Protein AF-A0A2U3MXD8-F1 (afdb_monomer)

Organism: NCBI:txid2126983

Structure (mmCIF, N/CA/C/O backbone):
data_AF-A0A2U3MXD8-F1
#
_entry.id   AF-A0A2U3MXD8-F1
#
loop_
_atom_site.group_PDB
_atom_site.id
_atom_site.type_symbol
_atom_site.label_atom_id
_atom_site.label_alt_id
_atom_site.label_comp_id
_atom_site.label_asym_id
_atom_site.label_entity_id
_atom_site.label_seq_id
_atom_site.pdbx_PDB_ins_code
_atom_site.Cartn_x
_atom_site.Cartn_y
_atom_site.Cartn_z
_atom_site.occupancy
_atom_site.B_iso_or_equiv
_atom_site.auth_seq_id
_atom_site.auth_comp_id
_atom_site.auth_asym_id
_atom_site.auth_atom_id
_atom_site.pdbx_PDB_model_num
ATOM 1 N N . MET A 1 1 ? -45.571 48.218 -20.110 1.00 31.81 1 MET A N 1
ATOM 2 C CA . MET A 1 1 ? -45.650 49.180 -18.985 1.00 31.81 1 MET A CA 1
ATOM 3 C C . MET A 1 1 ? -45.574 48.402 -17.682 1.00 31.81 1 MET A C 1
ATOM 5 O O . MET A 1 1 ? -46.105 47.306 -17.621 1.00 31.81 1 MET A O 1
ATOM 9 N N . LYS A 1 2 ? -44.812 48.926 -16.718 1.00 36.75 2 LYS A N 1
ATOM 10 C CA . LYS A 1 2 ? -44.316 48.262 -15.502 1.00 36.75 2 LYS A CA 1
ATOM 11 C C . LYS A 1 2 ? -45.419 47.607 -14.656 1.00 36.75 2 LYS A C 1
ATOM 13 O O . LYS A 1 2 ? -46.272 48.317 -14.136 1.00 36.75 2 LYS A O 1
ATOM 18 N N . THR A 1 3 ? -45.286 46.314 -14.380 1.00 30.78 3 THR A N 1
ATOM 19 C CA . THR A 1 3 ? -45.964 45.651 -13.255 1.00 30.78 3 THR A CA 1
ATOM 20 C C . THR A 1 3 ? -44.904 44.946 -12.419 1.00 30.78 3 THR A C 1
ATOM 22 O O . THR A 1 3 ? -44.225 44.032 -12.876 1.00 30.78 3 THR A O 1
ATOM 25 N N . LYS A 1 4 ? -44.683 45.489 -11.218 1.00 30.66 4 LYS A N 1
ATOM 26 C CA . LYS A 1 4 ? -43.689 45.031 -10.248 1.00 30.66 4 LYS A CA 1
ATOM 27 C C . LYS A 1 4 ? -44.061 43.636 -9.744 1.00 30.66 4 LYS A C 1
ATOM 29 O O . LYS A 1 4 ? -45.193 43.409 -9.330 1.00 30.66 4 LYS A O 1
ATOM 34 N N . LEU A 1 5 ? -43.074 42.747 -9.767 1.00 32.84 5 LEU A N 1
ATOM 35 C CA . LEU A 1 5 ? -43.102 41.414 -9.180 1.00 32.84 5 LEU A CA 1
ATOM 36 C C . LEU A 1 5 ? -43.141 41.543 -7.645 1.00 32.84 5 LEU A C 1
ATOM 38 O O . LEU A 1 5 ? -42.250 42.155 -7.056 1.00 32.84 5 LEU A O 1
ATOM 42 N N . LEU A 1 6 ? -44.179 40.998 -7.011 1.00 31.17 6 LEU A N 1
ATOM 43 C CA . LEU A 1 6 ? -44.285 40.831 -5.560 1.00 31.17 6 LEU A CA 1
ATOM 44 C C . LEU A 1 6 ? -43.669 39.477 -5.179 1.00 31.17 6 LEU A C 1
ATOM 46 O O . LEU A 1 6 ? -44.210 38.431 -5.523 1.00 31.17 6 LEU A O 1
ATOM 50 N N . LEU A 1 7 ? -42.546 39.513 -4.464 1.00 30.80 7 LEU A N 1
ATOM 51 C CA . LEU A 1 7 ? -41.989 38.398 -3.695 1.00 30.80 7 LEU A CA 1
ATOM 52 C C . LEU A 1 7 ? -42.258 38.684 -2.211 1.00 30.80 7 LEU A C 1
ATOM 54 O O . LEU A 1 7 ? -41.834 39.742 -1.739 1.00 30.80 7 LEU A O 1
ATOM 58 N N . PRO A 1 8 ? -42.907 37.792 -1.446 1.00 33.34 8 PRO A N 1
ATOM 59 C CA . PRO A 1 8 ? -42.876 37.883 0.004 1.00 33.34 8 PRO A CA 1
ATOM 60 C C . PRO A 1 8 ? -41.555 37.293 0.517 1.00 33.34 8 PRO A C 1
ATOM 62 O O . PRO A 1 8 ? -41.387 36.081 0.618 1.00 33.34 8 PRO A O 1
ATOM 65 N N . PHE A 1 9 ? -40.612 38.179 0.841 1.00 29.47 9 PHE A N 1
ATOM 66 C CA . PHE A 1 9 ? -39.538 37.898 1.791 1.00 29.47 9 PHE A CA 1
ATOM 67 C C . PHE A 1 9 ? -40.157 37.773 3.189 1.00 29.47 9 PHE A C 1
ATOM 69 O O . PHE A 1 9 ? -40.730 38.735 3.698 1.00 29.47 9 PHE A O 1
ATOM 76 N N . ALA A 1 10 ? -40.020 36.610 3.818 1.00 32.78 10 ALA A N 1
ATOM 77 C CA . ALA A 1 10 ? -40.248 36.429 5.245 1.00 32.78 10 ALA A CA 1
ATOM 78 C C . ALA A 1 10 ? -39.060 35.664 5.847 1.00 32.78 10 ALA A C 1
ATOM 80 O O . ALA A 1 10 ? -38.612 34.675 5.274 1.00 32.78 10 ALA A O 1
ATOM 81 N N . LEU A 1 11 ? -38.608 36.145 7.011 1.00 29.30 11 LEU A N 1
ATOM 82 C CA . LEU A 1 11 ? -37.510 35.675 7.871 1.00 29.30 11 LEU A CA 1
ATOM 83 C C . LEU A 1 11 ? -36.074 36.134 7.544 1.00 29.30 11 LEU A C 1
ATOM 85 O O . LEU A 1 11 ? -35.151 35.341 7.403 1.00 29.30 11 LEU A O 1
ATOM 89 N N . THR A 1 12 ? -35.845 37.444 7.626 1.00 34.84 12 THR A N 1
ATOM 90 C CA . THR A 1 12 ? -34.633 37.996 8.261 1.00 34.84 12 THR A CA 1
ATOM 91 C C . THR A 1 12 ? -35.021 38.514 9.646 1.00 34.84 12 THR A C 1
ATOM 93 O O . THR A 1 12 ? -35.476 39.641 9.802 1.00 34.84 12 THR A O 1
ATOM 96 N N . GLY A 1 13 ? -34.914 37.656 10.659 1.00 34.25 13 GLY A N 1
ATOM 97 C CA . GLY A 1 13 ? -35.336 37.988 12.024 1.00 34.25 13 GLY A CA 1
ATOM 98 C C . GLY A 1 13 ? -34.849 37.004 13.081 1.00 34.25 13 GLY A C 1
ATOM 99 O O . GLY A 1 13 ? -35.579 36.730 14.026 1.00 34.25 13 GLY A O 1
ATOM 100 N N . LEU A 1 14 ? -33.656 36.422 12.905 1.00 29.38 14 LEU A N 1
ATOM 101 C CA . LEU A 1 14 ? -33.080 35.495 13.886 1.00 29.38 14 LEU A CA 1
ATOM 102 C C . LEU A 1 14 ? -31.538 35.484 13.854 1.00 29.38 14 LEU A C 1
ATOM 104 O O . LEU A 1 14 ? -30.927 34.430 13.784 1.00 29.38 14 LEU A O 1
ATOM 108 N N . VAL A 1 15 ? -30.892 36.662 13.866 1.00 40.84 15 VAL A N 1
ATOM 109 C CA . VAL A 1 15 ? -29.417 36.773 14.038 1.00 40.84 15 VAL A CA 1
ATOM 110 C C . VAL A 1 15 ? -29.014 37.928 14.977 1.00 40.84 15 VAL A C 1
ATOM 112 O O . VAL A 1 15 ? -27.892 38.408 14.955 1.00 40.84 15 VAL A O 1
ATOM 115 N N . SER A 1 16 ? -29.903 38.388 15.858 1.00 31.77 16 SER A N 1
ATOM 116 C CA . SER A 1 16 ? -29.574 39.455 16.827 1.00 31.77 16 SER A CA 1
ATOM 117 C C . SER A 1 16 ? -29.932 39.123 18.280 1.00 31.77 16 SER A C 1
ATOM 119 O O . SER A 1 16 ? -29.974 40.011 19.122 1.00 31.77 16 SER A O 1
ATOM 121 N N . ALA A 1 17 ? -30.109 37.835 18.602 1.00 30.16 17 ALA A N 1
ATOM 122 C CA . ALA A 1 17 ? -30.336 37.349 19.970 1.00 30.16 17 ALA A CA 1
ATOM 123 C C . ALA A 1 17 ? -29.238 36.394 20.497 1.00 30.16 17 ALA A C 1
ATOM 125 O O . ALA A 1 17 ? -29.481 35.659 21.445 1.00 30.16 17 ALA A O 1
ATOM 126 N N . LEU A 1 18 ? -28.031 36.399 19.910 1.00 34.72 18 LEU A N 1
ATOM 127 C CA . LEU A 1 18 ? -26.884 35.601 20.394 1.00 34.72 18 LEU A CA 1
ATOM 128 C C . LEU A 1 18 ? -25.617 36.426 20.680 1.00 34.72 18 LEU A C 1
ATOM 130 O O . LEU A 1 18 ? -24.538 35.876 20.868 1.00 34.72 18 LEU A O 1
ATOM 134 N N . THR A 1 19 ? -25.743 37.748 20.796 1.00 40.09 19 THR A N 1
ATOM 135 C CA . THR A 1 19 ? -24.673 38.623 21.304 1.00 40.09 19 THR A CA 1
ATOM 136 C C . THR A 1 19 ? -25.193 39.454 22.473 1.00 40.09 19 THR A C 1
ATOM 138 O O . THR A 1 19 ? -25.328 40.670 22.371 1.00 40.09 19 THR A O 1
ATOM 141 N N . ALA A 1 20 ? -25.539 38.786 23.572 1.00 27.09 20 ALA A N 1
ATOM 142 C CA . ALA A 1 20 ? -25.741 39.409 24.879 1.00 27.09 20 ALA A CA 1
ATOM 143 C C . ALA A 1 20 ? -25.624 38.347 25.983 1.00 27.09 20 ALA A C 1
ATOM 145 O O . ALA A 1 20 ? -26.617 37.748 26.373 1.00 27.09 20 ALA A O 1
ATOM 146 N N . CYS A 1 21 ? -24.391 38.081 26.419 1.00 33.09 21 CYS A N 1
ATOM 147 C CA . CYS A 1 21 ? -24.013 37.893 27.827 1.00 33.09 21 CYS A CA 1
ATOM 148 C C . CYS A 1 21 ? -22.502 37.633 27.888 1.00 33.09 21 CYS A C 1
ATOM 150 O O . CYS A 1 21 ? -22.035 36.520 28.103 1.00 33.09 21 CYS A O 1
ATOM 152 N N . GLY A 1 22 ? -21.731 38.691 27.638 1.00 32.09 22 GLY A N 1
ATOM 153 C CA . GLY A 1 22 ? -20.354 38.777 28.099 1.00 32.09 22 GLY A CA 1
ATOM 154 C C . GLY A 1 22 ? -20.335 39.531 29.424 1.00 32.09 22 GLY A C 1
ATOM 155 O O . GLY A 1 22 ? -20.898 40.621 29.503 1.00 32.09 22 GLY A O 1
ATOM 156 N N . GLY A 1 23 ? -19.655 38.961 30.418 1.00 36.03 23 GLY A N 1
ATOM 157 C CA . GLY A 1 23 ? -19.112 39.719 31.542 1.00 36.03 23 GLY A CA 1
ATOM 158 C C . GLY A 1 23 ? -19.835 39.566 32.873 1.00 36.03 23 GLY A C 1
ATOM 159 O O . GLY A 1 23 ? -20.341 40.550 33.383 1.00 36.03 23 GLY A O 1
ATOM 160 N N . GLU A 1 24 ? -19.788 38.378 33.473 1.00 27.47 24 GLU A N 1
ATOM 161 C CA . GLU A 1 24 ? -19.780 38.206 34.931 1.00 27.47 24 GLU A CA 1
ATOM 162 C C . GLU A 1 24 ? -19.017 36.912 35.244 1.00 27.47 24 GLU A C 1
ATOM 164 O O . GLU A 1 24 ? -19.260 35.875 34.621 1.00 27.47 24 GLU A O 1
ATOM 169 N N . SER A 1 25 ? -18.050 36.974 36.167 1.00 40.38 25 SER A N 1
ATOM 170 C CA . SER A 1 25 ? -17.322 35.805 36.663 1.00 40.38 25 SER A CA 1
ATOM 171 C C . SER A 1 25 ? -18.277 34.930 37.472 1.00 40.38 25 SER A C 1
ATOM 173 O O . SER A 1 25 ? -18.337 35.001 38.700 1.00 40.38 25 SER A O 1
ATOM 175 N N . SER A 1 26 ? -19.069 34.121 36.783 1.00 28.78 26 SER A N 1
ATOM 176 C CA . SER A 1 26 ? -19.774 33.029 37.424 1.00 28.78 26 SER A CA 1
ATOM 177 C C . SER A 1 26 ? -18.762 31.909 37.625 1.00 28.78 26 SER A C 1
ATOM 179 O O . SER A 1 26 ? -18.209 31.362 36.674 1.00 28.78 26 SER A O 1
ATOM 181 N N . HIS A 1 27 ? -18.505 31.563 38.885 1.00 34.09 27 HIS A N 1
ATOM 182 C CA . HIS A 1 27 ? -18.138 30.192 39.200 1.00 34.09 27 HIS A CA 1
ATOM 183 C C . HIS A 1 27 ? -19.311 29.328 38.733 1.00 34.09 27 HIS A C 1
ATOM 185 O O . HIS A 1 27 ? -20.285 29.136 39.462 1.00 34.09 27 HIS A O 1
ATOM 191 N N . ILE A 1 28 ? -19.258 28.878 37.478 1.00 37.19 28 ILE A N 1
ATOM 192 C CA . ILE A 1 28 ? -20.098 27.791 37.008 1.00 37.19 28 ILE A CA 1
ATOM 193 C C . ILE A 1 28 ? -19.667 26.613 37.872 1.00 37.19 28 ILE A C 1
ATOM 195 O O . ILE A 1 28 ? -18.564 26.089 37.726 1.00 37.19 28 ILE A O 1
ATOM 199 N N . ASN A 1 29 ? -20.509 26.250 38.839 1.00 35.56 29 ASN A N 1
ATOM 200 C CA . ASN A 1 29 ? -20.454 24.924 39.429 1.00 35.56 29 ASN A CA 1
ATOM 201 C C . ASN A 1 29 ? -20.845 23.974 38.302 1.00 35.56 29 ASN A C 1
ATOM 203 O O . ASN A 1 29 ? -22.019 23.627 38.159 1.00 35.56 29 ASN A O 1
ATOM 207 N N . GLU A 1 30 ? -19.877 23.644 37.447 1.00 45.59 30 GLU A N 1
ATOM 208 C CA . GLU A 1 30 ? -20.022 22.559 36.497 1.00 45.59 30 GLU A CA 1
ATOM 209 C C . GLU A 1 30 ? -20.459 21.363 37.323 1.00 45.59 30 GLU A C 1
ATOM 211 O O . GLU A 1 30 ? -19.824 21.003 38.319 1.00 45.59 30 GLU A O 1
ATOM 216 N N . ASN A 1 31 ? -21.627 20.825 36.989 1.00 47.41 31 ASN A N 1
ATOM 217 C CA . ASN A 1 31 ? -22.095 19.627 37.644 1.00 47.41 31 ASN A CA 1
ATOM 218 C C . ASN A 1 31 ? -20.999 18.570 37.419 1.00 47.41 31 ASN A C 1
ATOM 220 O O . ASN A 1 31 ? -20.768 18.215 36.266 1.00 47.41 31 ASN A O 1
ATOM 224 N N . PRO A 1 32 ? -20.331 18.042 38.461 1.00 50.09 32 PRO A N 1
ATOM 225 C CA . PRO A 1 32 ? -19.221 17.102 38.283 1.00 50.09 32 PRO A CA 1
ATOM 226 C C . PRO A 1 32 ? -19.677 15.766 37.667 1.00 50.09 32 PRO A C 1
ATOM 228 O O . PRO A 1 32 ? -18.860 14.899 37.365 1.00 50.09 32 PRO A O 1
ATOM 231 N N . TYR A 1 33 ? -20.993 15.589 37.495 1.00 54.56 33 TYR A N 1
ATOM 232 C CA . TYR A 1 33 ? -21.629 14.469 36.812 1.00 54.56 33 TYR A CA 1
ATOM 233 C C . TYR A 1 33 ? -22.091 14.798 35.377 1.00 54.56 33 TYR A C 1
ATOM 235 O O . TYR A 1 33 ? -22.613 13.910 34.703 1.00 54.56 33 TYR A O 1
ATOM 243 N N . GLN A 1 34 ? -21.934 16.039 34.896 1.00 68.25 34 GLN A N 1
ATOM 244 C CA . GLN A 1 34 ? -22.173 16.388 33.492 1.00 68.25 34 GLN A CA 1
ATOM 245 C C . GLN A 1 34 ? -21.019 15.892 32.620 1.00 68.25 34 GLN A C 1
ATOM 247 O O . GLN A 1 34 ? -19.852 15.966 32.996 1.00 68.25 34 GLN A O 1
ATOM 252 N N . GLY A 1 35 ? -21.371 15.345 31.460 1.00 75.50 35 GLY A N 1
ATOM 253 C CA . GLY A 1 35 ? -20.405 14.954 30.446 1.00 75.50 35 GLY A CA 1
ATOM 254 C C . GLY A 1 35 ? -20.130 16.073 29.445 1.00 75.50 35 GLY A C 1
ATOM 255 O O . GLY A 1 35 ? -20.471 17.231 29.676 1.00 75.50 35 GLY A O 1
ATOM 256 N N . VAL A 1 36 ? -19.550 15.724 28.296 1.00 79.19 36 VAL A N 1
ATOM 257 C CA . VAL A 1 36 ? -19.161 16.700 27.264 1.00 79.19 36 VAL A CA 1
ATOM 258 C C . VAL A 1 36 ? -20.194 16.804 26.143 1.00 79.19 36 VAL A C 1
ATOM 260 O O . VAL A 1 36 ? -20.649 15.805 25.579 1.00 79.19 36 VAL A O 1
ATOM 263 N N . VAL A 1 37 ? -20.545 18.034 25.768 1.00 75.94 37 VAL A N 1
ATOM 264 C CA . VAL A 1 37 ? -21.288 18.313 24.532 1.00 75.94 37 VAL A CA 1
ATOM 265 C C . VAL A 1 37 ? -20.274 18.557 23.422 1.00 75.94 37 VAL A C 1
ATOM 267 O O . VAL A 1 37 ? -19.362 19.360 23.585 1.00 75.94 37 VAL A O 1
ATOM 270 N N . THR A 1 38 ? -20.426 17.860 22.295 1.00 76.56 38 THR A N 1
ATOM 271 C CA . THR A 1 38 ? -19.478 17.951 21.175 1.00 76.56 38 THR A CA 1
ATOM 272 C C . THR A 1 38 ? -20.102 18.592 19.950 1.00 76.56 38 THR A C 1
ATOM 274 O O . THR A 1 38 ? -21.266 18.343 19.634 1.00 76.56 38 THR A O 1
ATOM 277 N N . SER A 1 39 ? -19.305 19.386 19.240 1.00 78.25 39 SER A N 1
ATOM 278 C CA . SER A 1 39 ? -19.610 19.828 17.879 1.00 78.25 39 SER A CA 1
ATOM 279 C C . SER A 1 39 ? -18.914 18.924 16.853 1.00 78.25 39 SER A C 1
ATOM 281 O O . SER A 1 39 ? -18.004 18.160 17.177 1.00 78.25 39 SER A O 1
ATOM 283 N N . THR A 1 40 ? -19.390 18.921 15.610 1.00 76.81 40 THR A N 1
ATOM 284 C CA . THR A 1 40 ? -18.907 17.975 14.591 1.00 76.81 40 THR A CA 1
ATOM 285 C C . THR A 1 40 ? -17.639 18.487 13.902 1.00 76.81 40 THR A C 1
ATOM 287 O O . THR A 1 40 ? -17.597 19.636 13.481 1.00 76.81 40 THR A O 1
ATOM 290 N N . ASN A 1 41 ? -16.646 17.609 13.725 1.00 73.75 41 ASN A N 1
ATOM 291 C CA . ASN A 1 41 ? -15.462 17.758 12.863 1.00 73.75 41 ASN A CA 1
ATOM 292 C C . ASN A 1 41 ? -14.417 18.831 13.205 1.00 73.75 41 ASN A C 1
ATOM 294 O O . ASN A 1 41 ? -13.366 18.828 12.569 1.00 73.75 41 ASN A O 1
ATOM 298 N N . GLY A 1 42 ? -14.615 19.677 14.216 1.00 77.62 42 GLY A N 1
ATOM 299 C CA . GLY A 1 42 ? -13.623 20.707 14.550 1.00 77.62 42 GLY A CA 1
ATOM 300 C C . GLY A 1 42 ? -13.496 21.770 13.459 1.00 77.62 42 GLY A C 1
ATOM 301 O O . GLY A 1 42 ? -14.493 22.136 12.836 1.00 77.62 42 GLY A O 1
ATOM 302 N N . CYS A 1 43 ? -12.281 22.279 13.232 1.00 75.81 43 CYS A N 1
ATOM 303 C CA . CYS A 1 43 ? -12.046 23.263 12.169 1.00 75.81 43 CYS A CA 1
ATOM 304 C C . CYS A 1 43 ? -12.126 22.624 10.774 1.00 75.81 43 CYS A C 1
ATOM 306 O O . CYS A 1 43 ? -11.850 21.434 10.600 1.00 75.81 43 CYS A O 1
ATOM 308 N N . GLN A 1 44 ? -12.430 23.427 9.750 1.00 67.56 44 GLN A N 1
ATOM 309 C CA . GLN A 1 44 ? -12.394 22.975 8.354 1.00 67.56 44 GLN A CA 1
ATOM 310 C C . GLN A 1 44 ? -11.295 23.672 7.548 1.00 67.56 44 GLN A C 1
ATOM 312 O O . GLN A 1 44 ? -11.003 24.849 7.730 1.00 67.56 44 GLN A O 1
ATOM 317 N N . ALA A 1 45 ? -10.692 22.960 6.590 1.00 58.72 45 ALA A N 1
ATOM 318 C CA . ALA A 1 45 ? -9.613 23.495 5.749 1.00 58.72 45 ALA A CA 1
ATOM 319 C C . ALA A 1 45 ? -10.025 24.717 4.895 1.00 58.72 45 ALA A C 1
ATOM 321 O O . ALA A 1 45 ? -9.163 25.470 4.443 1.00 58.72 45 ALA A O 1
ATOM 322 N N . SER A 1 46 ? -11.329 24.940 4.693 1.00 54.12 46 SER A N 1
ATOM 323 C CA . SER A 1 46 ? -11.885 26.144 4.062 1.00 54.12 46 SER A CA 1
ATOM 324 C C . SER A 1 46 ? -11.781 27.408 4.930 1.00 54.12 46 SER A C 1
ATOM 326 O O . SER A 1 46 ? -11.955 28.510 4.416 1.00 54.12 46 SER A O 1
ATOM 328 N N . GLU A 1 47 ? -11.469 27.279 6.222 1.00 50.84 47 GLU A N 1
ATOM 329 C CA . GLU A 1 47 ? -11.423 28.365 7.208 1.00 50.84 47 GLU A CA 1
ATOM 330 C C . GLU A 1 47 ? -9.998 28.931 7.378 1.00 50.84 47 GLU A C 1
ATOM 332 O O . GLU A 1 47 ? -9.396 28.884 8.449 1.00 50.84 47 GLU A O 1
ATOM 337 N N . GLY A 1 48 ? -9.425 29.483 6.303 1.00 51.78 48 GLY A N 1
ATOM 338 C CA . GLY A 1 48 ? -8.273 30.392 6.417 1.00 51.78 48 GLY A CA 1
ATOM 339 C C . GLY A 1 48 ? -6.902 29.759 6.705 1.00 51.78 48 GLY A C 1
ATOM 340 O O . GLY A 1 48 ? -6.117 30.328 7.458 1.00 51.78 48 GLY A O 1
ATOM 341 N N . GLY A 1 49 ? -6.574 28.617 6.090 1.00 58.75 49 GLY A N 1
ATOM 342 C CA . GLY A 1 49 ? -5.187 28.127 5.946 1.00 58.75 49 GLY A CA 1
ATOM 343 C C . GLY A 1 49 ? -4.504 27.554 7.198 1.00 58.75 49 GLY A C 1
ATOM 344 O O . GLY A 1 49 ? -3.449 26.941 7.068 1.00 58.75 49 GLY A O 1
ATOM 345 N N . ASN A 1 50 ? -5.112 27.681 8.381 1.00 71.44 50 ASN A N 1
ATOM 346 C CA . ASN A 1 50 ? -4.525 27.251 9.659 1.00 71.44 50 ASN A CA 1
ATOM 347 C C . ASN A 1 50 ? -5.128 25.956 10.225 1.00 71.44 50 ASN A C 1
ATOM 349 O O . ASN A 1 50 ? -4.790 25.573 11.344 1.00 71.44 50 ASN A O 1
ATOM 353 N N . CYS A 1 51 ? -6.017 25.286 9.488 1.00 79.19 51 CYS A N 1
ATOM 354 C CA . CYS A 1 51 ? -6.630 24.030 9.912 1.00 79.19 51 CYS A CA 1
ATOM 355 C C . CYS A 1 51 ? -5.921 22.819 9.293 1.00 79.19 51 CYS A C 1
ATOM 357 O O . CYS A 1 51 ? -5.713 22.755 8.079 1.00 79.19 51 CYS A O 1
ATOM 359 N N . GLN A 1 52 ? -5.600 21.837 10.130 1.00 80.31 52 GLN A N 1
ATOM 360 C CA . GLN A 1 52 ? -5.053 20.546 9.747 1.00 80.31 52 GLN A CA 1
ATOM 361 C C . GLN A 1 52 ? -6.112 19.457 9.942 1.00 80.31 52 GLN A C 1
ATOM 363 O O . GLN A 1 52 ? -6.420 19.049 11.062 1.00 80.31 52 GLN A O 1
ATOM 368 N N . THR A 1 53 ? -6.663 18.975 8.830 1.00 83.56 53 THR A N 1
ATOM 369 C CA . THR A 1 53 ? -7.625 17.866 8.820 1.00 83.56 53 THR A CA 1
ATOM 370 C C . THR A 1 53 ? -6.918 16.528 8.994 1.00 83.56 53 THR A C 1
ATOM 372 O O . THR A 1 53 ? -5.890 16.285 8.351 1.00 83.56 53 THR A O 1
ATOM 375 N N . PHE A 1 54 ? -7.510 15.631 9.773 1.00 87.00 54 PHE A N 1
ATOM 376 C CA . PHE A 1 54 ? -7.062 14.255 9.933 1.00 87.00 54 PHE A CA 1
ATOM 377 C C . PHE A 1 54 ? -8.172 13.255 9.600 1.00 87.00 54 PHE A C 1
ATOM 379 O O . PHE A 1 54 ? -9.355 13.582 9.658 1.00 87.00 54 PHE A O 1
ATOM 386 N N . ALA A 1 55 ? -7.783 12.029 9.268 1.00 87.81 55 ALA A N 1
ATOM 387 C CA . ALA A 1 55 ? -8.662 10.885 9.074 1.00 87.81 55 ALA A CA 1
ATOM 388 C C . ALA A 1 55 ? -8.140 9.688 9.867 1.00 87.81 55 ALA A C 1
ATOM 390 O O . ALA A 1 55 ? -6.932 9.482 9.929 1.00 87.81 55 ALA A O 1
ATOM 391 N N . LEU A 1 56 ? -9.038 8.891 10.439 1.00 89.19 56 LEU A N 1
ATOM 392 C CA . LEU A 1 56 ? -8.677 7.655 11.132 1.00 89.19 56 LEU A CA 1
ATOM 393 C C . LEU A 1 56 ? -8.603 6.488 10.137 1.00 89.19 56 LEU A C 1
ATOM 395 O O . LEU A 1 56 ? -9.511 6.306 9.321 1.00 89.19 56 LEU A O 1
ATOM 399 N N . ASP A 1 57 ? -7.548 5.677 10.215 1.00 85.94 57 ASP A N 1
ATOM 400 C CA . ASP A 1 57 ? -7.411 4.450 9.417 1.00 85.94 57 ASP A CA 1
ATOM 401 C C . ASP A 1 57 ? -8.448 3.376 9.798 1.00 85.94 57 ASP A C 1
ATOM 403 O O . ASP A 1 57 ? -8.921 2.620 8.941 1.00 85.94 57 ASP A O 1
ATOM 407 N N . TYR A 1 58 ? -8.850 3.370 11.071 1.00 90.19 58 TYR A N 1
ATOM 408 C CA . TYR A 1 58 ? -10.014 2.680 11.590 1.00 90.19 58 TYR A CA 1
ATOM 409 C C . TYR A 1 58 ? -11.215 3.644 11.570 1.00 90.19 58 TYR A C 1
ATOM 411 O O . TYR A 1 58 ? -11.240 4.627 12.314 1.00 90.19 58 TYR A O 1
ATOM 419 N N . PRO A 1 59 ? -12.249 3.378 10.756 1.00 89.69 59 PRO A N 1
ATOM 420 C CA . PRO A 1 59 ? -13.351 4.312 10.508 1.00 89.69 59 PRO A CA 1
ATOM 421 C C . PRO A 1 59 ? -14.317 4.449 11.705 1.00 89.69 59 PRO A C 1
ATOM 423 O O . PRO A 1 59 ? -15.380 3.828 11.728 1.00 89.69 59 PRO A O 1
ATOM 426 N N . VAL A 1 60 ? -13.981 5.283 12.695 1.00 91.75 60 VAL A N 1
ATOM 427 C CA . VAL A 1 60 ? -14.820 5.546 13.882 1.00 91.75 60 VAL A CA 1
ATOM 428 C C . VAL A 1 60 ? -15.416 6.952 13.838 1.00 91.75 60 VAL A C 1
ATOM 430 O O . VAL A 1 60 ? -14.710 7.935 14.056 1.00 91.75 60 VAL A O 1
ATOM 433 N N . ALA A 1 61 ? -16.725 7.055 13.611 1.00 91.50 61 ALA A N 1
ATOM 434 C CA . ALA A 1 61 ? -17.481 8.296 13.777 1.00 91.50 61 ALA A CA 1
ATOM 435 C C . ALA A 1 61 ? -17.984 8.450 15.220 1.00 91.50 61 ALA A C 1
ATOM 437 O O . ALA A 1 61 ? -18.329 7.467 15.879 1.00 91.50 61 ALA A O 1
ATOM 438 N N . GLY A 1 62 ? -18.079 9.687 15.700 1.00 91.94 62 GLY A N 1
ATOM 439 C CA . GLY A 1 62 ? -18.519 10.020 17.054 1.00 91.94 62 GLY A CA 1
ATOM 440 C C . GLY A 1 62 ? -17.419 9.931 18.115 1.00 91.94 62 GLY A C 1
ATOM 441 O O . GLY A 1 62 ? -17.728 10.089 19.301 1.00 91.94 62 GLY A O 1
ATOM 442 N N . LEU A 1 63 ? -16.166 9.684 17.712 1.00 94.94 63 LEU A N 1
ATOM 443 C CA . LEU A 1 63 ? -15.022 9.643 18.618 1.00 94.94 63 LEU A CA 1
ATOM 444 C C . LEU A 1 63 ? -14.709 11.055 19.110 1.00 94.94 63 LEU A C 1
ATOM 446 O O . LEU A 1 63 ? -14.526 11.947 18.282 1.00 94.94 63 LEU A O 1
ATOM 450 N N . ASN A 1 64 ? -14.675 11.261 20.429 1.00 95.94 64 ASN A N 1
ATOM 451 C CA . ASN A 1 64 ? -14.443 12.584 20.995 1.00 95.94 64 ASN A CA 1
ATOM 452 C C . ASN A 1 64 ? -12.973 12.987 20.825 1.00 95.94 64 ASN A C 1
ATOM 454 O O . ASN A 1 64 ? -12.071 12.155 20.982 1.00 95.94 64 ASN A O 1
ATOM 458 N N . PHE A 1 65 ? -12.740 14.264 20.534 1.00 95.50 65 PHE A N 1
ATOM 459 C CA . PHE A 1 65 ? -11.403 14.829 20.516 1.00 95.50 65 PHE A CA 1
ATOM 460 C C . PHE A 1 65 ? -11.363 16.296 20.947 1.00 95.50 65 PHE A C 1
ATOM 462 O O . PHE A 1 65 ? -12.277 17.061 20.640 1.00 95.50 65 PHE A O 1
ATOM 469 N N . ASP A 1 66 ? -10.259 16.673 21.593 1.00 93.94 66 ASP A N 1
ATOM 470 C CA . ASP A 1 66 ? -9.959 18.052 21.989 1.00 93.94 66 ASP A CA 1
ATOM 471 C C . ASP A 1 66 ? -8.664 18.516 21.322 1.00 93.94 66 ASP A C 1
ATOM 473 O O . ASP A 1 66 ? -7.678 17.772 21.272 1.00 93.94 66 ASP A O 1
ATOM 477 N N . CYS A 1 67 ? -8.655 19.754 20.835 1.00 92.25 67 CYS A N 1
ATOM 478 C CA . CYS A 1 67 ? -7.479 20.387 20.247 1.00 92.25 67 CYS A CA 1
ATOM 479 C C . CYS A 1 67 ? -6.759 21.220 21.315 1.00 92.25 67 CYS A C 1
ATOM 481 O O . CYS A 1 67 ? -7.391 22.029 21.983 1.00 92.25 67 CYS A O 1
ATOM 483 N N . SER A 1 68 ? -5.437 21.091 21.465 1.00 91.62 68 SER A N 1
ATOM 484 C CA . SER A 1 68 ? -4.696 21.792 22.530 1.00 91.62 68 SER A CA 1
ATOM 485 C C . SER A 1 68 ? -4.850 23.318 22.551 1.00 91.62 68 SER A C 1
ATOM 487 O O . SER A 1 68 ? -4.723 23.922 23.614 1.00 91.62 68 SER A O 1
ATOM 489 N N . SER A 1 69 ? -5.092 23.947 21.399 1.00 88.44 69 SER A N 1
ATOM 490 C CA . SER A 1 69 ? -5.316 25.390 21.283 1.00 88.44 69 SER A CA 1
ATOM 491 C C . SER A 1 69 ? -6.773 25.823 21.481 1.00 88.44 69 SER A C 1
ATOM 493 O O . SER A 1 69 ? -7.033 27.026 21.536 1.00 88.44 69 SER A O 1
ATOM 495 N N . ASP A 1 70 ? -7.715 24.880 21.578 1.00 86.00 70 ASP A N 1
ATOM 496 C CA . ASP A 1 70 ? -9.127 25.135 21.861 1.00 86.00 70 ASP A CA 1
ATOM 497 C C . ASP A 1 70 ? -9.489 24.552 23.228 1.00 86.00 70 ASP A C 1
ATOM 499 O O . ASP A 1 70 ? -9.775 23.369 23.381 1.00 86.00 70 ASP A O 1
ATOM 503 N N . THR A 1 71 ? -9.447 25.406 24.247 1.00 83.62 71 THR A N 1
ATOM 504 C CA . THR A 1 71 ? -9.725 25.017 25.634 1.00 83.62 71 THR A CA 1
ATOM 505 C C . THR A 1 71 ? -11.209 25.089 25.989 1.00 83.62 71 THR A C 1
ATOM 507 O O . THR A 1 71 ? -11.545 24.949 27.160 1.00 83.62 71 THR A O 1
ATOM 510 N N . THR A 1 72 ? -12.083 25.403 25.026 1.00 82.38 72 THR A N 1
ATOM 511 C CA . THR A 1 72 ? -13.512 25.657 25.280 1.00 82.38 72 THR A CA 1
ATOM 512 C C . THR A 1 72 ? -14.404 24.632 24.596 1.00 82.38 72 THR A C 1
ATOM 514 O O . THR A 1 72 ? -15.426 24.241 25.153 1.00 82.38 72 THR A O 1
ATOM 517 N N . ASN A 1 73 ? -14.046 24.209 23.385 1.00 86.00 73 ASN A N 1
ATOM 518 C CA . ASN A 1 73 ? -14.882 23.329 22.585 1.00 86.00 73 ASN A CA 1
ATOM 519 C C . ASN A 1 73 ? -14.373 21.888 22.609 1.00 86.00 73 ASN A C 1
ATOM 521 O O . ASN A 1 73 ? -13.177 21.625 22.517 1.00 86.00 73 ASN A O 1
ATOM 525 N N . HIS A 1 74 ? -15.326 20.960 22.626 1.00 91.50 74 HIS A N 1
ATOM 526 C CA . HIS A 1 74 ? -15.087 19.540 22.413 1.00 91.50 74 HIS A CA 1
ATOM 527 C C . HIS A 1 74 ? -15.649 19.133 21.056 1.00 91.50 74 HIS A C 1
ATOM 529 O O . HIS A 1 74 ? -16.714 19.604 20.631 1.00 91.50 74 HIS A O 1
ATOM 535 N N . PHE A 1 75 ? -14.969 18.214 20.385 1.00 93.88 75 PHE A N 1
ATOM 536 C CA . PHE A 1 75 ? -15.341 17.798 19.042 1.00 93.88 75 PHE A CA 1
ATOM 537 C C . PHE A 1 75 ? -15.591 16.301 18.964 1.00 93.88 75 PHE A C 1
ATOM 539 O O . PHE A 1 75 ? -15.199 15.531 19.840 1.00 93.88 75 PHE A O 1
ATOM 546 N N . ALA A 1 76 ? -16.276 15.885 17.906 1.00 93.38 76 ALA A N 1
ATOM 547 C CA . ALA A 1 76 ? -16.427 14.485 17.560 1.00 93.38 76 ALA A CA 1
ATOM 548 C C . ALA A 1 76 ? -16.162 14.266 16.073 1.00 93.38 76 ALA A C 1
ATOM 550 O O . ALA A 1 76 ? -16.551 15.089 15.237 1.00 93.38 76 ALA A O 1
ATOM 551 N N . THR A 1 77 ? -15.508 13.152 15.749 1.00 93.44 77 THR A N 1
ATOM 552 C CA . THR A 1 77 ? -15.283 12.747 14.358 1.00 93.44 77 THR A CA 1
ATOM 553 C C . THR A 1 77 ? -16.602 12.464 13.641 1.00 93.44 77 THR A C 1
ATOM 555 O O . THR A 1 77 ? -17.573 12.012 14.257 1.00 93.44 77 THR A O 1
ATOM 558 N N . ALA A 1 78 ? -16.646 12.644 12.324 1.00 89.06 78 ALA A N 1
ATOM 559 C CA . ALA A 1 78 ? -17.774 12.210 11.503 1.00 89.06 78 ALA A CA 1
ATOM 560 C C . ALA A 1 78 ? -17.327 11.614 10.172 1.00 89.06 78 ALA A C 1
ATOM 562 O O . ALA A 1 78 ? -16.207 11.829 9.712 1.00 89.06 78 ALA A O 1
ATOM 563 N N . PHE A 1 79 ? -18.227 10.844 9.561 1.00 85.38 79 PHE A N 1
ATOM 564 C CA . PHE A 1 79 ? -18.024 10.345 8.209 1.00 85.38 79 PHE A CA 1
ATOM 565 C C . PHE A 1 79 ? -18.201 11.469 7.192 1.00 85.38 79 PHE A C 1
ATOM 567 O O . PHE A 1 79 ? -19.203 12.186 7.219 1.00 85.38 79 PHE A O 1
ATOM 574 N N . ASP A 1 80 ? -17.257 11.585 6.264 1.00 74.12 80 ASP A N 1
ATOM 575 C CA . ASP A 1 80 ? -17.480 12.319 5.023 1.00 74.12 80 ASP A CA 1
ATOM 576 C C . ASP A 1 80 ? -18.248 11.485 3.983 1.00 74.12 80 ASP A C 1
ATOM 578 O O . ASP A 1 80 ? -18.628 10.333 4.205 1.00 74.12 80 ASP A O 1
ATOM 582 N N . ALA A 1 81 ? -18.458 12.073 2.802 1.00 60.53 81 ALA A N 1
ATOM 583 C CA . ALA A 1 81 ? -19.088 11.407 1.665 1.00 60.53 81 ALA A CA 1
ATOM 584 C C . ALA A 1 81 ? -18.309 10.175 1.152 1.00 60.53 81 ALA A C 1
ATOM 586 O O . ALA A 1 81 ? -18.873 9.370 0.414 1.00 60.53 81 ALA A O 1
ATOM 587 N N . GLY A 1 82 ? -17.035 10.016 1.530 1.00 61.16 82 GLY A N 1
ATOM 588 C CA . GLY A 1 82 ? -16.204 8.848 1.237 1.00 61.16 82 GLY A CA 1
ATOM 589 C C . GLY A 1 82 ? -16.256 7.767 2.320 1.00 61.16 82 GLY A C 1
ATOM 590 O O . GLY A 1 82 ? -15.519 6.788 2.221 1.00 61.16 82 GLY A O 1
ATOM 591 N N . ASN A 1 83 ? -17.109 7.922 3.342 1.00 68.56 83 ASN A N 1
ATOM 592 C CA . ASN A 1 83 ? -17.150 7.090 4.547 1.00 68.56 83 ASN A CA 1
ATOM 593 C C . ASN A 1 83 ? -15.802 7.033 5.291 1.00 68.56 83 ASN A C 1
ATOM 595 O O . ASN A 1 83 ? -15.469 6.018 5.913 1.00 68.56 83 ASN A O 1
ATOM 599 N N . ILE A 1 84 ? -15.025 8.113 5.230 1.00 77.44 84 ILE A N 1
ATOM 600 C CA . ILE A 1 84 ? -13.804 8.290 6.011 1.00 77.44 84 ILE A CA 1
ATOM 601 C C . ILE A 1 84 ? -14.178 9.056 7.277 1.00 77.44 84 ILE A C 1
ATOM 603 O O . ILE A 1 84 ? -14.809 10.110 7.205 1.00 77.44 84 ILE A O 1
ATOM 607 N N . ALA A 1 85 ? -13.814 8.520 8.443 1.00 87.19 85 ALA A N 1
ATOM 608 C CA . ALA A 1 85 ? -14.009 9.216 9.709 1.00 87.19 85 ALA A CA 1
ATOM 609 C C . ALA A 1 85 ? -12.926 10.286 9.876 1.00 87.19 85 ALA A C 1
ATOM 611 O O . ALA A 1 85 ? -11.742 9.950 9.941 1.00 87.19 85 ALA A O 1
ATOM 612 N N . ASN A 1 86 ? -13.324 11.555 9.935 1.00 88.69 86 ASN A N 1
ATOM 613 C CA . ASN A 1 86 ? -12.401 12.684 9.958 1.00 88.69 86 ASN A CA 1
ATOM 614 C C . ASN A 1 86 ? -12.703 13.698 11.069 1.00 88.69 86 ASN A C 1
ATOM 616 O O . ASN A 1 86 ? -13.740 13.643 11.729 1.00 88.69 86 ASN A O 1
ATOM 620 N N . GLY A 1 87 ? -11.745 14.597 11.276 1.00 90.12 87 GLY A N 1
ATOM 621 C CA . GLY A 1 87 ? -11.828 15.768 12.144 1.00 90.12 87 GLY A CA 1
ATOM 622 C C . GLY A 1 87 ? -10.725 16.769 11.790 1.00 90.12 87 GLY A C 1
ATOM 623 O O . GLY A 1 87 ? -9.952 16.547 10.853 1.00 90.12 87 GLY A O 1
ATOM 624 N N . GLY A 1 88 ? -10.632 17.875 12.523 1.00 88.56 88 GLY A N 1
ATOM 625 C CA . GLY A 1 88 ? -9.624 18.902 12.278 1.00 88.56 88 GLY A CA 1
ATOM 626 C C . GLY A 1 88 ? -9.287 19.724 13.516 1.00 88.56 88 GLY A C 1
ATOM 627 O O . GLY A 1 88 ? -10.171 20.100 14.282 1.00 88.56 88 GLY A O 1
ATOM 628 N N . CYS A 1 89 ? -7.998 20.025 13.673 1.00 87.44 89 CYS A N 1
ATOM 629 C CA . CYS A 1 89 ? -7.461 20.943 14.683 1.00 87.44 89 CYS A CA 1
ATOM 630 C C . CYS A 1 89 ? -6.552 21.984 14.021 1.00 87.44 89 CYS A C 1
ATOM 632 O O . CYS A 1 89 ? -6.215 21.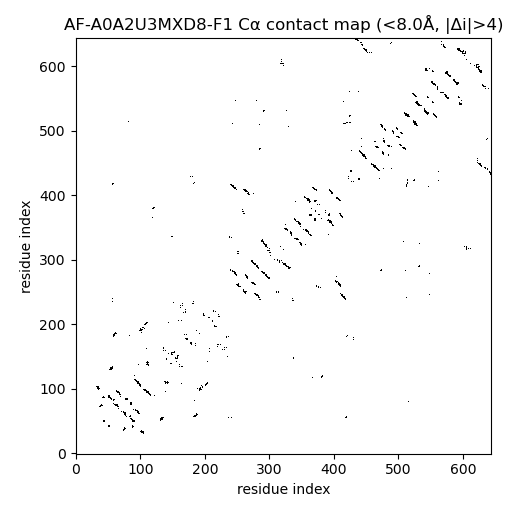856 12.840 1.00 87.44 89 CYS A O 1
ATOM 634 N N . LYS A 1 90 ? -6.134 23.025 14.751 1.00 83.25 90 LYS A N 1
ATOM 635 C CA . LYS A 1 90 ? -5.193 23.994 14.181 1.00 83.25 90 LYS A CA 1
ATOM 636 C C . LYS A 1 90 ? -3.832 23.339 13.956 1.00 83.25 90 LYS A C 1
ATOM 638 O O . LYS A 1 90 ? -3.432 22.419 14.668 1.00 83.25 90 LYS A O 1
ATOM 643 N N . VAL A 1 91 ? -3.102 23.823 12.957 1.00 79.06 91 VAL A N 1
ATOM 644 C CA . VAL A 1 91 ? -1.731 23.371 12.689 1.00 79.06 91 VAL A CA 1
ATOM 645 C C . VAL A 1 91 ? -0.879 23.522 13.955 1.00 79.06 91 VAL A C 1
ATOM 647 O O . VAL A 1 91 ? -0.837 24.594 14.555 1.00 79.06 91 VAL A O 1
ATOM 650 N N . GLY A 1 92 ? -0.181 22.448 14.336 1.00 78.50 92 GLY A N 1
ATOM 651 C CA . GLY A 1 92 ? 0.657 22.403 15.539 1.00 78.50 92 GLY A CA 1
ATOM 652 C C . GLY A 1 92 ? -0.056 21.912 16.802 1.00 78.50 92 GLY A C 1
ATOM 653 O O . GLY A 1 92 ? 0.616 21.692 17.809 1.00 78.50 92 GLY A O 1
ATOM 654 N N . ASP A 1 93 ? -1.373 21.690 16.757 1.00 86.38 93 ASP A N 1
ATOM 655 C CA . ASP A 1 93 ? -2.104 21.159 17.904 1.00 86.38 93 ASP A CA 1
ATOM 656 C C . ASP A 1 93 ? -1.723 19.714 18.249 1.00 86.38 93 ASP A C 1
ATOM 658 O O . ASP A 1 93 ? -1.460 18.860 17.392 1.00 86.38 93 ASP A O 1
ATOM 662 N N . ARG A 1 94 ? -1.775 19.433 19.553 1.00 90.69 94 ARG A N 1
ATOM 663 C CA . ARG A 1 94 ? -1.904 18.082 20.094 1.00 90.69 94 ARG A CA 1
ATOM 664 C C . ARG A 1 94 ? -3.388 17.766 20.231 1.00 90.69 94 ARG A C 1
ATOM 666 O O . ARG A 1 94 ? -4.133 18.559 20.802 1.00 90.69 94 ARG A O 1
ATOM 673 N N . ILE A 1 95 ? -3.791 16.603 19.741 1.00 93.38 95 ILE A N 1
ATOM 674 C CA . ILE A 1 95 ? -5.157 16.103 19.853 1.00 93.38 95 ILE A CA 1
ATOM 675 C C . ILE A 1 95 ? -5.229 15.141 21.029 1.00 93.38 95 ILE A C 1
ATOM 677 O O . ILE A 1 95 ? -4.440 14.201 21.081 1.00 93.38 95 ILE A O 1
ATOM 681 N N . LYS A 1 96 ? -6.181 15.337 21.938 1.00 95.00 96 LYS A N 1
ATOM 682 C CA . LYS A 1 96 ? -6.567 14.328 22.932 1.00 95.00 96 LYS A CA 1
ATOM 683 C C . LYS A 1 96 ? -7.746 13.531 22.389 1.00 95.00 96 LYS A C 1
ATOM 685 O O . LYS A 1 96 ? -8.768 14.142 22.104 1.00 95.00 96 LYS A O 1
ATOM 690 N N . PHE A 1 97 ? -7.641 12.209 22.283 1.00 96.19 97 PHE A N 1
ATOM 691 C CA . PHE A 1 97 ? -8.759 11.343 21.887 1.00 96.19 97 PHE A CA 1
ATOM 692 C C . PHE A 1 97 ? -9.370 10.635 23.093 1.00 96.19 97 PHE A C 1
ATOM 694 O O . PHE A 1 97 ? -8.657 10.178 23.987 1.00 96.19 97 PHE A O 1
ATOM 701 N N . PHE A 1 98 ? -10.698 10.525 23.115 1.00 96.62 98 PHE A N 1
ATOM 702 C CA . PHE A 1 98 ? -11.424 9.865 24.198 1.00 96.62 98 PHE A CA 1
ATOM 703 C C . PHE A 1 98 ? -12.845 9.451 23.784 1.00 96.62 98 PHE A C 1
ATOM 705 O O . PHE A 1 98 ? -13.334 9.800 22.709 1.00 96.62 98 PHE A O 1
ATOM 712 N N . ILE A 1 99 ? -13.523 8.690 24.645 1.00 96.50 99 ILE A N 1
ATOM 713 C CA . ILE A 1 99 ? -14.954 8.383 24.525 1.00 96.50 99 ILE A CA 1
ATOM 714 C C . ILE A 1 99 ? -15.656 8.891 25.780 1.00 96.50 99 ILE A C 1
ATOM 716 O O . ILE A 1 99 ? -15.340 8.447 26.883 1.00 96.50 99 ILE A O 1
ATOM 720 N N . GLN A 1 100 ? -16.613 9.802 25.600 1.00 94.81 100 GLN A N 1
ATOM 721 C CA . GLN A 1 100 ? -17.447 10.333 26.678 1.00 94.81 100 GLN A CA 1
ATOM 722 C C . GLN A 1 100 ? -18.803 10.816 26.134 1.00 94.81 100 GLN A C 1
ATOM 724 O O . GLN A 1 100 ? -18.895 11.380 25.035 1.00 94.81 100 GLN A O 1
ATOM 729 N N . GLY A 1 101 ? -19.870 10.542 26.890 1.00 93.12 101 GLY A N 1
ATOM 730 C CA . GLY A 1 101 ? -21.230 11.023 26.614 1.00 93.12 101 GLY A CA 1
ATOM 731 C C . GLY A 1 101 ? -21.474 12.422 27.179 1.00 93.12 101 GLY A C 1
ATOM 732 O O . GLY A 1 101 ? -20.679 12.901 27.978 1.00 93.12 101 GLY A O 1
ATOM 733 N N . SER A 1 102 ? -22.578 13.071 26.815 1.00 90.62 102 SER A N 1
ATOM 734 C CA . SER A 1 102 ? -22.969 14.355 27.424 1.00 90.62 102 SER A CA 1
ATOM 735 C C . SER A 1 102 ? -23.621 14.171 28.798 1.00 90.62 102 SER A C 1
ATOM 737 O O . SER A 1 102 ? -23.661 15.102 29.600 1.00 90.62 102 SER A O 1
ATOM 739 N N . GLN A 1 103 ? -24.089 12.955 29.095 1.00 88.19 103 GLN A N 1
ATOM 740 C CA . GLN A 1 103 ? -24.711 12.574 30.368 1.00 88.19 103 GLN A CA 1
ATOM 741 C C . GLN A 1 103 ? -23.822 11.647 31.213 1.00 88.19 103 GLN A C 1
ATOM 743 O O . GLN A 1 103 ? -24.306 10.972 32.118 1.00 88.19 103 GLN A O 1
ATOM 748 N N . SER A 1 104 ? -22.525 11.577 30.906 1.00 87.50 104 SER A N 1
ATOM 749 C CA . SER A 1 104 ? -21.566 10.735 31.618 1.00 87.50 104 SER A CA 1
ATOM 750 C C . SER A 1 104 ? -20.322 11.530 31.988 1.00 87.50 104 SER A C 1
ATOM 752 O O . SER A 1 104 ? -19.612 12.015 31.109 1.00 87.50 104 SER A O 1
ATOM 754 N N . SER A 1 105 ? -19.989 11.577 33.278 1.00 88.44 105 SER A N 1
ATOM 755 C CA . SER A 1 105 ? -18.670 12.034 33.732 1.00 88.44 105 SER A CA 1
ATOM 756 C C . SER A 1 105 ? -17.567 10.992 33.515 1.00 88.44 105 SER A C 1
ATOM 758 O O . SER A 1 105 ? -16.393 11.307 33.674 1.00 88.44 105 SER A O 1
ATOM 760 N N . ARG A 1 106 ? -17.929 9.756 33.138 1.00 94.50 106 ARG A N 1
ATOM 761 C CA . ARG A 1 106 ? -16.983 8.666 32.878 1.00 94.50 106 ARG A CA 1
ATOM 762 C C . ARG A 1 106 ? -16.392 8.731 31.485 1.00 94.50 106 ARG A C 1
ATOM 764 O O . ARG A 1 106 ? -17.137 8.890 30.514 1.00 94.50 106 ARG A O 1
ATOM 771 N N . THR A 1 107 ? -15.082 8.520 31.417 1.00 94.62 107 THR A N 1
ATOM 772 C CA . THR A 1 107 ? -14.284 8.657 30.198 1.00 94.62 107 THR A CA 1
ATOM 773 C C . THR A 1 107 ? -13.458 7.405 29.912 1.00 94.62 107 THR A C 1
ATOM 775 O O . THR A 1 107 ? -12.894 6.788 30.814 1.00 94.62 107 THR A O 1
ATOM 778 N N . VAL A 1 108 ? -13.346 7.052 28.629 1.00 97.12 108 VAL A N 1
ATOM 779 C CA . VAL A 1 108 ? -12.308 6.138 28.131 1.00 97.12 108 VAL A CA 1
ATOM 780 C C . VAL A 1 108 ? -11.234 6.969 27.447 1.00 97.12 108 VAL A C 1
ATOM 782 O O . VAL A 1 108 ? -11.487 7.543 26.387 1.00 97.12 108 VAL A O 1
ATOM 785 N N . ASN A 1 109 ? -10.054 7.061 28.055 1.00 96.00 109 ASN A N 1
ATOM 786 C CA . ASN A 1 109 ? -8.931 7.810 27.506 1.00 96.00 109 ASN A CA 1
ATOM 787 C C . ASN A 1 109 ? -8.220 6.994 26.414 1.00 96.00 109 ASN A C 1
ATOM 789 O O . ASN A 1 109 ? -7.914 5.820 26.616 1.00 96.00 109 ASN A O 1
ATOM 793 N N . LEU A 1 110 ? -7.950 7.616 25.263 1.00 94.38 110 LEU A N 1
ATOM 794 C CA . LEU A 1 110 ? -7.256 6.995 24.128 1.00 94.38 110 LEU A CA 1
ATOM 795 C C . LEU A 1 110 ? -5.951 7.714 23.755 1.00 94.38 110 LEU A C 1
ATOM 797 O O . LEU A 1 110 ? -5.350 7.404 22.730 1.00 94.38 110 LEU A O 1
ATOM 801 N N . GLY A 1 111 ? -5.498 8.647 24.595 1.00 89.50 111 GLY A N 1
ATOM 802 C CA . GLY A 1 111 ? -4.169 9.237 24.507 1.00 89.50 111 GLY A CA 1
ATOM 803 C C . GLY A 1 111 ? -4.098 10.507 23.667 1.00 89.50 111 GLY A C 1
ATOM 804 O O . GLY A 1 111 ? -5.105 11.076 23.234 1.00 89.50 111 GLY A O 1
ATOM 805 N N . PHE A 1 112 ? -2.863 10.977 23.479 1.00 92.06 112 PHE A N 1
ATOM 806 C CA . PHE A 1 112 ? -2.565 12.218 22.772 1.00 92.06 112 PHE A CA 1
ATOM 807 C C . PHE A 1 112 ? -1.788 11.965 21.486 1.00 92.06 112 PHE A C 1
ATOM 809 O O . PHE A 1 112 ? -0.742 11.324 21.507 1.00 92.06 112 PHE A O 1
ATOM 816 N N . VAL A 1 113 ? -2.218 12.584 20.392 1.00 91.69 113 VAL A N 1
ATOM 817 C CA . VAL A 1 113 ? -1.508 12.554 19.111 1.00 91.69 113 VAL A CA 1
ATOM 818 C C . VAL A 1 113 ? -0.994 13.947 18.784 1.00 91.69 113 VAL A C 1
ATOM 820 O O . VAL A 1 113 ? -1.735 14.925 18.832 1.00 91.69 113 VAL A O 1
ATOM 823 N N . ASN A 1 114 ? 0.285 14.055 18.430 1.00 86.75 114 ASN A N 1
ATOM 824 C CA . ASN A 1 114 ? 0.847 15.307 17.939 1.00 86.75 114 ASN A CA 1
ATOM 825 C C . ASN A 1 114 ? 0.791 15.335 16.407 1.00 86.75 114 ASN A C 1
ATOM 827 O O . ASN A 1 114 ? 1.624 14.705 15.752 1.00 86.75 114 ASN A O 1
ATOM 831 N N . LEU A 1 115 ? -0.145 16.102 15.839 1.00 79.50 115 LEU A N 1
ATOM 832 C CA . LEU A 1 115 ? -0.310 16.199 14.386 1.00 79.50 115 LEU A CA 1
ATOM 833 C C . LEU A 1 115 ? 0.959 16.679 13.673 1.00 79.50 115 LEU A C 1
ATOM 835 O O . LEU A 1 115 ? 1.260 16.204 12.580 1.00 79.50 115 LEU A O 1
ATOM 839 N N . SER A 1 116 ? 1.7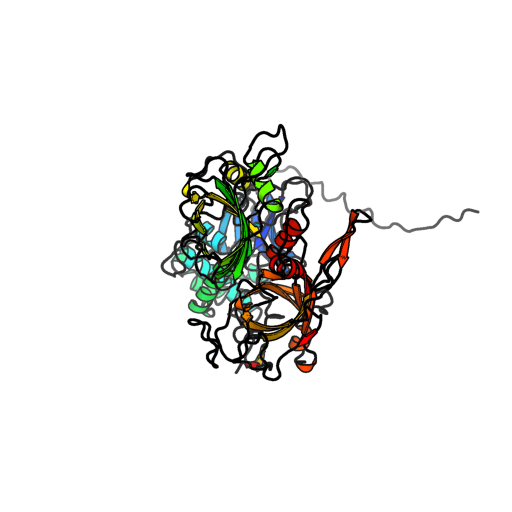43 17.555 14.312 1.00 75.25 116 SER A N 1
ATOM 840 C CA . SER A 1 116 ? 3.002 18.052 13.742 1.00 75.25 116 SER A CA 1
ATOM 841 C C . SER A 1 116 ? 4.078 16.974 13.601 1.00 75.25 116 SER A C 1
ATOM 843 O O . SER A 1 116 ? 4.998 17.164 12.817 1.00 75.25 116 SER A O 1
ATOM 845 N N . LYS A 1 117 ? 3.971 15.841 14.313 1.00 78.31 117 LYS A N 1
ATOM 846 C CA . LYS A 1 117 ? 4.858 14.681 14.117 1.00 78.31 117 LYS A CA 1
ATOM 847 C C . LYS A 1 117 ? 4.374 13.764 12.995 1.00 78.31 117 LYS A C 1
ATOM 849 O O . LYS A 1 117 ? 5.198 13.181 12.299 1.00 78.31 117 LYS A O 1
ATOM 854 N N . ILE A 1 118 ? 3.057 13.644 12.822 1.00 74.75 118 ILE A N 1
ATOM 855 C CA . ILE A 1 118 ? 2.460 12.750 11.823 1.00 74.75 118 ILE A CA 1
ATOM 856 C C . ILE A 1 118 ? 2.484 13.380 10.431 1.00 74.75 118 ILE A C 1
ATOM 858 O O . ILE A 1 118 ? 2.777 12.700 9.454 1.00 74.75 118 ILE A O 1
ATOM 862 N N . ARG A 1 119 ? 2.197 14.683 10.325 1.00 74.00 119 ARG A N 1
ATOM 863 C CA . ARG A 1 119 ? 2.237 15.413 9.054 1.00 74.00 119 ARG A CA 1
ATOM 864 C C . ARG A 1 119 ? 2.670 16.875 9.268 1.00 74.00 119 ARG A C 1
ATOM 866 O O . ARG A 1 119 ? 1.819 17.729 9.497 1.00 74.00 119 ARG A O 1
ATOM 873 N N . PRO A 1 120 ? 3.978 17.173 9.197 1.00 65.06 120 PRO A N 1
ATOM 874 C CA . PRO A 1 120 ? 4.520 18.511 9.458 1.00 65.06 120 PRO A CA 1
ATOM 875 C C . PRO A 1 120 ? 4.281 19.538 8.331 1.00 65.06 120 PRO A C 1
ATOM 877 O O . PRO A 1 120 ? 4.274 20.743 8.590 1.00 65.06 120 PRO A O 1
ATOM 880 N N . GLU A 1 121 ? 4.117 19.089 7.076 1.00 61.91 121 GLU A N 1
ATOM 881 C CA . GLU A 1 121 ? 3.992 19.978 5.907 1.00 61.91 121 GLU A CA 1
ATOM 882 C C . GLU A 1 121 ? 2.689 20.800 5.971 1.00 61.91 121 GLU A C 1
ATOM 884 O O . GLU A 1 121 ? 1.584 20.250 5.992 1.00 61.91 121 GLU A O 1
ATOM 889 N N . GLN A 1 122 ? 2.821 22.132 5.982 1.00 52.00 122 GLN A N 1
ATOM 890 C CA . GLN A 1 122 ? 1.688 23.051 5.890 1.00 52.00 122 GLN A CA 1
ATOM 891 C C . GLN A 1 122 ? 1.094 23.058 4.479 1.00 52.00 122 GLN A C 1
ATOM 893 O O . GLN A 1 122 ? 1.774 22.785 3.490 1.00 52.00 122 GLN A O 1
ATOM 898 N N . VAL A 1 123 ? -0.187 23.419 4.386 1.00 47.84 123 VAL A N 1
ATOM 899 C CA . VAL A 1 123 ? -0.877 23.694 3.123 1.00 47.84 123 VAL A CA 1
ATOM 900 C C . VAL A 1 123 ? -0.063 24.716 2.321 1.00 47.84 123 VAL A C 1
ATOM 902 O O . VAL A 1 123 ? -0.094 25.910 2.607 1.00 47.84 123 VAL A O 1
ATOM 905 N N . ILE A 1 124 ? 0.669 24.265 1.299 1.00 40.53 124 ILE A N 1
ATOM 906 C CA . ILE A 1 124 ? 1.274 25.182 0.333 1.00 40.53 124 ILE A CA 1
ATOM 907 C C . ILE A 1 124 ? 0.122 25.755 -0.496 1.00 40.53 124 ILE A C 1
ATOM 909 O O . ILE A 1 124 ? -0.640 25.017 -1.125 1.00 40.53 124 ILE A O 1
ATOM 913 N N . SER A 1 125 ? -0.015 27.078 -0.410 1.00 34.81 125 SER A N 1
ATOM 914 C CA . SER A 1 125 ? -1.050 27.919 -1.008 1.00 34.81 125 SER A CA 1
ATOM 915 C C . SER A 1 125 ? -1.664 27.353 -2.300 1.00 34.81 125 SER A C 1
ATOM 917 O O . SER A 1 125 ? -0.996 27.194 -3.321 1.00 34.81 125 SER A O 1
ATOM 919 N N . GLY A 1 126 ? -2.971 27.082 -2.252 1.00 41.59 126 GLY A N 1
ATOM 920 C CA . GLY A 1 126 ? -3.834 27.087 -3.432 1.00 41.59 126 GLY A CA 1
ATOM 921 C C . GLY A 1 126 ? -4.111 25.775 -4.167 1.00 41.59 126 GLY A C 1
ATOM 922 O O . GLY A 1 126 ? -4.929 25.834 -5.079 1.00 41.59 126 GLY A O 1
ATOM 923 N N . THR A 1 127 ? -3.524 24.609 -3.839 1.00 40.66 127 THR A N 1
ATOM 924 C CA . THR A 1 127 ? -3.809 23.414 -4.682 1.00 40.66 127 THR A CA 1
ATOM 925 C C . THR A 1 127 ? -4.048 22.037 -4.066 1.00 40.66 127 THR A C 1
ATOM 927 O O . THR A 1 127 ? -4.657 21.247 -4.782 1.00 40.66 127 THR A O 1
ATOM 930 N N . LYS A 1 128 ? -3.715 21.685 -2.812 1.00 45.88 128 LYS A N 1
ATOM 931 C CA . LYS A 1 128 ? -4.185 20.401 -2.218 1.00 45.88 128 LYS A CA 1
ATOM 932 C C . LYS A 1 128 ? -4.312 20.473 -0.691 1.00 45.88 128 LYS A C 1
ATOM 934 O O . LYS A 1 128 ? -3.306 20.585 0.000 1.00 45.88 128 LYS A O 1
ATOM 939 N N . ILE A 1 129 ? -5.535 20.330 -0.170 1.00 49.94 129 ILE A N 1
ATOM 940 C CA . ILE A 1 129 ? -5.778 19.967 1.237 1.00 49.94 129 ILE A CA 1
ATOM 941 C C . ILE A 1 129 ? -5.175 18.573 1.435 1.00 49.94 129 ILE A C 1
ATOM 943 O O . ILE A 1 129 ? -5.522 17.647 0.698 1.00 49.94 129 ILE A O 1
ATOM 947 N N . ARG A 1 130 ? -4.237 18.412 2.372 1.00 60.19 130 ARG A N 1
ATOM 948 C CA . ARG A 1 130 ? -3.623 17.110 2.653 1.00 60.19 130 ARG A CA 1
ATOM 949 C C . ARG A 1 130 ? -4.044 16.618 4.032 1.00 60.19 130 ARG A C 1
ATOM 951 O O . ARG A 1 130 ? -3.676 17.200 5.043 1.00 60.19 130 ARG A O 1
ATOM 958 N N . ILE A 1 131 ? -4.824 15.542 4.037 1.00 73.81 131 ILE A N 1
ATOM 959 C CA . ILE A 1 131 ? -5.346 14.879 5.235 1.00 73.81 131 ILE A CA 1
ATOM 960 C C . ILE A 1 131 ? -4.203 14.134 5.940 1.00 73.81 131 ILE A C 1
ATOM 962 O O . ILE A 1 131 ? -3.444 13.417 5.285 1.00 73.81 131 ILE A O 1
ATOM 966 N N . ALA A 1 132 ? -4.054 14.297 7.254 1.00 80.81 132 ALA A N 1
ATOM 967 C CA . ALA A 1 132 ? -3.191 13.438 8.066 1.00 80.81 132 ALA A CA 1
ATOM 968 C C . ALA A 1 132 ? -3.919 12.118 8.360 1.00 80.81 132 ALA A C 1
ATOM 970 O O . ALA A 1 132 ? -4.991 12.139 8.956 1.00 80.81 132 ALA A O 1
ATOM 971 N N . TYR A 1 133 ? -3.371 10.980 7.937 1.00 82.38 133 TYR A N 1
ATOM 972 C CA . TYR A 1 133 ? -3.931 9.682 8.312 1.00 82.38 133 TYR A CA 1
ATOM 973 C C . TYR A 1 133 ? -3.375 9.293 9.679 1.00 82.38 133 TYR A C 1
ATOM 975 O O . TYR A 1 133 ? -2.164 9.184 9.836 1.00 82.38 133 TYR A O 1
ATOM 983 N N . LEU A 1 134 ? -4.259 9.150 10.661 1.00 89.00 134 LEU A N 1
ATOM 984 C CA . LEU A 1 134 ? -3.934 8.720 12.012 1.00 89.00 134 LEU A CA 1
ATOM 985 C C . LEU A 1 134 ? -4.301 7.255 12.164 1.00 89.00 134 LEU A C 1
ATOM 987 O O . LEU A 1 134 ? -5.418 6.848 11.833 1.00 89.00 134 LEU A O 1
ATOM 991 N N . SER A 1 135 ? -3.366 6.490 12.702 1.00 89.38 135 SER A N 1
ATOM 992 C CA . SER A 1 135 ? -3.578 5.100 13.047 1.00 89.38 135 SER A CA 1
ATOM 993 C C . SER A 1 135 ? -4.038 4.927 14.486 1.00 89.38 135 SER A C 1
ATOM 995 O O . SER A 1 135 ? -3.704 5.720 15.369 1.00 89.38 135 SER A O 1
ATOM 997 N N . LEU A 1 136 ? -4.750 3.837 14.775 1.00 93.38 136 LEU A N 1
ATOM 998 C CA . LEU A 1 136 ? -4.962 3.445 16.176 1.00 93.38 136 LEU A CA 1
ATOM 999 C C . LEU A 1 136 ? -3.637 3.140 16.900 1.00 93.38 136 LEU A C 1
ATOM 1001 O O . LEU A 1 136 ? -3.583 3.208 18.128 1.00 93.38 136 LEU A O 1
ATOM 1005 N N . LEU A 1 137 ? -2.564 2.827 16.160 1.00 94.38 137 LEU A N 1
ATOM 1006 C CA . LEU A 1 137 ? -1.222 2.681 16.722 1.00 94.38 137 LEU A CA 1
ATOM 1007 C C . LEU A 1 137 ? -0.665 4.031 17.208 1.00 94.38 137 LEU A C 1
ATOM 1009 O O . LEU A 1 137 ? 0.013 4.058 18.234 1.00 94.38 137 LEU A O 1
ATOM 1013 N N . ASP A 1 138 ? -0.993 5.145 16.547 1.00 93.12 138 ASP A N 1
ATOM 1014 C CA . ASP A 1 138 ? -0.622 6.492 17.008 1.00 93.12 138 ASP A CA 1
ATOM 1015 C C . ASP A 1 138 ? -1.321 6.838 18.329 1.00 93.12 138 ASP A C 1
ATOM 1017 O O . ASP A 1 138 ? -0.699 7.403 19.229 1.00 93.12 138 ASP A O 1
ATOM 1021 N N . LEU A 1 139 ? -2.593 6.443 18.482 1.00 94.62 139 LEU A N 1
ATOM 1022 C CA . LEU A 1 139 ? -3.340 6.587 19.740 1.00 94.62 139 LEU A CA 1
ATOM 1023 C C . LEU A 1 139 ? -2.706 5.737 20.847 1.00 94.62 139 LEU A C 1
ATOM 1025 O O . LEU A 1 139 ? -2.423 6.245 21.930 1.00 94.62 139 LEU A O 1
ATOM 1029 N N . ALA A 1 140 ? -2.413 4.464 20.562 1.00 96.00 140 ALA A N 1
ATOM 1030 C CA . ALA A 1 140 ? -1.750 3.576 21.513 1.00 96.00 140 ALA A CA 1
ATOM 1031 C C . ALA A 1 140 ? -0.375 4.117 21.941 1.00 96.00 140 ALA A C 1
ATOM 1033 O O . ALA A 1 140 ? -0.079 4.145 23.132 1.00 96.00 140 ALA A O 1
ATOM 1034 N N . THR A 1 141 ? 0.422 4.616 20.991 1.00 94.69 141 THR A N 1
ATOM 1035 C CA . THR A 1 141 ? 1.720 5.267 21.248 1.00 94.69 141 THR A CA 1
ATOM 1036 C C . THR A 1 141 ? 1.550 6.502 22.129 1.00 94.69 141 THR A C 1
ATOM 1038 O O . THR A 1 141 ? 2.312 6.708 23.068 1.00 94.69 141 THR A O 1
ATOM 1041 N N . GLY A 1 142 ? 0.519 7.310 21.870 1.00 92.69 142 GLY A N 1
ATOM 1042 C CA . GLY A 1 142 ? 0.170 8.474 22.680 1.00 92.69 142 GLY A CA 1
ATOM 1043 C C . GLY A 1 142 ? -0.326 8.145 24.090 1.00 92.69 142 GLY A C 1
ATOM 1044 O O . GLY A 1 142 ? -0.279 9.010 24.964 1.00 92.69 142 GLY A O 1
ATOM 1045 N N . LEU A 1 143 ? -0.816 6.924 24.310 1.00 93.44 143 LEU A N 1
ATOM 1046 C CA . LEU A 1 143 ? -1.305 6.444 25.600 1.00 93.44 143 LEU A CA 1
ATOM 1047 C C . LEU A 1 143 ? -0.182 5.811 26.438 1.00 93.44 143 LEU A C 1
ATOM 1049 O O . LEU A 1 143 ? -0.175 5.960 27.658 1.00 93.44 143 LEU A O 1
ATOM 1053 N N . THR A 1 144 ? 0.771 5.127 25.799 1.00 94.88 144 THR A N 1
ATOM 1054 C CA . THR A 1 144 ? 1.916 4.485 26.469 1.00 94.88 144 THR A CA 1
ATOM 1055 C C . THR A 1 144 ? 3.168 5.354 26.542 1.00 94.88 144 THR A C 1
ATOM 1057 O O . THR A 1 144 ? 4.089 5.008 27.280 1.00 94.88 144 THR A O 1
ATOM 1060 N N . ASP A 1 145 ? 3.213 6.446 25.775 1.00 92.62 145 ASP A N 1
ATOM 1061 C CA . ASP A 1 145 ? 4.401 7.281 25.549 1.00 92.62 145 ASP A CA 1
ATOM 1062 C C . ASP A 1 145 ? 5.610 6.480 25.018 1.00 92.62 145 ASP A C 1
ATOM 1064 O O . ASP A 1 145 ? 6.769 6.770 25.318 1.00 92.62 145 ASP A O 1
ATOM 1068 N N . ALA A 1 146 ? 5.344 5.430 24.230 1.00 93.88 146 ALA A N 1
ATOM 1069 C CA . ALA A 1 146 ? 6.370 4.559 23.662 1.00 93.88 146 ALA A CA 1
ATOM 1070 C C . ALA A 1 146 ? 5.979 4.029 22.275 1.00 93.88 146 ALA A C 1
ATOM 1072 O O . ALA A 1 146 ? 4.859 3.566 22.070 1.00 93.88 146 ALA A O 1
ATOM 1073 N N . GLU A 1 147 ? 6.919 4.028 21.329 1.00 92.88 147 GLU A N 1
ATOM 1074 C CA . GLU A 1 147 ? 6.732 3.377 20.026 1.00 92.88 147 GLU A CA 1
ATOM 1075 C C . GLU A 1 147 ? 6.656 1.851 20.183 1.00 92.88 147 GLU A C 1
ATOM 1077 O O . GLU A 1 147 ? 7.402 1.260 20.973 1.00 92.88 147 GLU A O 1
ATOM 1082 N N . ALA A 1 148 ? 5.787 1.204 19.403 1.00 95.50 148 ALA A N 1
ATOM 1083 C CA . ALA A 1 148 ? 5.747 -0.252 19.336 1.00 95.50 148 ALA A CA 1
ATOM 1084 C C . ALA A 1 148 ? 7.005 -0.794 18.642 1.00 95.50 148 ALA A C 1
ATOM 1086 O O . ALA A 1 148 ? 7.360 -0.377 17.541 1.00 95.50 148 ALA A O 1
ATOM 1087 N N . LYS A 1 149 ? 7.655 -1.773 19.268 1.00 95.50 149 LYS A N 1
ATOM 1088 C CA . LYS A 1 149 ? 8.866 -2.439 18.762 1.00 95.50 149 LYS A CA 1
ATOM 1089 C C . LYS A 1 149 ? 8.569 -3.798 18.142 1.00 95.50 149 LYS A C 1
ATOM 1091 O O . LYS A 1 149 ? 9.403 -4.345 17.426 1.00 95.50 149 LYS A O 1
ATOM 1096 N N . SER A 1 150 ? 7.405 -4.376 18.435 1.00 95.88 150 SER A N 1
ATOM 1097 C CA . SER A 1 150 ? 6.973 -5.648 17.855 1.00 95.88 150 SER A CA 1
ATOM 1098 C C . SER A 1 150 ? 5.451 -5.763 17.787 1.00 95.88 150 SER A C 1
ATOM 1100 O O . SER A 1 150 ? 4.737 -5.139 18.564 1.00 95.88 150 SER A O 1
ATOM 1102 N N . MET A 1 151 ? 4.944 -6.612 16.887 1.00 95.75 151 MET A N 1
ATOM 1103 C CA . MET A 1 151 ? 3.513 -6.943 16.794 1.00 95.75 151 MET A CA 1
ATOM 1104 C C . MET A 1 151 ? 3.125 -8.116 17.714 1.00 95.75 151 MET A C 1
ATOM 1106 O O . MET A 1 151 ? 2.499 -9.095 17.280 1.00 95.75 151 MET A O 1
ATOM 1110 N N . SER A 1 152 ? 3.571 -8.051 18.970 1.00 96.56 152 SER A N 1
ATOM 1111 C CA . SER A 1 152 ? 3.416 -9.094 19.989 1.00 96.56 152 SER A CA 1
ATOM 1112 C C . SER A 1 152 ? 2.764 -8.541 21.252 1.00 96.56 152 SER A C 1
ATOM 1114 O O . SER A 1 152 ? 2.986 -7.388 21.603 1.00 96.56 152 SER A O 1
ATOM 1116 N N . MET A 1 153 ? 2.020 -9.381 21.976 1.00 96.06 153 MET A N 1
ATOM 1117 C CA . MET A 1 153 ? 1.409 -9.022 23.265 1.00 96.06 153 MET A CA 1
ATOM 1118 C C . MET A 1 153 ? 2.439 -8.766 24.382 1.00 96.06 153 MET A C 1
ATOM 1120 O O . MET A 1 153 ? 2.069 -8.289 25.449 1.00 96.06 153 MET A O 1
ATOM 1124 N N . GLU A 1 154 ? 3.724 -9.040 24.144 1.00 96.38 154 GLU A N 1
ATOM 1125 C CA . GLU A 1 154 ? 4.825 -8.645 25.038 1.00 96.38 154 GLU A CA 1
ATOM 1126 C C . GLU A 1 154 ? 5.188 -7.155 24.919 1.00 96.38 154 GLU A C 1
ATOM 1128 O O . GLU A 1 154 ? 5.822 -6.589 25.806 1.00 96.38 154 GLU A O 1
ATOM 1133 N N . ASP A 1 155 ? 4.794 -6.500 23.823 1.00 97.94 155 ASP A N 1
ATOM 1134 C CA . ASP A 1 155 ? 4.996 -5.070 23.621 1.00 97.94 155 ASP A CA 1
ATOM 1135 C C . ASP A 1 155 ? 3.805 -4.284 24.186 1.00 97.94 155 ASP A C 1
ATOM 1137 O O . ASP A 1 155 ? 2.656 -4.495 23.796 1.00 97.94 155 ASP A O 1
ATOM 1141 N N . ASN A 1 156 ? 4.077 -3.368 25.115 1.00 97.31 156 ASN A N 1
ATOM 1142 C CA . ASN A 1 156 ? 3.047 -2.598 25.817 1.00 97.31 156 ASN A CA 1
ATOM 1143 C C . ASN A 1 156 ? 2.204 -1.716 24.885 1.00 97.31 156 ASN A C 1
ATOM 1145 O O . ASN A 1 156 ? 0.993 -1.586 25.087 1.00 97.31 156 ASN A O 1
ATOM 1149 N N . THR A 1 157 ? 2.813 -1.128 23.857 1.00 97.50 157 THR A N 1
ATOM 1150 C CA . THR A 1 157 ? 2.107 -0.277 22.893 1.00 97.50 157 THR A CA 1
ATOM 1151 C C . THR A 1 157 ? 1.242 -1.129 21.975 1.00 97.50 157 THR A C 1
ATOM 1153 O O . THR A 1 157 ? 0.072 -0.810 21.760 1.00 97.50 157 THR A O 1
ATOM 1156 N N . PHE A 1 158 ? 1.754 -2.269 21.507 1.00 97.94 158 PHE A N 1
ATOM 1157 C CA . PHE A 1 158 ? 0.953 -3.204 20.716 1.00 97.94 158 PHE A CA 1
ATOM 1158 C C . PHE A 1 158 ? -0.195 -3.827 21.528 1.00 97.94 158 PHE A C 1
ATOM 1160 O O . PHE A 1 158 ? -1.322 -3.896 21.041 1.00 97.94 158 PHE A O 1
ATOM 1167 N N . LYS A 1 159 ? 0.043 -4.217 22.786 1.00 97.62 159 LYS A N 1
ATOM 1168 C CA . LYS A 1 159 ? -1.006 -4.680 23.712 1.00 97.62 159 LYS A CA 1
ATOM 1169 C C . LYS A 1 159 ? -2.100 -3.626 23.892 1.00 97.62 159 LYS A C 1
ATOM 1171 O O . LYS A 1 159 ? -3.285 -3.948 23.827 1.00 97.62 159 LYS A O 1
ATOM 1176 N N . THR A 1 160 ? -1.709 -2.364 24.053 1.00 97.81 160 THR A N 1
ATOM 1177 C CA . THR A 1 160 ? -2.646 -1.238 24.169 1.00 97.81 160 THR A CA 1
ATOM 1178 C C . THR A 1 160 ? -3.478 -1.062 22.897 1.00 97.81 160 THR A C 1
ATOM 1180 O O . THR A 1 160 ? -4.700 -0.948 22.981 1.00 97.81 160 THR A O 1
ATOM 1183 N N . LEU A 1 161 ? -2.855 -1.130 21.714 1.00 97.44 161 LEU A N 1
ATOM 1184 C CA . LEU A 1 161 ? -3.556 -1.128 20.424 1.00 97.44 161 LEU A CA 1
ATOM 1185 C C . LEU A 1 161 ? -4.607 -2.248 20.345 1.00 97.44 161 LEU A C 1
ATOM 1187 O O . LEU A 1 161 ? -5.747 -1.994 19.952 1.00 97.44 161 LEU A O 1
ATOM 1191 N N . VAL A 1 162 ? -4.250 -3.472 20.748 1.00 97.38 162 VAL A N 1
ATOM 1192 C CA . VAL A 1 162 ? -5.190 -4.605 20.790 1.00 97.38 162 VAL A CA 1
ATOM 1193 C C . VAL A 1 162 ? -6.363 -4.304 21.725 1.00 97.38 162 VAL A C 1
ATOM 1195 O O . VAL A 1 162 ? -7.511 -4.536 21.348 1.00 97.38 162 VAL A O 1
ATOM 1198 N N . GLY A 1 163 ? -6.110 -3.724 22.900 1.00 97.00 163 GLY A N 1
ATOM 1199 C CA . GLY A 1 163 ? -7.165 -3.321 23.831 1.00 97.00 163 GLY A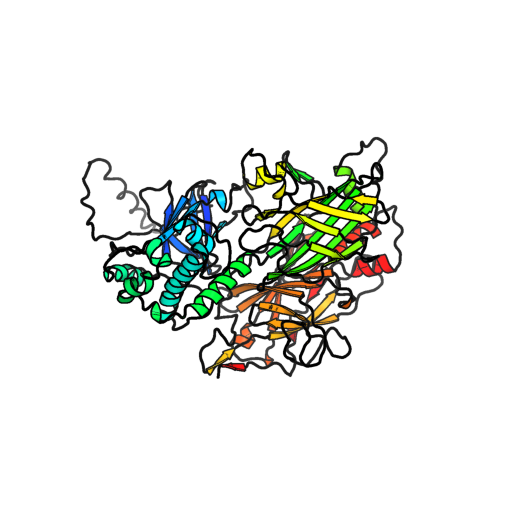 CA 1
ATOM 1200 C C . GLY A 1 163 ? -8.123 -2.271 23.258 1.00 97.00 163 GLY A C 1
ATOM 1201 O O . GLY A 1 163 ? -9.340 -2.442 23.343 1.00 97.00 163 GLY A O 1
ATOM 1202 N N . ILE A 1 164 ? -7.598 -1.235 22.595 1.00 96.50 164 ILE A N 1
ATOM 1203 C CA . ILE A 1 164 ? -8.411 -0.219 21.903 1.00 96.50 164 ILE A CA 1
ATOM 1204 C C . ILE A 1 164 ? -9.284 -0.876 20.824 1.00 96.50 164 ILE A C 1
ATOM 1206 O O . ILE A 1 164 ? -10.489 -0.622 20.756 1.00 96.50 164 ILE A O 1
ATOM 1210 N N . ILE A 1 165 ? -8.710 -1.770 20.012 1.00 95.44 165 ILE A N 1
ATOM 1211 C CA . ILE A 1 165 ? -9.448 -2.506 18.976 1.00 95.44 165 ILE A CA 1
ATOM 1212 C C . ILE A 1 165 ? -10.561 -3.358 19.590 1.00 95.44 165 ILE A C 1
ATOM 1214 O O . ILE A 1 165 ? -11.669 -3.356 19.058 1.00 95.44 165 ILE A O 1
ATOM 1218 N N . ARG A 1 166 ? -10.322 -4.030 20.724 1.00 95.00 166 ARG A N 1
ATOM 1219 C CA . ARG A 1 166 ? -11.355 -4.822 21.414 1.00 95.00 166 ARG A CA 1
ATOM 1220 C C . ARG A 1 166 ? -12.523 -3.959 21.883 1.00 95.00 166 ARG A C 1
ATOM 1222 O O . ARG A 1 166 ? -13.672 -4.362 21.707 1.00 95.00 166 ARG A O 1
ATOM 1229 N N . VAL A 1 167 ? -12.257 -2.762 22.410 1.00 94.94 167 VAL A N 1
ATOM 1230 C CA . VAL A 1 167 ? -13.315 -1.805 22.784 1.00 94.94 167 VAL A CA 1
ATOM 1231 C C . VAL A 1 167 ? -14.153 -1.419 21.565 1.00 94.94 167 VAL A C 1
ATOM 1233 O O . VAL A 1 167 ? -15.381 -1.500 21.605 1.00 94.94 167 VAL A O 1
ATOM 1236 N N . LEU A 1 168 ? -13.507 -1.064 20.453 1.00 93.06 168 LEU A N 1
ATOM 1237 C CA . LEU A 1 168 ? -14.201 -0.697 19.219 1.00 93.06 168 LEU A CA 1
ATOM 1238 C C . LEU A 1 168 ? -14.992 -1.879 18.628 1.00 93.06 168 LEU A C 1
ATOM 1240 O O . LEU A 1 168 ? -16.162 -1.737 18.276 1.00 93.06 168 LEU A O 1
ATOM 1244 N N . GLN A 1 169 ? -14.421 -3.080 18.593 1.00 91.19 169 GLN A N 1
ATOM 1245 C CA . GLN A 1 169 ? -15.126 -4.277 18.127 1.00 91.19 169 GLN A CA 1
ATOM 1246 C C . GLN A 1 169 ? -16.321 -4.639 19.021 1.00 91.19 169 GLN A C 1
ATOM 1248 O O . GLN A 1 169 ? -17.355 -5.056 18.504 1.00 91.19 169 GLN A O 1
ATOM 1253 N N . ALA A 1 170 ? -16.251 -4.416 20.336 1.00 91.62 170 ALA A N 1
ATOM 1254 C CA . ALA A 1 170 ? -17.395 -4.608 21.229 1.00 91.62 170 ALA A CA 1
ATOM 1255 C C . ALA A 1 170 ? -18.544 -3.631 20.918 1.00 91.62 170 ALA A C 1
ATOM 1257 O O . ALA A 1 170 ? -19.719 -4.017 20.918 1.00 91.62 170 ALA A O 1
ATOM 1258 N N . VAL A 1 171 ? -18.220 -2.383 20.555 1.00 89.75 171 VAL A N 1
ATOM 1259 C CA . VAL A 1 171 ? -19.211 -1.437 20.012 1.00 89.75 171 VAL A CA 1
ATOM 1260 C C . VAL A 1 171 ? -19.818 -1.986 18.721 1.00 89.75 171 VAL A C 1
ATOM 1262 O O . VAL A 1 171 ? -21.034 -1.950 18.532 1.00 89.75 171 VAL A O 1
ATOM 1265 N N . GLN A 1 172 ? -18.997 -2.530 17.828 1.00 84.56 172 GLN A N 1
ATOM 1266 C CA . GLN A 1 172 ? -19.481 -3.078 16.567 1.00 84.56 172 GLN A CA 1
ATOM 1267 C C . GLN A 1 172 ? -20.420 -4.277 16.762 1.00 84.56 172 GLN A C 1
ATOM 1269 O O . GLN A 1 172 ? -21.474 -4.338 16.118 1.00 84.56 172 GLN A O 1
ATOM 1274 N N . VAL A 1 173 ? -20.068 -5.209 17.651 1.00 83.56 173 VAL A N 1
ATOM 1275 C CA . VAL A 1 173 ? -20.888 -6.380 17.982 1.00 83.56 173 VAL A CA 1
ATOM 1276 C C . VAL A 1 173 ? -22.217 -5.947 18.589 1.00 83.56 173 VAL A C 1
ATOM 1278 O O . VAL A 1 173 ? -23.252 -6.424 18.134 1.00 83.56 173 VAL A O 1
ATOM 1281 N N . SER A 1 174 ? -22.218 -4.991 19.524 1.00 77.50 174 SER A N 1
ATOM 1282 C CA . SER A 1 174 ? -23.468 -4.511 20.137 1.00 77.50 174 SER A CA 1
ATOM 1283 C C . SER A 1 174 ? -24.421 -3.837 19.138 1.00 77.50 174 SER A C 1
ATOM 1285 O O . SER A 1 174 ? -25.635 -3.900 19.320 1.00 77.50 174 SER A O 1
ATOM 1287 N N . ASN A 1 175 ? -23.894 -3.259 18.052 1.00 69.12 175 ASN A N 1
ATOM 1288 C CA . ASN A 1 175 ? -24.690 -2.629 16.996 1.00 69.12 175 ASN A CA 1
ATOM 1289 C C . ASN A 1 175 ? -25.065 -3.569 15.833 1.00 69.12 175 ASN A C 1
ATOM 1291 O O . ASN A 1 175 ? -26.045 -3.310 15.136 1.00 69.12 175 ASN A O 1
ATOM 1295 N N . SER A 1 176 ? -24.261 -4.600 15.540 1.00 61.97 176 SER A N 1
ATOM 1296 C CA . SER A 1 176 ? -24.352 -5.330 14.261 1.00 61.97 176 SER A CA 1
ATOM 1297 C C . SER A 1 176 ? -23.890 -6.799 14.277 1.00 61.97 176 SER A C 1
ATOM 1299 O O . SER A 1 176 ? -23.759 -7.392 13.205 1.00 61.97 176 SER A O 1
ATOM 1301 N N . ASN A 1 177 ? -23.661 -7.396 15.457 1.00 58.75 177 ASN A N 1
ATOM 1302 C CA . ASN A 1 177 ? -23.290 -8.809 15.666 1.00 58.75 177 ASN A CA 1
ATOM 1303 C C . ASN A 1 177 ? -22.065 -9.298 14.865 1.00 58.75 177 ASN A C 1
ATOM 1305 O O . ASN A 1 177 ? -22.003 -10.460 14.464 1.00 58.75 177 ASN A O 1
ATOM 1309 N N . PHE A 1 178 ? -21.087 -8.426 14.606 1.00 65.12 178 PHE A N 1
ATOM 1310 C CA . PHE A 1 178 ? -19.910 -8.763 13.808 1.00 65.12 178 PHE A CA 1
ATOM 1311 C C . PHE A 1 178 ? -18.605 -8.429 14.533 1.00 65.12 178 PHE A C 1
ATOM 1313 O O . PHE A 1 178 ? -18.466 -7.324 15.048 1.00 65.12 178 PHE A O 1
ATOM 1320 N N . GLN A 1 179 ? -17.663 -9.377 14.540 1.00 64.25 179 GLN A N 1
ATOM 1321 C CA . GLN A 1 179 ? -16.470 -9.345 15.393 1.00 64.25 179 GLN A CA 1
ATOM 1322 C C . GLN A 1 179 ? -15.144 -9.196 14.620 1.00 64.25 179 GLN A C 1
ATOM 1324 O O . GLN A 1 179 ? -14.141 -8.827 15.219 1.00 64.25 179 GLN A O 1
ATOM 1329 N N . SER A 1 180 ? -15.095 -9.482 13.313 1.00 65.38 180 SER A N 1
ATOM 1330 C CA . SER A 1 180 ? -13.843 -9.897 12.654 1.00 65.38 180 SER A CA 1
ATOM 1331 C C . SER A 1 180 ? -13.508 -9.160 11.352 1.00 65.38 180 SER A C 1
ATOM 1333 O O . SER A 1 180 ? -13.364 -9.796 10.315 1.00 65.38 180 SER A O 1
ATOM 1335 N N . ASP A 1 181 ? -13.387 -7.829 11.371 1.00 79.00 181 ASP A N 1
ATOM 1336 C CA . ASP A 1 181 ? -12.728 -7.042 10.309 1.00 79.00 181 ASP A CA 1
ATOM 1337 C C . ASP A 1 181 ? -12.584 -5.565 10.736 1.00 79.00 181 ASP A C 1
ATOM 1339 O O . ASP A 1 181 ? -13.159 -5.147 11.741 1.00 79.00 181 ASP A O 1
ATOM 1343 N N . ILE A 1 182 ? -11.864 -4.757 9.956 1.00 87.50 182 ILE A N 1
ATOM 1344 C CA . ILE A 1 182 ? -11.860 -3.291 10.079 1.00 87.50 182 ILE A CA 1
ATOM 1345 C C . ILE A 1 182 ? -13.105 -2.763 9.363 1.00 87.50 182 ILE A C 1
ATOM 1347 O O . ILE A 1 182 ? -13.201 -2.866 8.141 1.00 87.50 182 ILE A O 1
ATOM 1351 N N . GLN A 1 183 ? -14.072 -2.218 10.101 1.00 87.69 183 GLN A N 1
ATOM 1352 C CA . GLN A 1 183 ? -15.348 -1.761 9.541 1.00 87.69 183 GLN A CA 1
ATOM 1353 C C . GLN A 1 183 ? -15.805 -0.445 10.178 1.00 87.69 183 GLN A C 1
ATOM 1355 O O . GLN A 1 183 ? -15.422 -0.164 11.313 1.00 87.69 183 GLN A O 1
ATOM 1360 N N . PRO A 1 184 ? -16.655 0.341 9.490 1.00 87.56 184 PRO A N 1
ATOM 1361 C CA . PRO A 1 184 ? -17.226 1.573 10.027 1.00 87.56 184 PRO A CA 1
ATOM 1362 C C . PRO A 1 184 ? -17.970 1.365 11.342 1.00 87.56 184 PRO A C 1
ATOM 1364 O O . PRO A 1 184 ? -18.858 0.514 11.437 1.00 87.56 184 PRO A O 1
ATOM 1367 N N . ILE A 1 185 ? -17.646 2.193 12.333 1.00 88.88 185 ILE A N 1
ATOM 1368 C CA . ILE A 1 185 ? -18.297 2.231 13.642 1.00 88.88 185 ILE A CA 1
ATOM 1369 C C . ILE A 1 185 ? -18.861 3.628 13.885 1.00 88.88 185 ILE A C 1
ATOM 1371 O O . ILE A 1 185 ? -18.267 4.637 13.510 1.00 88.88 185 ILE A O 1
ATOM 1375 N N . THR A 1 186 ? -20.017 3.695 14.543 1.00 89.62 186 THR A N 1
ATOM 1376 C CA . THR A 1 186 ? -20.593 4.947 15.038 1.00 89.62 186 THR A CA 1
ATOM 1377 C C . THR A 1 186 ? -20.785 4.876 16.548 1.00 89.62 186 THR A C 1
ATOM 1379 O O . THR A 1 186 ? -21.545 4.049 17.051 1.00 89.62 186 THR A O 1
ATOM 1382 N N . LEU A 1 187 ? -20.115 5.775 17.264 1.00 92.06 187 LEU A N 1
ATOM 1383 C CA . LEU A 1 187 ? -20.294 6.020 18.691 1.00 92.06 187 LEU A CA 1
ATOM 1384 C C . LEU A 1 187 ? -21.433 7.029 18.886 1.00 92.06 187 LEU A C 1
ATOM 1386 O O . LEU A 1 187 ? -21.226 8.243 18.878 1.00 92.06 187 LEU A O 1
ATOM 1390 N N . THR A 1 188 ? -22.661 6.529 19.024 1.00 91.25 188 THR A N 1
ATOM 1391 C CA . THR A 1 188 ? -23.842 7.385 19.225 1.00 91.25 188 THR A CA 1
ATOM 1392 C C . THR A 1 188 ? -23.829 8.041 20.607 1.00 91.25 188 THR A C 1
ATOM 1394 O O . THR A 1 188 ? -23.274 7.486 21.554 1.00 91.25 188 THR A O 1
ATOM 1397 N N . GLY A 1 189 ? -24.488 9.198 20.754 1.00 90.31 189 GLY A N 1
ATOM 1398 C CA . GLY A 1 189 ? -24.640 9.859 22.060 1.00 90.31 189 GLY A CA 1
ATOM 1399 C C . GLY A 1 189 ? -25.212 8.913 23.121 1.00 90.31 189 GLY A C 1
ATOM 1400 O O . GLY A 1 189 ? -24.585 8.708 24.150 1.00 90.31 189 GLY A O 1
ATOM 1401 N N . ALA A 1 190 ? -26.301 8.207 22.795 1.00 91.12 190 ALA A N 1
ATOM 1402 C CA . ALA A 1 190 ? -26.929 7.234 23.692 1.00 91.12 190 ALA A CA 1
ATOM 1403 C C . ALA A 1 190 ? -25.999 6.080 24.109 1.00 91.12 190 ALA A C 1
ATOM 1405 O O . ALA A 1 190 ? -26.093 5.587 25.231 1.00 91.12 190 ALA A O 1
ATOM 1406 N N . LEU A 1 191 ? -25.108 5.624 23.221 1.00 92.38 191 LEU A N 1
ATOM 1407 C CA . LEU A 1 191 ? -24.111 4.617 23.576 1.00 92.38 191 LEU A CA 1
ATOM 1408 C C . LEU A 1 191 ? -23.058 5.199 24.523 1.00 92.38 191 LEU A C 1
ATOM 1410 O O . LEU A 1 191 ? -22.704 4.551 25.504 1.00 92.38 191 LEU A O 1
ATOM 1414 N N . LYS A 1 192 ? -22.569 6.410 24.246 1.00 94.19 192 LYS A N 1
ATOM 1415 C CA . LYS A 1 192 ? -21.566 7.077 25.083 1.00 94.19 192 LYS A CA 1
ATOM 1416 C C . LYS A 1 192 ? -22.124 7.472 26.454 1.00 94.19 192 LYS A C 1
ATOM 1418 O O . LYS A 1 192 ? -21.419 7.343 27.444 1.00 94.19 192 LYS A O 1
ATOM 1423 N N . ASP A 1 193 ? -23.390 7.869 26.548 1.00 93.75 193 ASP A N 1
ATOM 1424 C CA . ASP A 1 193 ? -24.050 8.224 27.815 1.00 93.75 193 ASP A CA 1
ATOM 1425 C C . ASP A 1 193 ? -24.159 7.028 28.775 1.00 93.75 193 ASP A C 1
ATOM 1427 O O . ASP A 1 193 ? -24.110 7.195 29.996 1.00 93.75 193 ASP A O 1
ATOM 1431 N N . LYS A 1 194 ? -24.208 5.798 28.244 1.00 93.81 194 LYS A N 1
ATOM 1432 C CA . LYS A 1 194 ? -24.153 4.570 29.055 1.00 93.81 194 LYS A CA 1
ATOM 1433 C C . LYS A 1 194 ? -22.802 4.335 29.729 1.00 93.81 194 LYS A C 1
ATOM 1435 O O . LYS A 1 194 ? -22.730 3.469 30.598 1.00 93.81 194 LYS A O 1
ATOM 1440 N N . LEU A 1 195 ? -21.755 5.099 29.405 1.00 94.31 195 LEU A N 1
ATOM 1441 C CA . LEU A 1 195 ? -20.514 5.078 30.186 1.00 94.31 195 LEU A CA 1
ATOM 1442 C C . LEU A 1 195 ? -20.756 5.463 31.649 1.00 94.31 195 LEU A C 1
ATOM 1444 O O . LEU A 1 195 ? -20.016 5.012 32.509 1.00 94.31 195 LEU A O 1
ATOM 1448 N N . SER A 1 196 ? -21.835 6.181 31.972 1.00 93.62 196 SER A N 1
ATOM 1449 C CA . SER A 1 196 ? -22.233 6.473 33.360 1.00 93.62 196 SER A CA 1
ATOM 1450 C C . SER A 1 196 ? -22.413 5.223 34.242 1.00 93.62 196 SER A C 1
ATOM 1452 O O . SER A 1 196 ? -22.396 5.330 35.466 1.00 93.62 196 SER A O 1
ATOM 1454 N N . THR A 1 197 ? -22.554 4.037 33.639 1.00 94.44 197 THR A N 1
ATOM 1455 C CA . THR A 1 197 ? -22.689 2.748 34.336 1.00 94.44 197 THR A CA 1
ATOM 1456 C C . THR A 1 197 ? -21.374 2.179 34.877 1.00 94.44 197 THR A C 1
ATOM 1458 O O . THR A 1 197 ? -21.416 1.281 35.720 1.00 94.44 197 THR A O 1
ATOM 1461 N N . ILE A 1 198 ? -20.214 2.673 34.427 1.00 94.75 198 ILE A N 1
ATOM 1462 C CA . ILE A 1 198 ? -18.911 2.205 34.921 1.00 94.75 198 ILE A CA 1
ATOM 1463 C C . ILE A 1 198 ? -18.490 2.974 36.180 1.00 94.75 198 ILE A C 1
ATOM 1465 O O . ILE A 1 198 ? -18.865 4.128 36.412 1.00 94.75 198 ILE A O 1
ATOM 1469 N N . THR A 1 199 ? -17.688 2.330 37.024 1.00 91.75 199 THR A N 1
ATOM 1470 C CA . THR A 1 199 ? -17.344 2.848 38.358 1.00 91.75 199 THR A CA 1
ATOM 1471 C C . THR A 1 199 ? -16.137 3.785 38.365 1.00 91.75 199 THR A C 1
ATOM 1473 O O . THR A 1 199 ? -16.000 4.585 39.290 1.00 91.75 199 THR A O 1
ATOM 1476 N N . SER A 1 200 ? -15.287 3.730 37.339 1.00 94.75 200 SER A N 1
ATOM 1477 C CA . SER A 1 200 ? -14.097 4.571 37.190 1.00 94.75 200 SER A CA 1
ATOM 1478 C C . SER A 1 200 ? -13.791 4.829 35.720 1.00 94.75 200 SER A C 1
ATOM 1480 O O . SER A 1 200 ? -14.183 4.037 34.866 1.00 94.75 200 SER A O 1
ATOM 1482 N N . ASP A 1 201 ? -13.021 5.876 35.446 1.00 96.00 201 ASP A N 1
ATOM 1483 C CA . ASP A 1 201 ? -12.459 6.106 34.115 1.00 96.00 201 ASP A CA 1
ATOM 1484 C C . ASP A 1 201 ? -11.513 4.970 33.704 1.00 96.00 201 ASP A C 1
ATOM 1486 O O . ASP A 1 201 ? -11.026 4.200 34.549 1.00 96.00 201 ASP A O 1
ATOM 1490 N N . ILE A 1 202 ? -11.291 4.862 32.395 1.00 97.62 202 ILE A N 1
ATOM 1491 C CA . ILE A 1 202 ? -10.324 3.939 31.803 1.00 97.62 202 ILE A CA 1
ATOM 1492 C C . ILE A 1 202 ? -9.105 4.729 31.354 1.00 97.62 202 ILE A C 1
ATOM 1494 O O . ILE A 1 202 ? -9.211 5.626 30.516 1.00 97.62 202 ILE A O 1
ATOM 1498 N N . GLU A 1 203 ? -7.951 4.346 31.888 1.00 95.31 203 GLU A N 1
ATOM 1499 C CA . GLU A 1 203 ? -6.664 4.986 31.628 1.00 95.31 203 GLU A CA 1
ATOM 1500 C C . GLU A 1 203 ? -5.656 4.001 31.023 1.00 95.31 203 GLU A C 1
ATOM 1502 O O . GLU A 1 203 ? -5.883 2.791 30.983 1.00 95.31 203 GLU A O 1
ATOM 1507 N N . ALA A 1 204 ? -4.491 4.511 30.608 1.00 92.69 204 ALA A N 1
ATOM 1508 C CA . ALA A 1 204 ? -3.403 3.729 30.009 1.00 92.69 204 ALA A CA 1
ATOM 1509 C C . ALA A 1 204 ? -3.088 2.423 30.760 1.00 92.69 204 ALA A C 1
ATOM 1511 O O . ALA A 1 204 ? -2.989 1.354 30.160 1.00 92.69 204 ALA A O 1
ATOM 1512 N N . LYS A 1 205 ? -2.982 2.501 32.093 1.00 95.62 205 LYS A N 1
ATOM 1513 C CA . LYS A 1 205 ? -2.651 1.354 32.951 1.00 95.62 205 LYS A CA 1
ATOM 1514 C C . LYS A 1 205 ? -3.652 0.204 32.822 1.00 95.62 205 LYS A C 1
ATOM 1516 O O . LYS A 1 205 ? -3.248 -0.948 32.900 1.00 95.62 205 LYS A O 1
ATOM 1521 N N . ASP A 1 206 ? -4.924 0.524 32.583 1.00 97.44 206 ASP A N 1
ATOM 1522 C CA . ASP A 1 206 ? -5.994 -0.465 32.543 1.00 97.44 206 ASP A CA 1
ATOM 1523 C C . ASP A 1 206 ? -5.935 -1.285 31.250 1.00 97.44 206 ASP A C 1
ATOM 1525 O O . ASP A 1 206 ? -6.262 -2.468 31.256 1.00 97.44 206 ASP A O 1
ATOM 1529 N N . PHE A 1 207 ? -5.476 -0.684 30.145 1.00 96.62 207 PHE A N 1
ATOM 1530 C CA . PHE A 1 207 ? -5.171 -1.409 28.908 1.00 96.62 207 PHE A CA 1
ATOM 1531 C C . PHE A 1 207 ? -3.928 -2.295 29.052 1.00 96.62 207 PHE A C 1
ATOM 1533 O O . PHE A 1 207 ? -3.888 -3.391 28.496 1.00 96.62 207 PHE A O 1
ATOM 1540 N N . LEU A 1 208 ? -2.925 -1.837 29.808 1.00 94.50 208 LEU A N 1
ATOM 1541 C CA . LEU A 1 208 ? -1.669 -2.562 30.013 1.00 94.50 208 LEU A CA 1
ATOM 1542 C C . LEU A 1 208 ? -1.834 -3.800 30.902 1.00 94.50 208 LEU A C 1
ATOM 1544 O O . LEU A 1 208 ? -1.260 -4.848 30.598 1.00 94.50 208 LEU A O 1
ATOM 1548 N N . ASP A 1 209 ? -2.603 -3.679 31.987 1.00 95.44 209 ASP A N 1
ATOM 1549 C CA . ASP A 1 209 ? -2.864 -4.774 32.929 1.00 95.44 209 ASP A CA 1
ATOM 1550 C C . ASP A 1 209 ? -4.083 -5.637 32.551 1.00 95.44 209 ASP A C 1
ATOM 1552 O O . ASP A 1 209 ? -4.270 -6.714 33.114 1.00 95.44 209 ASP A O 1
ATOM 1556 N N . GLY A 1 210 ? -4.882 -5.202 31.570 1.00 95.31 210 GLY A N 1
ATOM 1557 C CA . GLY A 1 210 ? -6.061 -5.917 31.080 1.00 95.31 210 GLY A CA 1
ATOM 1558 C C . GLY A 1 210 ? -7.347 -5.655 31.872 1.00 95.31 210 GLY A C 1
ATOM 1559 O O . GLY A 1 210 ? -8.414 -6.124 31.468 1.00 95.31 210 GLY A O 1
ATOM 1560 N N . SER A 1 211 ? -7.296 -4.872 32.955 1.00 97.12 211 SER A N 1
ATOM 1561 C CA . SER A 1 211 ? -8.455 -4.581 33.813 1.00 97.12 211 SER A CA 1
ATOM 1562 C C . SER A 1 211 ? -9.560 -3.786 33.109 1.00 97.12 211 SER A C 1
ATOM 1564 O O . SER A 1 211 ? -10.708 -3.799 33.565 1.00 97.12 211 SER A O 1
ATOM 1566 N N . TYR A 1 212 ? -9.265 -3.148 31.967 1.00 97.25 212 TYR A N 1
ATOM 1567 C CA . TYR A 1 212 ? -10.273 -2.484 31.131 1.00 97.25 212 TYR A CA 1
ATOM 1568 C C . TYR A 1 212 ? -11.434 -3.416 30.744 1.00 97.25 212 TYR A C 1
ATOM 1570 O O . TYR A 1 212 ? -12.563 -2.947 30.624 1.00 97.25 212 TYR A O 1
ATOM 1578 N N . VAL A 1 213 ? -11.188 -4.725 30.590 1.00 96.81 213 VAL A N 1
ATOM 1579 C CA . VAL A 1 213 ? -12.217 -5.715 30.226 1.00 96.81 213 VAL A CA 1
ATOM 1580 C C . VAL A 1 213 ? -13.316 -5.782 31.287 1.00 96.81 213 VAL A C 1
ATOM 1582 O O . VAL A 1 213 ? -14.498 -5.675 30.963 1.00 96.81 213 VAL A O 1
ATOM 1585 N N . GLU A 1 214 ? -12.938 -5.919 32.558 1.00 96.12 214 GLU A N 1
ATOM 1586 C CA . GLU A 1 214 ? -13.890 -6.005 33.669 1.00 96.12 214 GLU A CA 1
ATOM 1587 C C . GLU A 1 214 ? -14.536 -4.649 33.960 1.00 96.12 214 GLU A C 1
ATOM 1589 O O . GLU A 1 214 ? -15.752 -4.564 34.140 1.00 96.12 214 GLU A O 1
ATOM 1594 N N . LYS A 1 215 ? -13.737 -3.574 33.947 1.00 97.12 215 LYS A N 1
ATOM 1595 C CA . LYS A 1 215 ? -14.217 -2.212 34.215 1.00 97.12 215 LYS A CA 1
ATOM 1596 C C . LYS A 1 215 ? -15.253 -1.736 33.202 1.00 97.12 215 LYS A C 1
ATOM 1598 O O . LYS A 1 215 ? -16.195 -1.044 33.583 1.00 97.12 215 LYS A O 1
ATOM 1603 N N . LEU A 1 216 ? -15.085 -2.093 31.928 1.00 97.00 216 LEU A N 1
ATOM 1604 C CA . LEU A 1 216 ? -16.010 -1.710 30.863 1.00 97.00 216 LEU A CA 1
ATOM 1605 C C . LEU A 1 216 ? -17.220 -2.637 30.742 1.00 97.00 216 LEU A C 1
ATOM 1607 O O . LEU A 1 216 ? -18.175 -2.256 30.073 1.00 97.00 216 LEU A O 1
ATOM 1611 N N . ASN A 1 217 ? -17.234 -3.798 31.404 1.00 94.56 217 ASN A N 1
ATOM 1612 C CA . ASN A 1 217 ? -18.312 -4.782 31.282 1.00 94.56 217 ASN A CA 1
ATOM 1613 C C . ASN A 1 217 ? -19.735 -4.232 31.554 1.00 94.56 217 ASN A C 1
ATOM 1615 O O . ASN A 1 217 ? -20.653 -4.626 30.832 1.00 94.56 217 ASN A O 1
ATOM 1619 N N . PRO A 1 218 ? -19.962 -3.304 32.515 1.00 95.00 218 PRO A N 1
ATOM 1620 C CA . PRO A 1 218 ? -21.274 -2.669 32.694 1.00 95.00 218 PRO A CA 1
ATOM 1621 C C . PRO A 1 218 ? -21.750 -1.863 31.474 1.00 95.00 218 PRO A C 1
ATOM 1623 O O . PRO A 1 218 ? -22.954 -1.741 31.248 1.00 95.00 218 PRO A O 1
ATOM 1626 N N . TRP A 1 219 ? -20.814 -1.336 30.680 1.00 94.75 219 TRP A N 1
ATOM 1627 C CA . TRP A 1 219 ? -21.086 -0.561 29.471 1.00 94.75 219 TRP A CA 1
ATOM 1628 C C . TRP A 1 219 ? -21.143 -1.440 28.214 1.00 94.75 219 TRP A C 1
ATOM 1630 O O . TRP A 1 219 ? -22.096 -1.347 27.436 1.00 94.75 219 TRP A O 1
ATOM 1640 N N . LEU A 1 220 ? -20.135 -2.294 28.017 1.00 92.44 220 LEU A N 1
ATOM 1641 C CA . LEU A 1 220 ? -19.960 -3.173 26.861 1.00 92.44 220 LEU A CA 1
ATOM 1642 C C . LEU A 1 220 ? -19.311 -4.495 27.278 1.00 92.44 220 LEU A C 1
ATOM 1644 O O . LEU A 1 220 ? -18.298 -4.506 27.971 1.00 92.44 220 LEU A O 1
ATOM 1648 N N . ASN A 1 221 ? -19.825 -5.614 26.765 1.00 92.12 221 ASN A N 1
ATOM 1649 C CA . ASN A 1 221 ? -19.223 -6.929 26.986 1.00 92.12 221 ASN A CA 1
ATOM 1650 C C . ASN A 1 221 ? -17.948 -7.105 26.136 1.00 92.12 221 ASN A C 1
ATOM 1652 O O . ASN A 1 221 ? -17.988 -7.666 25.040 1.00 92.12 221 ASN A O 1
ATOM 1656 N N . ILE A 1 222 ? -16.813 -6.627 26.650 1.00 93.06 222 ILE A N 1
ATOM 1657 C CA . ILE A 1 222 ? -15.501 -6.744 25.993 1.00 93.06 222 ILE A CA 1
ATOM 1658 C C . ILE A 1 222 ? -15.028 -8.205 25.929 1.00 93.06 222 ILE A C 1
ATOM 1660 O O . ILE A 1 222 ? -14.342 -8.600 24.985 1.00 93.06 222 ILE A O 1
ATOM 1664 N N . SER A 1 223 ? -15.431 -9.033 26.897 1.00 91.25 223 SER A N 1
ATOM 1665 C CA . SER A 1 223 ? -15.093 -10.462 26.953 1.00 91.25 223 SER A CA 1
ATOM 1666 C C . SER A 1 223 ? -15.692 -11.273 25.801 1.00 91.25 223 SER A C 1
ATOM 1668 O O . SER A 1 223 ? -15.205 -12.361 25.512 1.00 91.25 223 SER A O 1
ATOM 1670 N N . ALA A 1 224 ? -16.713 -10.749 25.112 1.00 88.44 224 ALA A N 1
ATOM 1671 C CA . ALA A 1 224 ? -17.234 -11.349 23.884 1.00 88.44 224 ALA A CA 1
ATOM 1672 C C . ALA A 1 224 ? -16.267 -11.218 22.694 1.00 88.44 224 ALA A C 1
ATOM 1674 O O . ALA A 1 224 ? -16.423 -11.926 21.700 1.00 88.44 224 ALA A O 1
ATOM 1675 N N . ILE A 1 225 ? -15.283 -10.317 22.778 1.00 91.31 225 ILE A N 1
ATOM 1676 C CA . ILE A 1 225 ? -14.278 -10.115 21.739 1.00 91.31 225 ILE A CA 1
ATOM 1677 C C . ILE A 1 225 ? -13.026 -10.914 22.084 1.00 91.31 225 ILE A C 1
ATOM 1679 O O . ILE A 1 225 ? -12.277 -10.564 23.000 1.00 91.31 225 ILE A O 1
ATOM 1683 N N . ASP A 1 226 ? -12.811 -11.967 21.303 1.00 90.75 226 ASP A N 1
ATOM 1684 C CA . ASP A 1 226 ? -11.608 -12.791 21.313 1.00 90.75 226 ASP A CA 1
ATOM 1685 C C . ASP A 1 226 ? -10.335 -11.955 21.089 1.00 90.75 226 ASP A C 1
ATOM 1687 O O . ASP A 1 226 ? -10.246 -11.146 20.159 1.00 90.75 226 ASP A O 1
ATOM 1691 N N . GLU A 1 227 ? -9.341 -12.150 21.955 1.00 92.81 227 GLU A N 1
ATOM 1692 C CA . GLU A 1 227 ? -8.105 -11.369 21.931 1.00 92.81 227 GLU A CA 1
ATOM 1693 C C . GLU A 1 227 ? -7.224 -11.711 20.728 1.00 92.81 227 GLU A C 1
ATOM 1695 O O . GLU A 1 227 ? -6.614 -10.814 20.142 1.00 92.81 227 GLU A O 1
ATOM 1700 N N . GLN A 1 228 ? -7.194 -12.979 20.303 1.00 93.00 228 GLN A N 1
ATOM 1701 C CA . GLN A 1 228 ? -6.407 -13.382 19.139 1.00 93.00 228 GLN A CA 1
ATOM 1702 C C . GLN A 1 228 ? -6.998 -12.811 17.843 1.00 93.00 228 GLN A C 1
ATOM 1704 O O . GLN A 1 228 ? -6.256 -12.354 16.970 1.00 93.00 228 GLN A O 1
ATOM 1709 N N . ALA A 1 229 ? -8.326 -12.748 17.733 1.00 90.25 229 ALA A N 1
ATOM 1710 C CA . ALA A 1 229 ? -9.015 -12.083 16.633 1.00 90.25 229 ALA A CA 1
ATOM 1711 C C . ALA A 1 229 ? -8.701 -10.577 16.593 1.00 90.25 229 ALA A C 1
ATOM 1713 O O . ALA A 1 229 ? -8.388 -10.038 15.528 1.00 90.25 229 ALA A O 1
ATOM 1714 N N . ALA A 1 230 ? -8.713 -9.897 17.743 1.00 93.56 230 ALA A N 1
ATOM 1715 C CA . ALA A 1 230 ? -8.332 -8.487 17.825 1.00 93.56 230 ALA A CA 1
ATOM 1716 C C . ALA A 1 230 ? -6.847 -8.264 17.486 1.00 93.56 230 ALA A C 1
ATOM 1718 O O . ALA A 1 230 ? -6.511 -7.313 16.778 1.00 93.56 230 ALA A O 1
ATOM 1719 N N . GLN A 1 231 ? -5.959 -9.174 17.901 1.00 95.38 231 GLN A N 1
ATOM 1720 C CA . GLN A 1 231 ? -4.548 -9.159 17.511 1.00 95.38 231 GLN A CA 1
ATOM 1721 C C . GLN A 1 231 ? -4.371 -9.290 15.992 1.00 95.38 231 GLN A C 1
ATOM 1723 O O . GLN A 1 231 ? -3.524 -8.609 15.404 1.00 95.38 231 GLN A O 1
ATOM 1728 N N . ALA A 1 232 ? -5.158 -10.145 15.335 1.00 92.56 232 ALA A N 1
ATOM 1729 C CA . ALA A 1 232 ? -5.132 -10.274 13.880 1.00 92.56 232 ALA A CA 1
ATOM 1730 C C . ALA A 1 232 ? -5.572 -8.971 13.189 1.00 92.56 232 ALA A C 1
ATOM 1732 O O . ALA A 1 232 ? -4.931 -8.538 12.229 1.00 92.56 232 ALA A O 1
ATOM 1733 N N . VAL A 1 233 ? -6.601 -8.298 13.716 1.00 92.56 233 VAL A N 1
ATOM 1734 C CA . VAL A 1 233 ? -7.044 -6.987 13.215 1.00 92.56 233 VAL A CA 1
ATOM 1735 C C . VAL A 1 233 ? -5.989 -5.903 13.446 1.00 92.56 233 VAL A C 1
ATOM 1737 O O . VAL A 1 233 ? -5.745 -5.112 12.538 1.00 92.56 233 VAL A O 1
ATOM 1740 N N . ALA A 1 234 ? -5.296 -5.907 14.588 1.00 95.38 234 ALA A N 1
ATOM 1741 C CA . ALA A 1 234 ? -4.189 -4.986 14.858 1.00 95.38 234 ALA A CA 1
ATOM 1742 C C . ALA A 1 234 ? -3.071 -5.120 13.813 1.00 95.38 234 ALA A C 1
ATOM 1744 O O . ALA A 1 234 ? -2.641 -4.128 13.226 1.00 95.38 234 ALA A O 1
ATOM 1745 N N . LYS A 1 235 ? -2.652 -6.356 13.511 1.00 94.50 235 LYS A N 1
ATOM 1746 C CA . LYS A 1 235 ? -1.659 -6.630 12.458 1.00 94.50 235 LYS A CA 1
ATOM 1747 C C . LYS A 1 235 ? -2.155 -6.175 11.086 1.00 94.50 235 LYS A C 1
ATOM 1749 O O . LYS A 1 235 ? -1.410 -5.529 10.355 1.00 94.50 235 LYS A O 1
ATOM 1754 N N . LYS A 1 236 ? -3.417 -6.465 10.748 1.00 92.31 236 LYS A N 1
ATOM 1755 C CA . LYS A 1 236 ? -4.034 -6.036 9.483 1.00 92.31 236 LYS A CA 1
ATOM 1756 C C . LYS A 1 236 ? -4.029 -4.514 9.337 1.00 92.31 236 LYS A C 1
ATOM 1758 O O . LYS A 1 236 ? -3.727 -4.026 8.254 1.00 92.31 236 LYS A O 1
ATOM 1763 N N . LEU A 1 237 ? -4.319 -3.775 10.408 1.00 92.31 237 LEU A N 1
ATOM 1764 C CA . LEU A 1 237 ? -4.311 -2.311 10.411 1.00 92.31 237 LEU A CA 1
ATOM 1765 C C . LEU A 1 237 ? -2.903 -1.755 10.147 1.00 92.31 237 LEU A C 1
ATOM 1767 O O . LEU A 1 237 ? -2.728 -0.915 9.268 1.00 92.31 237 LEU A O 1
ATOM 1771 N N . ILE A 1 238 ? -1.891 -2.304 10.828 1.00 93.81 238 ILE A N 1
ATOM 1772 C CA . ILE A 1 238 ? -0.482 -1.914 10.656 1.00 93.81 238 ILE A CA 1
ATOM 1773 C C . ILE A 1 238 ? 0.004 -2.172 9.219 1.00 93.81 238 ILE A C 1
ATOM 1775 O O . ILE A 1 238 ? 0.650 -1.319 8.606 1.00 93.81 238 ILE A O 1
ATOM 1779 N N . TYR A 1 239 ? -0.333 -3.327 8.636 1.00 92.94 239 TYR A N 1
ATOM 1780 C CA . TYR A 1 239 ? -0.006 -3.592 7.233 1.00 92.94 239 TYR A CA 1
ATOM 1781 C C . TYR A 1 239 ? -0.798 -2.700 6.273 1.00 92.94 239 TYR A C 1
ATOM 1783 O O . TYR A 1 239 ? -0.217 -2.192 5.316 1.00 92.94 239 TYR A O 1
ATOM 1791 N N . GLN A 1 240 ? -2.086 -2.448 6.538 1.00 91.00 240 GLN A N 1
ATOM 1792 C CA . GLN A 1 240 ? -2.927 -1.575 5.714 1.00 91.00 240 GLN A CA 1
ATOM 1793 C C . GLN A 1 240 ? -2.350 -0.161 5.609 1.00 91.00 240 GLN A C 1
ATOM 1795 O O . GLN A 1 240 ? -2.362 0.407 4.518 1.00 91.00 240 GLN A O 1
ATOM 1800 N N . ALA A 1 241 ? -1.808 0.384 6.703 1.00 88.56 241 ALA A N 1
ATOM 1801 C CA . ALA A 1 241 ? -1.166 1.694 6.694 1.00 88.56 241 ALA A CA 1
ATOM 1802 C C . ALA A 1 241 ? -0.023 1.769 5.667 1.00 88.56 241 ALA A C 1
ATOM 1804 O O . ALA A 1 241 ? 0.175 2.810 5.053 1.00 88.56 241 ALA A O 1
ATOM 1805 N N . ASN A 1 242 ? 0.679 0.663 5.402 1.00 89.94 242 ASN A N 1
ATOM 1806 C CA . ASN A 1 242 ? 1.796 0.589 4.454 1.00 89.94 242 ASN A CA 1
ATOM 1807 C C . ASN A 1 242 ? 1.377 0.287 3.003 1.00 89.94 242 ASN A C 1
ATOM 1809 O O . ASN A 1 242 ? 2.217 0.289 2.102 1.00 89.94 242 ASN A O 1
ATOM 1813 N N . VAL A 1 243 ? 0.089 0.052 2.742 1.00 91.81 243 VAL A N 1
ATOM 1814 C CA . VAL A 1 243 ? -0.419 -0.188 1.386 1.00 91.81 243 VAL A CA 1
ATOM 1815 C C . VAL A 1 243 ? -0.424 1.115 0.606 1.00 91.81 243 VAL A C 1
ATOM 1817 O O . VAL A 1 243 ? -1.217 2.023 0.870 1.00 91.81 243 VAL A O 1
ATOM 1820 N N . ALA A 1 244 ? 0.457 1.191 -0.381 1.00 90.38 244 ALA A N 1
ATOM 1821 C CA . ALA A 1 244 ? 0.667 2.388 -1.170 1.00 90.38 244 ALA A CA 1
ATOM 1822 C C . ALA A 1 244 ? 1.450 2.086 -2.446 1.00 90.38 244 ALA A C 1
ATOM 1824 O O . ALA A 1 244 ? 2.083 1.032 -2.591 1.00 90.38 244 ALA A O 1
ATOM 1825 N N . THR A 1 245 ? 1.429 3.063 -3.343 1.00 90.75 245 THR A N 1
ATOM 1826 C CA . THR A 1 245 ? 2.411 3.181 -4.415 1.00 90.75 245 THR A CA 1
ATOM 1827 C C . THR A 1 245 ? 3.631 3.914 -3.856 1.00 90.75 245 THR A C 1
ATOM 1829 O O . THR A 1 245 ? 3.489 4.965 -3.230 1.00 90.75 245 THR A O 1
ATOM 1832 N N . TYR A 1 246 ? 4.829 3.384 -4.088 1.00 92.44 246 TYR A N 1
ATOM 1833 C CA . TYR A 1 246 ? 6.089 4.057 -3.774 1.00 92.44 246 TYR A CA 1
ATOM 1834 C C . TYR A 1 246 ? 6.802 4.369 -5.081 1.00 92.44 246 TYR A C 1
ATOM 1836 O O . TYR A 1 246 ? 7.024 3.474 -5.895 1.00 92.44 246 TYR A O 1
ATOM 1844 N N . SER A 1 247 ? 7.135 5.636 -5.304 1.00 90.62 247 SER A N 1
ATOM 1845 C CA . SER A 1 247 ? 7.715 6.080 -6.571 1.00 90.62 247 SER A CA 1
ATOM 1846 C C . SER A 1 247 ? 8.924 6.975 -6.369 1.00 90.62 247 SER A C 1
ATOM 1848 O O . SER A 1 247 ? 8.978 7.737 -5.407 1.00 90.62 247 SER A O 1
ATOM 1850 N N . ALA A 1 248 ? 9.885 6.881 -7.281 1.00 90.75 248 ALA A N 1
ATOM 1851 C CA . ALA A 1 248 ? 11.050 7.755 -7.327 1.00 90.75 248 ALA A CA 1
ATOM 1852 C C . ALA A 1 248 ? 11.256 8.243 -8.761 1.00 90.75 248 ALA A C 1
ATOM 1854 O O . ALA A 1 248 ? 11.172 7.448 -9.695 1.00 90.75 248 ALA A O 1
ATOM 1855 N N . GLY A 1 249 ? 11.495 9.543 -8.929 1.00 85.75 249 GLY A N 1
ATOM 1856 C CA . GLY A 1 249 ? 11.686 10.172 -10.236 1.00 85.75 249 GLY A CA 1
ATOM 1857 C C . GLY A 1 249 ? 13.145 10.163 -10.692 1.00 85.75 249 GLY A C 1
ATOM 1858 O O . GLY A 1 249 ? 14.049 10.293 -9.870 1.00 85.75 249 GLY A O 1
ATOM 1859 N N . ALA A 1 250 ? 13.360 10.094 -12.008 1.00 75.44 250 ALA A N 1
ATOM 1860 C CA . ALA A 1 250 ? 14.694 10.186 -12.615 1.00 75.44 250 ALA A CA 1
ATOM 1861 C C . ALA A 1 250 ? 15.257 11.609 -12.667 1.00 75.44 250 ALA A C 1
ATOM 1863 O O . ALA A 1 250 ? 16.462 11.786 -12.822 1.00 75.44 250 ALA A O 1
ATOM 1864 N N . ALA A 1 251 ? 14.388 12.619 -12.570 1.00 62.69 251 ALA A N 1
ATOM 1865 C CA . ALA A 1 251 ? 14.782 14.006 -12.732 1.00 62.69 251 ALA A CA 1
ATOM 1866 C C . ALA A 1 251 ? 15.276 14.610 -11.415 1.00 62.69 251 ALA A C 1
ATOM 1868 O O . ALA A 1 251 ? 14.529 14.660 -10.435 1.00 62.69 251 ALA A O 1
ATOM 1869 N N . ASN A 1 252 ? 16.488 15.164 -11.435 1.00 62.25 252 ASN A N 1
ATOM 1870 C CA . ASN A 1 252 ? 16.868 16.181 -10.464 1.00 62.25 252 ASN A CA 1
ATOM 1871 C C . ASN A 1 252 ? 16.068 17.454 -10.786 1.00 62.25 252 ASN A C 1
ATOM 1873 O O . ASN A 1 252 ? 16.076 17.926 -11.930 1.00 62.25 252 ASN A O 1
ATOM 1877 N N . THR A 1 253 ? 15.342 17.980 -9.799 1.00 59.47 253 THR A N 1
ATOM 1878 C CA . THR A 1 253 ? 14.570 19.216 -9.938 1.00 59.47 253 THR A CA 1
ATOM 1879 C C . THR A 1 253 ? 14.901 20.172 -8.805 1.00 59.47 253 THR A C 1
ATOM 1881 O O . THR A 1 253 ? 14.755 19.830 -7.632 1.00 59.47 253 THR A O 1
ATOM 1884 N N . SER A 1 254 ? 15.243 21.410 -9.156 1.00 51.31 254 SER A N 1
ATOM 1885 C CA . SER A 1 254 ? 15.320 22.513 -8.202 1.00 51.31 254 SER A CA 1
ATOM 1886 C C . SER A 1 254 ? 14.031 23.332 -8.291 1.00 51.31 254 SER A C 1
ATOM 1888 O O . SER A 1 254 ? 13.870 24.156 -9.188 1.00 51.31 254 SER A O 1
ATOM 1890 N N . PHE A 1 255 ? 13.083 23.099 -7.382 1.00 41.66 255 PHE A N 1
ATOM 1891 C CA . PHE A 1 255 ? 11.872 23.922 -7.267 1.00 41.66 255 PHE A CA 1
ATOM 1892 C C . PHE A 1 255 ? 11.917 24.704 -5.953 1.00 41.66 255 PHE A C 1
ATOM 1894 O O . PHE A 1 255 ? 12.180 24.122 -4.903 1.00 41.66 255 PHE A O 1
ATOM 1901 N N . LEU A 1 256 ? 11.681 26.022 -6.004 1.00 36.53 256 LEU A N 1
ATOM 1902 C CA . LEU A 1 256 ? 11.637 26.902 -4.822 1.00 36.53 256 LEU A CA 1
ATOM 1903 C C . LEU A 1 256 ? 12.855 26.751 -3.878 1.00 36.53 256 LEU A C 1
ATOM 1905 O O . LEU A 1 256 ? 12.691 26.693 -2.662 1.00 36.53 256 LEU A O 1
ATOM 1909 N N . ASN A 1 257 ? 14.076 26.676 -4.426 1.00 45.22 257 ASN A N 1
ATOM 1910 C CA . ASN A 1 257 ? 15.330 26.486 -3.673 1.00 45.22 257 ASN A CA 1
ATOM 1911 C C . ASN A 1 257 ? 15.421 25.172 -2.864 1.00 45.22 257 ASN A C 1
ATOM 1913 O O . ASN A 1 257 ? 16.149 25.120 -1.878 1.00 45.22 257 ASN A O 1
ATOM 1917 N N . THR A 1 258 ? 14.695 24.119 -3.255 1.00 50.66 258 THR A N 1
ATOM 1918 C CA . THR A 1 258 ? 14.847 22.764 -2.690 1.00 50.66 258 THR A CA 1
ATOM 1919 C C . THR A 1 258 ? 15.537 21.858 -3.710 1.00 50.66 258 THR A C 1
ATOM 1921 O O . THR A 1 258 ? 15.036 21.738 -4.829 1.00 50.66 258 THR A O 1
ATOM 1924 N N . ASP A 1 259 ? 16.654 21.222 -3.340 1.00 61.25 259 ASP A N 1
ATOM 1925 C CA . ASP A 1 259 ? 17.349 20.234 -4.180 1.00 61.25 259 ASP A CA 1
ATOM 1926 C C . ASP A 1 259 ? 16.735 18.836 -3.973 1.00 61.25 259 ASP A C 1
ATOM 1928 O O . ASP A 1 259 ? 17.070 18.112 -3.026 1.00 61.25 259 ASP A O 1
ATOM 1932 N N . ILE A 1 260 ? 15.774 18.484 -4.835 1.00 70.38 260 ILE A N 1
ATOM 1933 C CA . ILE A 1 260 ? 15.247 17.118 -4.959 1.00 70.38 260 ILE A CA 1
ATOM 1934 C C . ILE A 1 260 ? 16.095 16.432 -6.026 1.00 70.38 260 ILE A C 1
ATOM 1936 O O . ILE A 1 260 ? 15.992 16.756 -7.212 1.00 70.38 260 ILE A O 1
ATOM 1940 N N . LYS A 1 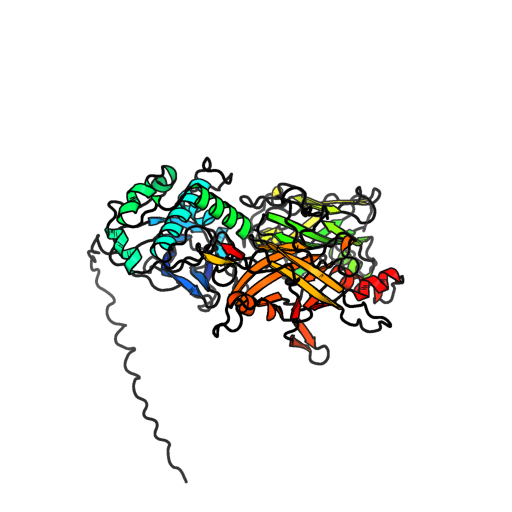261 ? 16.940 15.491 -5.602 1.00 74.75 261 LYS A N 1
ATOM 1941 C CA . LYS A 1 261 ? 17.889 14.808 -6.491 1.00 74.75 261 LYS A CA 1
ATOM 1942 C C . LYS A 1 261 ? 17.259 13.651 -7.258 1.00 74.75 261 LYS A C 1
ATOM 1944 O O . LYS A 1 261 ? 17.856 13.183 -8.225 1.00 74.75 261 LYS A O 1
ATOM 1949 N N . GLY A 1 262 ? 16.070 13.208 -6.851 1.00 84.62 262 GLY A N 1
ATOM 1950 C CA . GLY A 1 262 ? 15.404 12.055 -7.438 1.00 84.62 262 GLY A CA 1
ATOM 1951 C C . GLY A 1 262 ? 16.184 10.781 -7.129 1.00 84.62 262 GLY A C 1
ATOM 1952 O O . GLY A 1 262 ? 16.712 10.623 -6.031 1.00 84.62 262 GLY A O 1
ATOM 1953 N N . PHE A 1 263 ? 16.261 9.870 -8.093 1.00 93.00 263 PHE A N 1
ATOM 1954 C CA . PHE A 1 263 ? 17.017 8.622 -8.012 1.00 93.00 263 PHE A CA 1
ATOM 1955 C C . PHE A 1 263 ? 18.271 8.740 -8.890 1.00 93.00 263 PHE A C 1
ATOM 1957 O O . PHE A 1 263 ? 18.220 8.566 -10.107 1.00 93.00 263 PHE A O 1
ATOM 1964 N N . MET A 1 264 ? 19.402 9.061 -8.259 1.00 92.75 264 MET A N 1
ATOM 1965 C CA . MET A 1 264 ? 20.617 9.529 -8.933 1.00 92.75 264 MET A CA 1
ATOM 1966 C C . MET A 1 264 ? 21.888 9.034 -8.234 1.00 92.75 264 MET A C 1
ATOM 1968 O O . MET A 1 264 ? 21.950 8.983 -7.007 1.00 92.75 264 MET A O 1
ATOM 1972 N N . ALA A 1 265 ? 22.934 8.762 -9.014 1.00 93.44 265 ALA A N 1
ATOM 1973 C CA . ALA A 1 265 ? 24.304 8.594 -8.544 1.00 93.44 265 ALA A CA 1
ATOM 1974 C C . ALA A 1 265 ? 25.310 9.149 -9.561 1.00 93.44 265 ALA A C 1
ATOM 1976 O O . ALA A 1 265 ? 25.093 9.104 -10.774 1.00 93.44 265 ALA A O 1
ATOM 1977 N N . LYS A 1 266 ? 26.451 9.622 -9.054 1.00 92.88 266 LYS A N 1
ATOM 1978 C CA . LYS A 1 266 ? 27.651 9.893 -9.852 1.00 92.88 266 LYS A CA 1
ATOM 1979 C C . LYS A 1 266 ? 28.600 8.711 -9.762 1.00 92.88 266 LYS A C 1
ATOM 1981 O O . LYS A 1 266 ? 28.740 8.107 -8.699 1.00 92.88 266 LYS A O 1
ATOM 1986 N N . SER A 1 267 ? 29.281 8.425 -10.861 1.00 94.25 267 SER A N 1
ATOM 1987 C CA . SER A 1 267 ? 30.339 7.425 -10.877 1.00 94.25 267 SER A CA 1
ATOM 1988 C C . SER A 1 267 ? 31.512 7.873 -10.013 1.00 94.25 267 SER A C 1
ATOM 1990 O O . SER A 1 267 ? 32.001 8.997 -10.130 1.00 94.25 267 SER A O 1
ATOM 1992 N N . GLN A 1 268 ? 31.988 6.973 -9.159 1.00 94.19 268 GLN A N 1
ATOM 1993 C CA . GLN A 1 268 ? 33.193 7.177 -8.349 1.00 94.19 268 GLN A CA 1
ATOM 1994 C C . GLN A 1 268 ? 34.474 6.883 -9.142 1.00 94.19 268 GLN A C 1
ATOM 1996 O O . GLN A 1 268 ? 35.565 7.275 -8.740 1.00 94.19 268 GLN A O 1
ATOM 2001 N N . SER A 1 269 ? 34.337 6.185 -10.271 1.00 91.31 269 SER A N 1
ATOM 2002 C CA . SER A 1 269 ? 35.454 5.652 -11.059 1.00 91.31 269 SER A CA 1
ATOM 2003 C C . SER A 1 269 ? 35.611 6.305 -12.433 1.00 91.31 269 SER A C 1
ATOM 2005 O O . SER A 1 269 ? 36.682 6.220 -13.030 1.00 91.31 269 SER A O 1
ATOM 2007 N N . GLN A 1 270 ? 34.576 6.983 -12.941 1.00 90.31 270 GLN A N 1
ATOM 2008 C CA . GLN A 1 270 ? 34.613 7.655 -14.236 1.00 90.31 270 GLN A CA 1
ATOM 2009 C C . GLN A 1 270 ? 34.110 9.095 -14.146 1.00 90.31 270 GLN A C 1
ATOM 2011 O O . GLN A 1 270 ? 32.984 9.363 -13.735 1.00 90.31 270 GLN A O 1
ATOM 2016 N N . ALA A 1 271 ? 34.923 10.037 -14.624 1.00 88.56 271 ALA A N 1
ATOM 2017 C CA . ALA A 1 271 ? 34.527 11.437 -14.685 1.00 88.56 271 ALA A CA 1
ATOM 2018 C C . ALA A 1 271 ? 33.285 11.640 -15.574 1.00 88.56 271 ALA A C 1
ATOM 2020 O O . ALA A 1 271 ? 33.194 11.088 -16.678 1.00 88.56 271 ALA A O 1
ATOM 2021 N N . ASN A 1 272 ? 32.369 12.487 -15.093 1.00 87.75 272 ASN A N 1
ATOM 2022 C CA . ASN A 1 272 ? 31.154 12.938 -15.782 1.00 87.75 272 ASN A CA 1
ATOM 2023 C C . ASN A 1 272 ? 30.165 11.819 -16.152 1.00 87.75 272 ASN A C 1
ATOM 2025 O O . ASN A 1 272 ? 29.326 12.020 -17.028 1.00 87.75 272 ASN A O 1
ATOM 2029 N N . SER A 1 273 ? 30.272 10.654 -15.513 1.00 93.12 273 SER A N 1
ATOM 2030 C CA . SER A 1 273 ? 29.342 9.538 -15.684 1.00 93.12 273 SER A CA 1
ATOM 2031 C C . SER A 1 273 ? 28.299 9.533 -14.570 1.00 93.12 273 SER A C 1
ATOM 2033 O O . SER A 1 273 ? 28.627 9.722 -13.393 1.00 93.12 273 SER A O 1
ATOM 2035 N N . TYR A 1 274 ? 27.042 9.351 -14.959 1.00 93.19 274 TYR A N 1
ATOM 2036 C CA . TYR A 1 274 ? 25.876 9.413 -14.092 1.00 93.19 274 TYR A CA 1
ATOM 2037 C C . TYR A 1 274 ? 24.988 8.200 -14.327 1.00 93.19 274 TYR A C 1
ATOM 2039 O O . TYR A 1 274 ? 24.862 7.711 -15.450 1.00 93.19 274 TYR A O 1
ATOM 2047 N N . SER A 1 275 ? 24.312 7.792 -13.263 1.00 94.31 275 SER A N 1
ATOM 2048 C CA . SER A 1 275 ? 23.222 6.836 -13.319 1.00 94.31 275 SER A CA 1
ATOM 2049 C C . SER A 1 275 ? 21.986 7.480 -12.707 1.00 94.31 275 SER A C 1
ATOM 2051 O O . SER A 1 275 ? 22.023 7.934 -11.561 1.00 94.31 275 SER A O 1
ATOM 2053 N N . ILE A 1 276 ? 20.915 7.564 -13.492 1.00 94.88 276 ILE A N 1
ATOM 2054 C CA . ILE A 1 276 ? 19.600 8.028 -13.044 1.00 94.88 276 ILE A CA 1
ATOM 2055 C C . ILE A 1 276 ? 18.569 6.931 -13.277 1.00 94.88 276 ILE A C 1
ATOM 2057 O O . ILE A 1 276 ? 18.705 6.133 -14.209 1.00 94.88 276 ILE A O 1
ATOM 2061 N N . ALA A 1 277 ? 17.534 6.883 -12.447 1.00 95.19 277 ALA A N 1
ATOM 2062 C CA . ALA A 1 277 ? 16.477 5.893 -12.588 1.00 95.19 277 ALA A CA 1
ATOM 2063 C C . ALA A 1 277 ? 15.094 6.448 -12.242 1.00 95.19 277 ALA A C 1
ATOM 2065 O O . ALA A 1 277 ? 14.950 7.411 -11.511 1.00 95.19 277 ALA A O 1
ATOM 2066 N N . GLU A 1 278 ? 14.044 5.828 -12.751 1.00 93.00 278 GLU A N 1
ATOM 2067 C CA . GLU A 1 278 ? 12.682 6.028 -12.270 1.00 93.00 278 GLU A CA 1
ATOM 2068 C C . GLU A 1 278 ? 12.169 4.703 -11.720 1.00 93.00 278 GLU A C 1
ATOM 2070 O O . GLU A 1 278 ? 12.437 3.655 -12.301 1.00 93.00 278 GLU A O 1
ATOM 2075 N N . MET A 1 279 ? 11.441 4.723 -10.610 1.00 94.12 279 MET A N 1
ATOM 2076 C CA . MET A 1 279 ? 10.969 3.515 -9.943 1.00 94.12 279 MET A CA 1
ATOM 2077 C C . MET A 1 279 ? 9.488 3.614 -9.607 1.00 94.12 279 MET A C 1
ATOM 2079 O O . MET A 1 279 ? 9.034 4.642 -9.107 1.00 94.12 279 MET A O 1
ATOM 2083 N N . PHE A 1 280 ? 8.770 2.506 -9.800 1.00 92.62 280 PHE A N 1
ATOM 2084 C CA . PHE A 1 280 ? 7.411 2.308 -9.306 1.00 92.62 280 PHE A CA 1
ATOM 2085 C C . PHE A 1 280 ? 7.330 0.988 -8.561 1.00 92.62 280 PHE A C 1
ATOM 2087 O O . PHE A 1 280 ? 7.600 -0.072 -9.127 1.00 92.62 280 PHE A O 1
ATOM 2094 N N . LEU A 1 281 ? 6.921 1.060 -7.301 1.00 94.88 281 LEU A N 1
ATOM 2095 C CA . LEU A 1 281 ? 6.659 -0.084 -6.447 1.00 94.88 281 LEU A CA 1
ATOM 2096 C C . LEU A 1 281 ? 5.226 -0.027 -5.928 1.00 94.88 281 LEU A C 1
ATOM 2098 O O . LEU A 1 281 ? 4.653 1.046 -5.737 1.00 94.88 281 LEU A O 1
ATOM 2102 N N . LEU A 1 282 ? 4.679 -1.196 -5.636 1.00 94.75 282 LEU A N 1
ATOM 2103 C CA . LEU A 1 282 ? 3.392 -1.368 -4.986 1.00 94.75 282 LEU A CA 1
ATOM 2104 C C . LEU A 1 282 ? 3.575 -2.281 -3.780 1.00 94.75 282 LEU A C 1
ATOM 2106 O O . LEU A 1 282 ? 4.051 -3.406 -3.936 1.00 94.75 282 LEU A O 1
ATOM 2110 N N . THR A 1 283 ? 3.167 -1.809 -2.603 1.00 95.50 283 THR A N 1
ATOM 2111 C CA . THR A 1 283 ? 3.062 -2.641 -1.399 1.00 95.50 283 THR A CA 1
ATOM 2112 C C . THR A 1 283 ? 1.623 -3.119 -1.233 1.00 95.50 283 THR A C 1
ATOM 2114 O O . THR A 1 283 ? 0.689 -2.317 -1.283 1.00 95.50 283 THR A O 1
ATOM 2117 N N . THR A 1 284 ? 1.441 -4.425 -1.060 1.00 95.56 284 THR A N 1
ATOM 2118 C CA . THR A 1 284 ? 0.144 -5.098 -0.952 1.00 95.56 284 THR A CA 1
ATOM 2119 C C . THR A 1 284 ? -0.368 -5.134 0.493 1.00 95.56 284 THR A C 1
ATOM 2121 O O . THR A 1 284 ? 0.371 -4.824 1.430 1.00 95.56 284 THR A O 1
ATOM 2124 N N . ARG A 1 285 ? -1.633 -5.525 0.708 1.00 93.69 285 ARG A N 1
ATOM 2125 C CA . ARG A 1 285 ? -2.267 -5.588 2.043 1.00 93.69 285 ARG A CA 1
ATOM 2126 C C . ARG A 1 285 ? -1.625 -6.604 2.972 1.00 93.69 285 ARG A C 1
ATOM 2128 O O . ARG A 1 285 ? -1.714 -6.445 4.185 1.00 93.69 285 ARG A O 1
ATOM 2135 N N . GLN A 1 286 ? -0.961 -7.613 2.420 1.00 92.31 286 GLN A N 1
ATOM 2136 C CA . GLN A 1 286 ? -0.173 -8.576 3.185 1.00 92.31 286 GLN A CA 1
ATOM 2137 C C . GLN A 1 286 ? 1.287 -8.132 3.412 1.00 92.31 286 GLN A C 1
ATOM 2139 O O . GLN A 1 286 ? 2.068 -8.887 3.985 1.00 92.31 286 GLN A O 1
ATOM 2144 N N . GLY A 1 287 ? 1.676 -6.924 2.982 1.00 93.19 287 GLY A N 1
ATOM 2145 C CA . GLY A 1 287 ? 3.013 -6.365 3.219 1.00 93.19 287 GLY A CA 1
ATOM 2146 C C . GLY A 1 287 ? 4.095 -6.830 2.238 1.00 93.19 287 GLY A C 1
ATOM 2147 O O . GLY A 1 287 ? 5.285 -6.688 2.528 1.00 93.19 287 GLY A O 1
ATOM 2148 N N . TYR A 1 288 ? 3.707 -7.383 1.086 1.00 94.88 288 TYR A N 1
ATOM 2149 C CA . TYR A 1 288 ? 4.636 -7.697 -0.001 1.00 94.88 288 TYR A CA 1
ATOM 2150 C C . TYR A 1 288 ? 4.807 -6.496 -0.923 1.00 94.88 288 TYR A C 1
ATOM 2152 O O . TYR A 1 288 ? 3.841 -5.808 -1.224 1.00 94.88 288 TYR A O 1
ATOM 2160 N N . THR A 1 289 ? 6.011 -6.284 -1.435 1.00 95.94 289 THR A N 1
ATOM 2161 C CA . THR A 1 289 ? 6.332 -5.209 -2.371 1.00 95.94 289 THR A CA 1
ATOM 2162 C C . THR A 1 289 ? 6.814 -5.787 -3.691 1.00 95.94 289 THR A C 1
ATOM 2164 O O . THR A 1 289 ? 7.649 -6.691 -3.722 1.00 95.94 289 THR A O 1
ATOM 2167 N N . LEU A 1 290 ? 6.269 -5.268 -4.788 1.00 96.06 290 LEU A N 1
ATOM 2168 C CA . LEU A 1 290 ? 6.612 -5.631 -6.162 1.00 96.06 290 LEU A CA 1
ATOM 2169 C C . LEU A 1 290 ? 6.759 -4.376 -7.023 1.00 96.06 290 LEU A C 1
ATOM 2171 O O . LEU A 1 290 ? 6.268 -3.311 -6.651 1.00 96.06 290 LEU A O 1
ATOM 2175 N N . GLY A 1 291 ? 7.399 -4.503 -8.181 1.00 95.81 291 GLY A N 1
ATOM 2176 C CA . GLY A 1 291 ? 7.498 -3.418 -9.146 1.00 95.81 291 GLY A CA 1
ATOM 2177 C C . GLY A 1 291 ? 8.763 -3.459 -9.978 1.00 95.81 291 GLY A C 1
ATOM 2178 O O . GLY A 1 291 ? 9.349 -4.519 -10.186 1.00 95.81 291 GLY A O 1
ATOM 2179 N N . TYR A 1 292 ? 9.159 -2.311 -10.510 1.00 96.50 292 TYR A N 1
ATOM 2180 C CA . TYR A 1 292 ? 10.351 -2.210 -11.343 1.00 96.50 292 TYR A CA 1
ATOM 2181 C C . TYR A 1 292 ? 10.926 -0.794 -11.340 1.00 96.50 292 TYR A C 1
ATOM 2183 O O . TYR A 1 292 ? 10.263 0.171 -10.950 1.00 96.50 292 TYR A O 1
ATOM 2191 N N . ALA A 1 293 ? 12.160 -0.684 -11.823 1.00 96.50 293 ALA A N 1
ATOM 2192 C CA . ALA A 1 293 ? 12.797 0.578 -12.152 1.00 96.50 293 ALA A CA 1
ATOM 2193 C C . ALA A 1 293 ? 13.195 0.633 -13.631 1.00 96.50 293 ALA A C 1
ATOM 2195 O O . ALA A 1 293 ? 13.403 -0.394 -14.274 1.00 96.50 293 ALA A O 1
ATOM 2196 N N . THR A 1 294 ? 13.300 1.840 -14.167 1.00 95.81 294 THR A N 1
ATOM 2197 C CA . THR A 1 294 ? 13.867 2.146 -15.479 1.00 95.81 294 THR A CA 1
ATOM 2198 C C . THR A 1 294 ? 15.120 2.976 -15.260 1.00 95.81 294 THR A C 1
ATOM 2200 O O . THR A 1 294 ? 15.044 3.984 -14.573 1.00 95.81 294 THR A O 1
ATOM 2203 N N . GLN A 1 295 ? 16.261 2.571 -15.810 1.00 96.44 295 GLN A N 1
ATOM 2204 C CA . GLN A 1 295 ? 17.552 3.219 -15.588 1.00 96.44 295 GLN A CA 1
ATOM 2205 C C . GLN A 1 295 ? 18.174 3.722 -16.892 1.00 96.44 295 GLN A C 1
ATOM 2207 O O . GLN A 1 295 ? 18.081 3.070 -17.936 1.00 96.44 295 GLN A O 1
ATOM 2212 N N . TRP A 1 296 ? 18.896 4.837 -16.771 1.00 96.00 296 TRP A N 1
ATOM 2213 C CA . TRP A 1 296 ? 19.794 5.394 -17.773 1.00 96.00 296 TRP A CA 1
ATOM 2214 C C . TRP A 1 296 ? 21.169 5.606 -17.149 1.00 96.00 296 TRP A C 1
ATOM 2216 O O . TRP A 1 296 ? 21.304 6.323 -16.159 1.00 96.00 296 TRP A O 1
ATOM 2226 N N . ASN A 1 297 ? 22.188 4.993 -17.744 1.00 94.62 297 ASN A N 1
ATOM 2227 C CA . ASN A 1 297 ? 23.571 5.114 -17.301 1.00 94.62 297 ASN A CA 1
ATOM 2228 C C . ASN A 1 297 ? 24.433 5.666 -18.435 1.00 94.62 297 ASN A C 1
ATOM 2230 O O . ASN A 1 297 ? 24.397 5.135 -19.547 1.00 94.62 297 ASN A O 1
ATOM 2234 N N . GLY A 1 298 ? 25.221 6.702 -18.163 1.00 94.25 298 GLY A N 1
ATOM 2235 C CA . GLY A 1 298 ? 26.171 7.223 -19.136 1.00 94.25 298 GLY A CA 1
ATOM 2236 C C . GLY A 1 298 ? 26.645 8.644 -18.863 1.00 94.25 298 GLY A C 1
ATOM 2237 O O . GLY A 1 298 ? 26.476 9.201 -17.780 1.00 94.25 298 GLY A O 1
ATOM 2238 N N . LYS A 1 299 ? 27.257 9.242 -19.888 1.00 93.69 299 LYS A N 1
ATOM 2239 C CA . LYS A 1 299 ? 27.781 10.612 -19.852 1.00 93.69 299 LYS A CA 1
ATOM 2240 C C . LYS A 1 299 ? 26.858 11.528 -20.657 1.00 93.69 299 LYS A C 1
ATOM 2242 O O . LYS A 1 299 ? 26.733 11.299 -21.863 1.00 93.69 299 LYS A O 1
ATOM 2247 N N . PRO A 1 300 ? 26.218 12.536 -20.039 1.00 91.50 300 PRO A N 1
ATOM 2248 C CA . PRO A 1 300 ? 25.334 13.434 -20.765 1.00 91.50 300 PRO A CA 1
ATOM 2249 C C . PRO A 1 300 ? 26.132 14.260 -21.778 1.00 91.50 300 PRO A C 1
ATOM 2251 O O . PRO A 1 300 ? 27.181 14.826 -21.461 1.00 91.50 300 PRO A O 1
ATOM 2254 N N . LYS A 1 301 ? 25.629 14.329 -23.010 1.00 89.88 301 LYS A N 1
ATOM 2255 C CA . LYS A 1 301 ? 26.153 15.196 -24.066 1.00 89.88 301 LYS A CA 1
ATOM 2256 C C . LYS A 1 301 ? 25.508 16.570 -23.934 1.00 89.88 301 LYS A C 1
ATOM 2258 O O . LYS A 1 301 ? 24.288 16.687 -24.014 1.00 89.88 301 LYS A O 1
ATOM 2263 N N . LEU A 1 302 ? 26.335 17.582 -23.716 1.00 84.69 302 LEU A N 1
ATOM 2264 C CA . LEU A 1 302 ? 25.924 18.974 -23.551 1.00 84.69 302 LEU A CA 1
ATOM 2265 C C . LEU A 1 302 ? 25.878 19.708 -24.897 1.00 84.69 302 LEU A C 1
ATOM 2267 O O . LEU A 1 302 ? 26.611 19.338 -25.819 1.00 84.69 302 LEU A O 1
ATOM 2271 N N . GLN A 1 303 ? 25.074 20.772 -24.997 1.00 77.62 303 GLN A N 1
ATOM 2272 C CA . GLN A 1 303 ? 25.199 21.708 -26.114 1.00 77.62 303 GLN A CA 1
ATOM 2273 C C . GLN A 1 303 ? 26.445 22.588 -25.929 1.00 77.62 303 GLN A C 1
ATOM 2275 O O . GLN A 1 303 ? 27.009 22.712 -24.839 1.00 77.62 303 GLN A O 1
ATOM 2280 N N . THR A 1 304 ? 26.932 23.180 -27.020 1.00 69.50 304 THR A N 1
ATOM 2281 C CA . THR A 1 304 ? 28.123 24.037 -26.983 1.00 69.50 304 THR A CA 1
ATOM 2282 C C . THR A 1 304 ? 27.889 25.236 -26.053 1.00 69.50 304 THR A C 1
ATOM 2284 O O . THR A 1 304 ? 26.938 25.983 -26.255 1.00 69.50 304 THR A O 1
ATOM 2287 N N . ASN A 1 305 ? 28.799 25.442 -25.090 1.00 70.44 305 ASN A N 1
ATOM 2288 C CA . ASN A 1 305 ? 28.779 26.463 -24.021 1.00 70.44 305 ASN A CA 1
ATOM 2289 C C . ASN A 1 305 ? 27.970 26.131 -22.751 1.00 70.44 305 ASN A C 1
ATOM 2291 O O . ASN A 1 305 ? 27.985 26.934 -21.817 1.00 70.44 305 ASN A O 1
ATOM 2295 N N . ASP A 1 306 ? 27.343 24.957 -22.655 1.00 72.75 306 ASP A N 1
ATOM 2296 C CA . ASP A 1 306 ? 26.713 24.525 -21.404 1.00 72.75 306 ASP A CA 1
ATOM 2297 C C . ASP A 1 306 ? 27.756 24.065 -20.374 1.00 72.75 306 ASP A C 1
ATOM 2299 O O . ASP A 1 306 ? 28.739 23.391 -20.694 1.00 72.75 306 ASP A O 1
ATOM 2303 N N . THR A 1 307 ? 27.521 24.397 -19.102 1.00 71.81 307 THR A N 1
ATOM 2304 C CA . THR A 1 307 ? 28.337 23.906 -17.983 1.00 71.81 307 THR A CA 1
ATOM 2305 C C . THR A 1 307 ? 27.731 22.626 -17.419 1.00 71.81 307 THR A C 1
ATOM 2307 O O . THR A 1 307 ? 26.529 22.557 -17.159 1.00 71.81 307 THR A O 1
ATOM 2310 N N . LEU A 1 308 ? 28.568 21.612 -17.184 1.00 72.69 308 LEU A N 1
ATOM 2311 C CA . LEU A 1 308 ? 28.123 20.369 -16.562 1.00 72.69 308 LEU A CA 1
ATOM 2312 C C . LEU A 1 308 ? 27.646 20.629 -15.125 1.00 72.69 308 LEU A C 1
ATOM 2314 O O . LEU A 1 308 ? 28.406 21.105 -14.284 1.00 72.69 308 LEU A O 1
ATOM 2318 N N . SER A 1 309 ? 26.398 20.266 -14.846 1.00 79.12 309 SER A N 1
ATOM 2319 C CA . SER A 1 309 ? 25.787 20.268 -13.514 1.00 79.12 309 SER A CA 1
ATOM 2320 C C . SER A 1 309 ? 25.077 18.937 -13.270 1.00 79.12 309 SER A C 1
ATOM 2322 O O . SER A 1 309 ? 24.871 18.166 -14.207 1.00 79.12 309 SER A O 1
ATOM 2324 N N . ASP A 1 310 ? 24.653 18.666 -12.035 1.00 75.12 310 ASP A N 1
ATOM 2325 C CA . ASP A 1 310 ? 23.877 17.456 -11.716 1.00 75.12 310 ASP A CA 1
ATOM 2326 C C . ASP A 1 310 ? 22.574 17.403 -12.532 1.00 75.12 310 ASP A C 1
ATOM 2328 O O . ASP A 1 310 ? 22.145 16.324 -12.937 1.00 75.12 310 ASP A O 1
ATOM 2332 N N . LEU A 1 311 ? 22.003 18.564 -12.877 1.00 79.81 311 LEU A N 1
ATOM 2333 C CA . LEU A 1 311 ? 20.830 18.686 -13.749 1.00 79.81 311 LEU A CA 1
ATOM 2334 C C . LEU A 1 311 ? 21.086 18.177 -15.174 1.00 79.81 311 LEU A C 1
ATOM 2336 O O . LEU A 1 311 ? 20.151 17.723 -15.831 1.00 79.81 311 LEU A O 1
ATOM 2340 N N . ALA A 1 312 ? 22.335 18.192 -15.652 1.00 83.94 312 ALA A N 1
ATOM 2341 C CA . ALA A 1 312 ? 22.677 17.661 -16.971 1.00 83.94 312 ALA A CA 1
ATOM 2342 C C . ALA A 1 312 ? 22.440 16.148 -17.075 1.00 83.94 312 ALA A C 1
ATOM 2344 O O . ALA A 1 312 ? 22.243 15.641 -18.176 1.00 83.94 312 ALA A O 1
ATOM 2345 N N . SER A 1 313 ? 22.412 15.423 -15.949 1.00 85.81 313 SER A N 1
ATOM 2346 C CA . SER A 1 313 ? 22.068 13.996 -15.939 1.00 85.81 313 SER A CA 1
ATOM 2347 C C . SER A 1 313 ? 20.673 13.721 -16.518 1.00 85.81 313 SER A C 1
ATOM 2349 O O . SER A 1 313 ? 20.492 12.697 -17.172 1.00 85.81 313 SER A O 1
ATOM 2351 N N . ASN A 1 314 ? 19.726 14.664 -16.409 1.00 87.69 314 ASN A N 1
ATOM 2352 C CA . ASN A 1 314 ? 18.375 14.538 -16.972 1.00 87.69 314 ASN A CA 1
ATOM 2353 C C . ASN A 1 314 ? 18.384 14.360 -18.504 1.00 87.69 314 ASN A C 1
ATOM 2355 O O . ASN A 1 314 ? 17.449 13.787 -19.062 1.00 87.69 314 ASN A O 1
ATOM 2359 N N . LEU A 1 315 ? 19.445 14.802 -19.194 1.00 89.69 315 LEU A N 1
ATOM 2360 C CA . LEU A 1 315 ? 19.605 14.600 -20.638 1.00 89.69 315 LEU A CA 1
ATOM 2361 C C . LEU A 1 315 ? 19.720 13.117 -21.013 1.00 89.69 315 LEU A C 1
ATOM 2363 O O . LEU A 1 315 ? 19.356 12.742 -22.128 1.00 89.69 315 LEU A O 1
ATOM 2367 N N . LEU A 1 316 ? 20.172 12.257 -20.092 1.00 92.38 316 LEU A N 1
ATOM 2368 C CA . LEU A 1 316 ? 20.305 10.819 -20.337 1.00 92.38 316 LEU A CA 1
ATOM 2369 C C . LEU A 1 316 ? 18.968 10.159 -20.697 1.00 92.38 316 LEU A C 1
ATOM 2371 O O . LEU A 1 316 ? 18.976 9.211 -21.478 1.00 92.38 316 LEU A O 1
ATOM 2375 N N . ILE A 1 317 ? 17.837 10.701 -20.224 1.00 91.88 317 ILE A N 1
ATOM 2376 C CA . ILE A 1 317 ? 16.483 10.229 -20.572 1.00 91.88 317 ILE A CA 1
ATOM 2377 C C . ILE A 1 317 ? 16.264 10.236 -22.092 1.00 91.88 317 ILE A C 1
ATOM 2379 O O . ILE A 1 317 ? 15.606 9.349 -22.634 1.00 91.88 317 ILE A O 1
ATOM 2383 N N . PHE A 1 318 ? 16.834 11.228 -22.779 1.00 91.69 318 PHE A N 1
ATOM 2384 C CA . PHE A 1 318 ? 16.713 11.402 -24.224 1.00 91.69 318 PHE A CA 1
ATOM 2385 C C . PHE A 1 318 ? 17.879 10.775 -24.994 1.00 91.69 318 PHE A C 1
ATOM 2387 O O . PHE A 1 318 ? 17.735 10.485 -26.174 1.00 91.69 318 PHE A O 1
ATOM 2394 N N . GLN A 1 319 ? 19.037 10.577 -24.360 1.00 93.44 319 GLN A N 1
ATOM 2395 C CA . GLN A 1 319 ? 20.290 10.208 -25.039 1.00 93.44 319 GLN A CA 1
ATOM 2396 C C . GLN A 1 319 ? 20.679 8.734 -24.889 1.00 93.44 319 GLN A C 1
ATOM 2398 O O . GLN A 1 319 ? 21.506 8.236 -25.654 1.00 93.44 319 GLN A O 1
ATOM 2403 N N . VAL A 1 320 ? 20.127 8.031 -23.900 1.00 94.62 320 VAL A N 1
ATOM 2404 C CA . VAL A 1 320 ? 20.460 6.637 -23.590 1.00 94.62 320 VAL A CA 1
ATOM 2405 C C . VAL A 1 320 ? 19.194 5.791 -23.665 1.00 94.62 320 VAL A C 1
ATOM 2407 O O . VAL A 1 320 ? 18.139 6.201 -23.190 1.00 94.62 320 VAL A O 1
ATOM 2410 N N . SER A 1 321 ? 19.281 4.599 -24.260 1.00 95.19 321 SER A N 1
ATOM 2411 C CA . SER A 1 321 ? 18.133 3.690 -24.280 1.00 95.19 321 SER A CA 1
ATOM 2412 C C . SER A 1 321 ? 17.840 3.206 -22.854 1.00 95.19 321 SER A C 1
ATOM 2414 O O . SER A 1 321 ? 18.766 2.744 -22.180 1.00 95.19 321 SER A O 1
ATOM 2416 N N . PRO A 1 322 ? 16.583 3.273 -22.386 1.00 95.75 322 PRO A N 1
ATOM 2417 C CA . PRO A 1 322 ? 16.237 2.862 -21.032 1.00 95.75 322 PRO A CA 1
ATOM 2418 C C . PRO A 1 322 ? 16.427 1.354 -20.826 1.00 95.75 322 PRO A C 1
ATOM 2420 O O . PRO A 1 322 ? 16.072 0.542 -21.684 1.00 95.75 322 PRO A O 1
ATOM 2423 N N . LYS A 1 323 ? 16.909 0.968 -19.641 1.00 96.00 323 LYS A N 1
ATOM 2424 C CA . LYS A 1 323 ? 16.969 -0.430 -19.187 1.00 96.00 323 LYS A CA 1
ATOM 2425 C C . LYS A 1 323 ? 15.983 -0.670 -18.052 1.00 96.00 323 LYS A C 1
ATOM 2427 O O . LYS A 1 323 ? 15.956 0.098 -17.095 1.00 96.00 323 LYS A O 1
ATOM 2432 N N . LYS A 1 324 ? 15.198 -1.745 -18.131 1.00 96.38 324 LYS A N 1
ATOM 2433 C CA . LYS A 1 324 ? 14.228 -2.107 -17.091 1.00 96.38 324 LYS A CA 1
ATOM 2434 C C . LYS A 1 324 ? 14.820 -3.102 -16.096 1.00 96.38 324 LYS A C 1
ATOM 2436 O O . LYS A 1 324 ? 15.330 -4.140 -16.500 1.00 96.38 324 LYS A O 1
ATOM 2441 N N . PHE A 1 325 ? 14.676 -2.805 -14.810 1.00 97.31 325 PHE A N 1
ATOM 2442 C CA . PHE A 1 325 ? 15.111 -3.631 -13.691 1.00 97.31 325 PHE A CA 1
ATOM 2443 C C . PHE A 1 325 ? 13.896 -4.129 -12.915 1.00 97.31 325 PHE A C 1
ATOM 2445 O O . PHE A 1 325 ? 13.131 -3.319 -12.393 1.00 97.31 325 PHE A O 1
ATOM 2452 N N . ASN A 1 326 ? 13.701 -5.442 -12.828 1.00 95.62 326 ASN A N 1
ATOM 2453 C CA . ASN A 1 326 ? 12.518 -6.013 -12.177 1.00 95.62 326 ASN A CA 1
ATOM 2454 C C . ASN A 1 326 ? 12.763 -6.253 -10.685 1.00 95.62 326 ASN A C 1
ATOM 2456 O O . ASN A 1 326 ? 13.836 -6.701 -10.290 1.00 95.62 326 ASN A O 1
ATOM 2460 N N . LEU A 1 327 ? 11.749 -6.013 -9.858 1.00 95.25 327 LEU A N 1
ATOM 2461 C CA . LEU A 1 327 ? 11.747 -6.420 -8.459 1.00 95.25 327 LEU A CA 1
ATOM 2462 C C . LEU A 1 327 ? 11.023 -7.760 -8.331 1.00 95.25 327 LEU A C 1
ATOM 2464 O O . LEU A 1 327 ? 9.809 -7.841 -8.540 1.00 95.25 327 LEU A O 1
ATOM 2468 N N . ASN A 1 328 ? 11.749 -8.801 -7.924 1.00 90.44 328 ASN A N 1
ATOM 2469 C CA . ASN A 1 328 ? 11.089 -10.002 -7.423 1.00 90.44 328 ASN A CA 1
ATOM 2470 C C . ASN A 1 328 ? 10.332 -9.650 -6.151 1.00 90.44 328 ASN A C 1
ATOM 2472 O O . ASN A 1 328 ? 10.867 -8.963 -5.282 1.00 90.44 328 ASN A O 1
ATOM 2476 N N . THR A 1 329 ? 9.094 -10.128 -6.039 1.00 91.94 329 THR A N 1
ATOM 2477 C CA . THR A 1 329 ? 8.254 -9.780 -4.899 1.00 91.94 329 THR A CA 1
ATOM 2478 C C . THR A 1 329 ? 8.958 -10.108 -3.586 1.00 91.94 329 THR A C 1
ATOM 2480 O O . THR A 1 329 ? 9.351 -11.251 -3.354 1.00 91.94 329 THR A O 1
ATOM 2483 N N . GLN A 1 330 ? 9.100 -9.104 -2.725 1.00 92.31 330 GLN A N 1
ATOM 2484 C CA . GLN A 1 330 ? 9.775 -9.231 -1.440 1.00 92.31 330 GLN A CA 1
ATOM 2485 C C . GLN A 1 330 ? 8.913 -8.674 -0.318 1.00 92.31 330 GLN A C 1
ATOM 2487 O O . GLN A 1 330 ? 8.194 -7.698 -0.493 1.00 92.31 330 GLN A O 1
ATOM 2492 N N . ASP A 1 331 ? 8.988 -9.290 0.849 1.00 90.62 331 ASP A N 1
ATOM 2493 C CA . ASP A 1 331 ? 8.415 -8.763 2.077 1.00 90.62 331 ASP A CA 1
ATOM 2494 C C . ASP A 1 331 ? 9.433 -7.888 2.824 1.00 90.62 331 ASP A C 1
ATOM 2496 O O . ASP A 1 331 ? 10.646 -7.979 2.597 1.00 90.62 331 ASP A O 1
ATOM 2500 N N . LYS A 1 332 ? 8.923 -7.062 3.748 1.00 85.62 332 LYS A N 1
ATOM 2501 C CA . LYS A 1 332 ? 9.715 -6.389 4.795 1.00 85.62 332 LYS A CA 1
ATOM 2502 C C . LYS A 1 332 ? 10.868 -5.527 4.274 1.00 85.62 332 LYS A C 1
ATOM 2504 O O . LYS A 1 332 ? 11.910 -5.458 4.918 1.00 85.62 332 LYS A O 1
ATOM 2509 N N . TRP A 1 333 ? 10.722 -4.886 3.113 1.00 91.38 333 TRP A N 1
ATOM 2510 C CA . TRP A 1 333 ? 11.717 -3.893 2.701 1.00 91.38 333 TRP A CA 1
ATOM 2511 C C . TRP A 1 333 ? 11.707 -2.718 3.688 1.00 91.38 333 TRP A C 1
ATOM 2513 O O . TRP A 1 333 ? 12.727 -2.452 4.319 1.00 91.38 333 TRP A O 1
ATOM 2523 N N . LEU A 1 334 ? 10.524 -2.136 3.923 1.00 93.12 334 LEU A N 1
ATOM 2524 C CA . LEU A 1 334 ? 10.228 -1.286 5.070 1.00 93.12 334 LEU A CA 1
ATOM 2525 C C . LEU A 1 334 ? 9.651 -2.119 6.211 1.00 93.12 334 LEU A C 1
ATOM 2527 O O . LEU A 1 334 ? 8.768 -2.959 6.008 1.00 93.12 334 LEU A O 1
ATOM 2531 N N . ASP A 1 335 ? 10.127 -1.847 7.417 1.00 93.25 335 ASP A N 1
ATOM 2532 C CA . ASP A 1 335 ? 9.469 -2.299 8.630 1.00 93.25 335 ASP A CA 1
ATOM 2533 C C . ASP A 1 335 ? 8.197 -1.465 8.867 1.00 93.25 335 ASP A C 1
ATOM 2535 O O . ASP A 1 335 ? 8.271 -0.238 8.892 1.00 93.25 335 ASP A O 1
ATOM 2539 N N . PRO A 1 336 ? 7.022 -2.087 9.036 1.00 91.88 336 PRO A N 1
ATOM 2540 C CA . PRO A 1 336 ? 5.754 -1.364 9.095 1.00 91.88 336 PRO A CA 1
ATOM 2541 C C . PRO A 1 336 ? 5.504 -0.615 10.417 1.00 91.88 336 PRO A C 1
ATOM 2543 O O . PRO A 1 336 ? 4.504 0.091 10.500 1.00 91.88 336 PRO A O 1
ATOM 2546 N N . LEU A 1 337 ? 6.358 -0.784 11.439 1.00 92.94 337 LEU A N 1
ATOM 2547 C CA . LEU A 1 337 ? 6.267 -0.066 12.719 1.00 92.94 337 LEU A CA 1
ATOM 2548 C C . LEU A 1 337 ? 7.202 1.150 12.749 1.00 92.94 337 LEU A C 1
ATOM 2550 O O . LEU A 1 337 ? 6.790 2.248 13.100 1.00 92.94 337 LEU A O 1
ATOM 2554 N N . SER A 1 338 ? 8.465 0.948 12.373 1.00 91.38 338 SER A N 1
ATOM 2555 C CA . SER A 1 338 ? 9.514 1.975 12.390 1.00 91.38 338 SER A CA 1
ATOM 2556 C C . SER A 1 338 ? 9.648 2.744 11.076 1.00 91.38 338 SER A C 1
ATOM 2558 O O . SER A 1 338 ? 10.339 3.760 11.023 1.00 91.38 338 SER A O 1
ATOM 2560 N N . TYR A 1 339 ? 9.040 2.233 10.004 1.00 91.94 339 TYR A N 1
ATOM 2561 C CA . TYR A 1 339 ? 9.143 2.723 8.632 1.00 91.94 339 TYR A CA 1
ATOM 2562 C C . TYR A 1 339 ? 10.569 2.829 8.077 1.00 91.94 339 TYR A C 1
ATOM 2564 O O . TYR A 1 339 ? 10.831 3.585 7.135 1.00 91.94 339 TYR A O 1
ATOM 2572 N N . LYS A 1 340 ? 11.503 2.074 8.656 1.00 95.00 340 LYS A N 1
ATOM 2573 C CA . LYS A 1 340 ? 12.898 2.007 8.218 1.00 95.00 340 LYS A CA 1
ATOM 2574 C C . LYS A 1 340 ? 13.086 0.908 7.191 1.00 95.00 340 LYS A C 1
ATOM 2576 O O . LYS A 1 340 ? 12.467 -0.151 7.294 1.00 95.00 340 LYS A O 1
ATOM 2581 N N . THR A 1 341 ? 14.005 1.120 6.257 1.00 95.00 341 THR A N 1
ATOM 2582 C CA . THR A 1 341 ? 14.510 0.043 5.408 1.00 95.00 341 THR A CA 1
ATOM 2583 C C . THR A 1 341 ? 15.246 -0.971 6.282 1.00 95.00 341 THR A C 1
ATOM 2585 O O . THR A 1 341 ? 16.306 -0.667 6.826 1.00 95.00 341 THR A O 1
ATOM 2588 N N . VAL A 1 342 ? 14.684 -2.171 6.431 1.00 93.00 342 VAL A N 1
ATOM 2589 C CA . VAL A 1 342 ? 15.281 -3.276 7.211 1.00 93.00 342 VAL A CA 1
ATOM 2590 C C . VAL A 1 342 ? 15.811 -4.397 6.325 1.00 93.00 342 VAL A C 1
ATOM 2592 O O . VAL A 1 342 ? 16.667 -5.175 6.747 1.00 93.00 342 VAL A O 1
ATOM 2595 N N . LYS A 1 343 ? 15.342 -4.458 5.077 1.00 94.31 343 LYS A N 1
ATOM 2596 C CA . LYS A 1 343 ? 15.844 -5.353 4.037 1.00 94.31 343 LYS A CA 1
ATOM 2597 C C . LYS A 1 343 ? 16.013 -4.552 2.745 1.00 94.31 343 LYS A C 1
ATOM 2599 O O . LYS A 1 343 ? 15.055 -3.895 2.335 1.00 94.31 343 LYS A O 1
ATOM 2604 N N . PRO A 1 344 ? 17.186 -4.602 2.091 1.00 95.25 344 PRO A N 1
ATOM 2605 C CA . PRO A 1 344 ? 17.382 -3.901 0.830 1.00 95.25 344 PRO A CA 1
ATOM 2606 C C . PRO A 1 344 ? 16.350 -4.296 -0.236 1.00 95.25 344 PRO A C 1
ATOM 2608 O O . PRO A 1 344 ? 15.926 -5.454 -0.308 1.00 95.25 344 PRO A O 1
ATOM 2611 N N . LEU A 1 345 ? 15.943 -3.334 -1.066 1.00 95.75 345 LEU A N 1
ATOM 2612 C CA . LEU A 1 345 ? 15.256 -3.618 -2.327 1.00 95.75 345 LEU A CA 1
ATOM 2613 C C . LEU A 1 345 ? 16.306 -3.952 -3.380 1.00 95.75 345 LEU A C 1
ATOM 2615 O O . LEU A 1 345 ? 17.150 -3.111 -3.687 1.00 95.75 345 LEU A O 1
ATOM 2619 N N . GLU A 1 346 ? 16.221 -5.155 -3.940 1.00 95.50 346 GLU A N 1
ATOM 2620 C CA . GLU A 1 346 ? 17.151 -5.639 -4.960 1.00 95.50 346 GLU A CA 1
ATOM 2621 C C . GLU A 1 346 ? 16.463 -5.644 -6.329 1.00 95.50 346 GLU A C 1
ATOM 2623 O O . GLU A 1 346 ? 15.727 -6.568 -6.688 1.00 95.50 346 GLU A O 1
ATOM 2628 N N . LEU A 1 347 ? 16.693 -4.581 -7.095 1.00 96.75 347 LEU A N 1
ATOM 2629 C CA . LEU A 1 347 ? 16.190 -4.425 -8.455 1.00 96.75 347 LEU A CA 1
ATOM 2630 C C . LEU A 1 347 ? 17.122 -5.172 -9.414 1.00 96.75 347 LEU A C 1
ATOM 2632 O O . LEU A 1 347 ? 18.300 -4.834 -9.564 1.00 96.75 347 LEU A O 1
ATOM 2636 N N . GLN A 1 348 ? 16.583 -6.201 -10.059 1.00 96.12 348 GLN A N 1
ATOM 2637 C CA . GLN A 1 348 ? 17.349 -7.153 -10.850 1.00 96.12 348 GLN A CA 1
ATOM 2638 C C . GLN A 1 348 ? 17.660 -6.606 -12.234 1.00 96.12 348 GLN A C 1
ATOM 2640 O O . GLN A 1 348 ? 16.750 -6.250 -12.987 1.00 96.12 348 GLN A O 1
ATOM 2645 N N . SER A 1 349 ? 18.947 -6.569 -12.570 1.00 94.38 349 SER A N 1
ATOM 2646 C CA . SER A 1 349 ? 19.410 -6.192 -13.899 1.00 94.38 349 SER A CA 1
ATOM 2647 C C . SER A 1 349 ? 18.930 -7.195 -14.948 1.00 94.38 349 SER A C 1
ATOM 2649 O O . SER A 1 349 ? 18.935 -8.400 -14.682 1.00 94.38 349 SER A O 1
ATOM 2651 N N . PRO A 1 350 ? 18.568 -6.730 -16.157 1.00 89.38 350 PRO A N 1
ATOM 2652 C CA . PRO A 1 350 ? 18.276 -7.626 -17.269 1.00 89.38 350 PRO A CA 1
ATOM 2653 C C . PRO A 1 350 ? 19.540 -8.302 -17.826 1.00 89.38 350 PRO A C 1
ATOM 2655 O O . PRO A 1 350 ? 19.421 -9.301 -18.527 1.00 89.38 350 PRO A O 1
ATOM 2658 N N . ASP A 1 351 ? 20.733 -7.774 -17.521 1.00 89.94 351 ASP A N 1
ATOM 2659 C CA . ASP A 1 351 ? 21.996 -8.245 -18.095 1.00 89.94 351 ASP A CA 1
ATOM 2660 C C . ASP A 1 351 ? 22.638 -9.345 -17.232 1.00 89.94 351 ASP A C 1
ATOM 2662 O O . ASP A 1 351 ? 22.901 -10.448 -17.709 1.00 89.94 351 ASP A O 1
ATOM 2666 N N . LYS A 1 352 ? 22.915 -9.044 -15.954 1.00 92.31 352 LYS A N 1
ATOM 2667 C CA . LYS A 1 352 ? 23.542 -9.969 -14.992 1.00 92.31 352 LYS A CA 1
ATOM 2668 C C . LYS A 1 352 ? 23.381 -9.497 -13.548 1.00 92.31 352 LYS A C 1
ATOM 2670 O O . LYS A 1 352 ? 23.287 -8.299 -13.291 1.00 92.31 352 LYS A O 1
ATOM 2675 N N . ALA A 1 353 ? 23.393 -10.432 -12.600 1.00 90.81 353 ALA A N 1
ATOM 2676 C CA . ALA A 1 353 ? 23.080 -10.162 -11.195 1.00 90.81 353 ALA A CA 1
ATOM 2677 C C . ALA A 1 353 ? 24.057 -9.188 -10.508 1.00 90.81 353 ALA A C 1
ATOM 2679 O O . ALA A 1 353 ? 23.666 -8.466 -9.595 1.00 90.81 353 ALA A O 1
ATOM 2680 N N . GLU A 1 354 ? 25.314 -9.125 -10.951 1.00 91.62 354 GLU A N 1
ATOM 2681 C CA . GLU A 1 354 ? 26.318 -8.197 -10.416 1.00 91.62 354 GLU A CA 1
ATOM 2682 C C . GLU A 1 354 ? 25.961 -6.730 -10.689 1.00 91.62 354 GLU A C 1
ATOM 2684 O O . GLU A 1 354 ? 26.421 -5.847 -9.966 1.00 91.62 354 GLU A O 1
ATOM 2689 N N . ASN A 1 355 ? 25.111 -6.486 -11.694 1.00 94.81 355 ASN A N 1
ATOM 2690 C CA . ASN A 1 355 ? 24.656 -5.161 -12.094 1.00 94.81 355 ASN A CA 1
ATOM 2691 C C . ASN A 1 355 ? 23.364 -4.728 -11.376 1.00 94.81 355 ASN A C 1
ATOM 2693 O O . ASN A 1 355 ? 22.783 -3.706 -11.748 1.00 94.81 355 ASN A O 1
ATOM 2697 N N . ASN A 1 356 ? 22.874 -5.483 -10.387 1.00 96.31 356 ASN A N 1
ATOM 2698 C CA . ASN A 1 356 ? 21.652 -5.146 -9.649 1.00 96.31 356 ASN A CA 1
ATOM 2699 C C . ASN A 1 356 ? 21.768 -3.804 -8.911 1.00 96.31 356 ASN A C 1
ATOM 2701 O O . ASN A 1 356 ? 22.834 -3.436 -8.412 1.00 96.31 356 ASN A O 1
ATOM 2705 N N . ILE A 1 357 ? 20.643 -3.095 -8.803 1.00 97.62 357 ILE A N 1
ATOM 2706 C CA . ILE A 1 357 ? 20.535 -1.891 -7.973 1.00 97.62 357 ILE A CA 1
ATOM 2707 C C . ILE A 1 357 ? 20.026 -2.308 -6.594 1.00 97.62 357 ILE A C 1
ATOM 2709 O O . ILE A 1 357 ? 18.968 -2.927 -6.487 1.00 97.62 357 ILE A O 1
ATOM 2713 N N . SER A 1 358 ? 20.748 -1.915 -5.546 1.00 97.38 358 SER A N 1
ATOM 2714 C CA . SER A 1 358 ? 20.392 -2.197 -4.154 1.00 97.38 358 SER A CA 1
ATOM 2715 C C . SER A 1 358 ? 20.028 -0.897 -3.437 1.00 97.38 358 SER A C 1
ATOM 2717 O O . SER A 1 358 ? 20.907 -0.068 -3.186 1.00 97.38 358 SER A O 1
ATOM 2719 N N . ILE A 1 359 ? 18.746 -0.696 -3.110 1.00 97.69 359 ILE A N 1
ATOM 2720 C CA . ILE A 1 359 ? 18.296 0.397 -2.227 1.00 97.69 359 ILE A CA 1
ATOM 2721 C C . ILE A 1 359 ? 18.325 -0.141 -0.801 1.00 97.69 359 ILE A C 1
ATOM 2723 O O . ILE A 1 359 ? 17.480 -0.950 -0.422 1.00 97.69 359 ILE A O 1
ATOM 2727 N N . TYR A 1 360 ? 19.311 0.281 -0.015 1.00 96.81 360 TYR A N 1
ATOM 2728 C CA . TYR A 1 360 ? 19.657 -0.379 1.247 1.00 96.81 360 TYR A CA 1
ATOM 2729 C C . TYR A 1 360 ? 19.384 0.472 2.490 1.00 96.81 360 TYR A C 1
ATOM 2731 O O . TYR A 1 360 ? 19.510 -0.029 3.604 1.00 96.81 360 TYR A O 1
ATOM 2739 N N . GLN A 1 361 ? 19.025 1.746 2.321 1.00 97.25 361 GLN A N 1
ATOM 2740 C CA . GLN A 1 361 ? 18.792 2.667 3.430 1.00 97.25 361 GLN A CA 1
ATOM 2741 C C . GLN A 1 361 ? 17.652 3.630 3.110 1.00 97.25 361 GLN A C 1
ATOM 2743 O O . GLN A 1 361 ? 17.458 4.010 1.955 1.00 97.25 361 GLN A O 1
ATOM 2748 N N . GLY A 1 362 ? 16.927 4.030 4.148 1.00 96.62 362 GLY A N 1
ATOM 2749 C CA . GLY A 1 362 ? 15.881 5.039 4.098 1.00 96.62 362 GLY A CA 1
ATOM 2750 C C . GLY A 1 362 ? 14.942 4.914 5.292 1.00 96.62 362 GLY A C 1
ATOM 2751 O O . GLY A 1 362 ? 14.797 3.838 5.871 1.00 96.62 362 GLY A O 1
ATOM 2752 N N . THR A 1 363 ? 14.309 6.014 5.682 1.00 95.81 363 THR A N 1
ATOM 2753 C CA . THR A 1 363 ? 13.190 6.017 6.632 1.00 95.81 363 THR A CA 1
ATOM 2754 C C . THR A 1 363 ? 12.049 6.830 6.044 1.00 95.81 363 THR A C 1
ATOM 2756 O O . THR A 1 363 ? 12.271 7.953 5.591 1.00 95.81 363 THR A O 1
ATOM 2759 N N . LEU A 1 364 ? 10.834 6.278 6.027 1.00 92.19 364 LEU A N 1
ATOM 2760 C CA . LEU A 1 364 ? 9.655 7.027 5.598 1.00 92.19 364 LEU A CA 1
ATOM 2761 C C . LEU A 1 364 ? 9.314 8.062 6.671 1.00 92.19 364 LEU A C 1
ATOM 2763 O O . LEU A 1 364 ? 8.943 7.724 7.792 1.00 92.19 364 LEU A O 1
ATOM 2767 N N . ILE A 1 365 ? 9.435 9.335 6.320 1.00 88.44 365 ILE A N 1
ATOM 2768 C CA . ILE A 1 365 ? 9.153 10.446 7.220 1.00 88.44 365 ILE A CA 1
ATOM 2769 C C . ILE A 1 365 ? 7.694 10.862 7.053 1.00 88.44 365 ILE A C 1
ATOM 2771 O O . ILE A 1 365 ? 7.223 11.050 5.925 1.00 88.44 365 ILE A O 1
ATOM 2775 N N . ALA A 1 366 ? 6.994 11.023 8.182 1.00 78.94 366 ALA A N 1
ATOM 2776 C CA . ALA A 1 366 ? 5.621 11.535 8.238 1.00 78.94 366 ALA A CA 1
ATOM 2777 C C . ALA A 1 366 ? 4.644 10.774 7.317 1.00 78.94 366 ALA A C 1
ATOM 2779 O O . ALA A 1 366 ? 3.803 11.375 6.645 1.00 78.94 366 ALA A O 1
ATOM 2780 N N . ASP A 1 367 ? 4.850 9.459 7.190 1.00 81.00 367 ASP A N 1
ATOM 2781 C CA . ASP A 1 367 ? 4.124 8.567 6.281 1.00 81.00 367 ASP A CA 1
ATOM 2782 C C . ASP A 1 367 ? 4.018 9.072 4.822 1.00 81.00 367 ASP A C 1
ATOM 2784 O O . ASP A 1 367 ? 3.063 8.780 4.103 1.00 81.00 367 ASP A O 1
ATOM 2788 N N . THR A 1 368 ? 4.983 9.886 4.379 1.00 81.06 368 THR A N 1
ATOM 2789 C CA . THR A 1 368 ? 4.874 10.647 3.125 1.00 81.06 368 THR A CA 1
ATOM 2790 C C . THR A 1 368 ? 6.018 10.352 2.167 1.00 81.06 368 THR A C 1
ATOM 2792 O O . THR A 1 368 ? 5.772 10.059 0.997 1.00 81.06 368 THR A O 1
ATOM 2795 N N . ALA A 1 369 ? 7.270 10.445 2.620 1.00 88.69 369 ALA A N 1
ATOM 2796 C CA . ALA A 1 369 ? 8.413 10.253 1.734 1.00 88.69 369 ALA A CA 1
ATOM 2797 C C . ALA A 1 369 ? 9.686 9.834 2.474 1.00 88.69 369 ALA A C 1
ATOM 2799 O O . ALA A 1 369 ? 9.881 10.166 3.641 1.00 88.69 369 ALA A O 1
ATOM 2800 N N . ILE A 1 370 ? 10.556 9.122 1.763 1.00 93.38 370 ILE A N 1
ATOM 2801 C CA . ILE A 1 370 ? 11.942 8.859 2.142 1.00 93.38 370 ILE A CA 1
ATOM 2802 C C . ILE A 1 370 ? 12.793 9.922 1.442 1.00 93.38 370 ILE A C 1
ATOM 2804 O O . ILE A 1 370 ? 12.886 9.889 0.212 1.00 93.38 370 ILE A O 1
ATOM 2808 N N . PRO A 1 371 ? 13.380 10.883 2.173 1.00 92.25 371 PRO A N 1
ATOM 2809 C CA . PRO A 1 371 ? 14.216 11.903 1.562 1.00 92.25 371 PRO A CA 1
ATOM 2810 C C . PRO A 1 371 ? 15.602 11.350 1.233 1.00 92.25 371 PRO A C 1
ATOM 2812 O O . PRO A 1 371 ? 16.237 10.733 2.077 1.00 92.25 371 PRO A O 1
ATOM 2815 N N . GLY A 1 372 ? 16.117 11.608 0.040 1.00 92.19 372 GLY A N 1
ATOM 2816 C CA . GLY A 1 372 ? 17.497 11.332 -0.357 1.00 92.19 372 GLY A CA 1
ATOM 2817 C C . GLY A 1 372 ? 18.474 12.437 0.058 1.00 92.19 372 GLY A C 1
ATOM 2818 O O . GLY A 1 372 ? 19.680 12.192 0.121 1.00 92.19 372 GLY A O 1
ATOM 2819 N N . THR A 1 373 ? 17.971 13.641 0.364 1.00 88.25 373 THR A N 1
ATOM 2820 C CA . THR A 1 373 ? 18.777 14.820 0.724 1.00 88.25 373 THR A CA 1
ATOM 2821 C C . THR A 1 373 ? 18.318 15.507 2.011 1.00 88.25 373 THR A C 1
ATOM 2823 O O . THR A 1 373 ? 17.163 15.419 2.435 1.00 88.25 373 THR A O 1
ATOM 2826 N N . GLN A 1 374 ? 19.246 16.251 2.617 1.00 90.75 374 GLN A N 1
ATOM 2827 C CA . GLN A 1 374 ? 18.999 17.099 3.783 1.00 90.75 374 GLN A CA 1
ATOM 2828 C C . GLN A 1 374 ? 17.948 18.187 3.502 1.00 90.75 374 GLN A C 1
ATOM 2830 O O . GLN A 1 374 ? 17.096 18.440 4.355 1.00 90.75 374 GLN A O 1
ATOM 2835 N N . ASP A 1 375 ? 17.977 18.799 2.317 1.00 86.25 375 ASP A N 1
ATOM 2836 C CA . ASP A 1 375 ? 17.039 19.862 1.938 1.00 86.25 375 ASP A CA 1
ATOM 2837 C C . ASP A 1 375 ? 15.616 19.322 1.801 1.00 86.25 375 ASP A C 1
ATOM 2839 O O . ASP A 1 375 ? 14.665 19.917 2.319 1.00 86.25 375 ASP A O 1
ATOM 2843 N N . TYR A 1 376 ? 15.457 18.152 1.168 1.00 85.44 376 TYR A N 1
ATOM 2844 C CA . TYR A 1 376 ? 14.139 17.543 1.061 1.00 85.44 376 TYR A CA 1
ATOM 2845 C C . TYR A 1 376 ? 13.613 17.093 2.429 1.00 85.44 376 TYR A C 1
ATOM 2847 O O . TYR A 1 376 ? 12.446 17.332 2.739 1.00 85.44 376 TYR A O 1
ATOM 2855 N N . TYR A 1 377 ? 14.470 16.545 3.298 1.00 88.31 377 TYR A N 1
ATOM 2856 C CA . TYR A 1 377 ? 14.095 16.238 4.680 1.00 88.31 377 TYR A CA 1
ATOM 2857 C C . TYR A 1 377 ? 13.582 17.471 5.437 1.00 88.31 377 TYR A C 1
ATOM 2859 O O . TYR A 1 377 ? 12.486 17.420 5.993 1.00 88.31 377 TYR A O 1
ATOM 2867 N N . GLN A 1 378 ? 14.319 18.589 5.421 1.00 86.50 378 GLN A N 1
ATOM 2868 C CA . GLN A 1 378 ? 13.913 19.828 6.105 1.00 86.50 378 GLN A CA 1
ATOM 2869 C C . GLN A 1 378 ? 12.560 20.341 5.625 1.00 86.50 378 GLN A C 1
ATOM 2871 O O . GLN A 1 378 ? 11.759 20.833 6.422 1.00 86.50 378 GLN A O 1
ATOM 2876 N N . ARG A 1 379 ? 12.283 20.188 4.327 1.00 80.62 379 ARG A N 1
ATOM 2877 C CA . ARG A 1 379 ? 10.980 20.507 3.756 1.00 80.62 379 ARG A CA 1
ATOM 2878 C C . ARG A 1 379 ? 9.884 19.576 4.278 1.00 80.62 379 ARG A C 1
ATOM 2880 O O . ARG A 1 379 ? 8.836 20.072 4.681 1.00 80.62 379 ARG A O 1
ATOM 2887 N N . LEU A 1 380 ? 10.118 18.261 4.299 1.00 80.25 380 LEU A N 1
ATOM 2888 C CA . LEU A 1 380 ? 9.144 17.279 4.797 1.00 80.25 380 LEU A CA 1
ATOM 2889 C C . LEU A 1 380 ? 8.764 17.536 6.258 1.00 80.25 380 LEU A C 1
ATOM 2891 O O . LEU A 1 380 ? 7.592 17.418 6.615 1.00 80.25 380 LEU A O 1
ATOM 2895 N N . ILE A 1 381 ? 9.738 17.918 7.088 1.00 83.81 381 ILE A N 1
ATOM 2896 C CA . ILE A 1 381 ? 9.505 18.228 8.505 1.00 83.81 381 ILE A CA 1
ATOM 2897 C C . ILE A 1 381 ? 9.127 19.687 8.775 1.00 83.81 381 ILE A C 1
ATOM 2899 O O . ILE A 1 381 ? 8.877 20.043 9.924 1.00 83.81 381 ILE A O 1
ATOM 2903 N N . ASN A 1 382 ? 9.094 20.528 7.737 1.00 79.06 382 ASN A N 1
ATOM 2904 C CA . ASN A 1 382 ? 8.869 21.969 7.834 1.00 79.06 382 ASN A CA 1
ATOM 2905 C C . ASN A 1 382 ? 9.749 22.651 8.909 1.00 79.06 382 ASN A C 1
ATOM 2907 O O . ASN A 1 382 ? 9.296 23.505 9.673 1.00 79.06 382 ASN A O 1
ATOM 2911 N N . ALA A 1 383 ? 11.017 22.245 8.998 1.00 81.62 383 ALA A N 1
ATOM 2912 C CA . ALA A 1 383 ? 11.965 22.746 9.987 1.00 81.62 383 ALA A CA 1
ATOM 2913 C C . ALA A 1 383 ? 13.405 22.660 9.470 1.00 81.62 383 ALA A C 1
ATOM 2915 O O . ALA A 1 383 ? 13.785 21.718 8.779 1.00 81.62 383 ALA A O 1
ATOM 2916 N N . LYS A 1 384 ? 14.243 23.629 9.854 1.00 85.94 384 LYS A N 1
ATOM 2917 C CA . LYS A 1 384 ? 15.667 23.694 9.477 1.00 85.94 384 LYS A CA 1
ATOM 2918 C C . LYS A 1 384 ? 16.549 22.846 10.400 1.00 85.94 384 LYS A C 1
ATOM 2920 O O . LYS A 1 384 ? 17.526 23.338 10.957 1.00 85.94 384 LYS A O 1
ATOM 2925 N N . THR A 1 385 ? 16.182 21.583 10.591 1.00 87.12 385 THR A N 1
ATOM 2926 C CA . THR A 1 385 ? 16.909 20.649 11.462 1.00 87.12 385 THR A CA 1
ATOM 2927 C C . THR A 1 385 ? 17.752 19.694 10.626 1.00 87.12 385 THR A C 1
ATOM 2929 O O . THR A 1 385 ? 17.289 19.178 9.609 1.00 87.12 385 THR A O 1
ATOM 2932 N N . THR A 1 386 ? 18.992 19.441 11.047 1.00 90.06 386 THR A N 1
ATOM 2933 C CA . THR A 1 386 ? 19.852 18.422 10.427 1.00 90.06 386 THR A CA 1
ATOM 2934 C C . THR A 1 386 ? 19.298 17.026 10.706 1.00 90.06 386 THR A C 1
ATOM 2936 O O . THR A 1 386 ? 19.025 16.692 11.858 1.00 90.06 386 THR A O 1
ATOM 2939 N N . GLY A 1 387 ? 19.089 16.235 9.654 1.00 86.81 387 GLY A N 1
ATOM 2940 C CA . GLY A 1 387 ? 18.631 14.853 9.755 1.00 86.81 387 GLY A CA 1
ATOM 2941 C C . GLY A 1 387 ? 19.781 13.900 10.072 1.00 86.81 387 GLY A C 1
ATOM 2942 O O . GLY A 1 387 ? 20.934 14.171 9.740 1.00 86.81 387 GLY A O 1
ATOM 2943 N N . ASP A 1 388 ? 19.464 12.774 10.706 1.00 92.88 388 ASP A N 1
ATOM 2944 C CA . ASP A 1 388 ? 20.420 11.681 10.889 1.00 92.88 388 ASP A CA 1
ATOM 2945 C C . ASP A 1 388 ? 20.804 11.079 9.524 1.00 92.88 388 ASP A C 1
ATOM 2947 O O . ASP A 1 388 ? 19.957 10.888 8.656 1.00 92.88 388 ASP A O 1
ATOM 2951 N N . ALA A 1 389 ? 22.075 10.741 9.303 1.00 92.62 389 ALA A N 1
ATOM 2952 C CA . ALA A 1 389 ? 22.499 10.192 8.014 1.00 92.62 389 ALA A CA 1
ATOM 2953 C C . ALA A 1 389 ? 21.752 8.895 7.622 1.00 92.62 389 ALA A C 1
ATOM 2955 O O . ALA A 1 389 ? 21.595 8.622 6.432 1.00 92.62 389 ALA A O 1
ATOM 2956 N N . SER A 1 390 ? 21.278 8.117 8.603 1.00 94.19 390 SER A N 1
ATOM 2957 C CA . SER A 1 390 ? 20.560 6.850 8.415 1.00 94.19 390 SER A CA 1
ATOM 2958 C C . SER A 1 390 ? 19.127 7.001 7.900 1.00 94.19 390 SER A C 1
ATOM 2960 O O . SER A 1 390 ? 18.574 6.038 7.368 1.00 94.19 390 SER A O 1
ATOM 2962 N N . ILE A 1 391 ? 18.516 8.188 8.015 1.00 94.81 391 ILE A N 1
ATOM 2963 C CA . ILE A 1 391 ? 17.152 8.402 7.508 1.00 94.81 391 ILE A CA 1
ATOM 2964 C C . ILE A 1 391 ? 17.121 8.606 5.994 1.00 94.81 391 ILE A C 1
ATOM 2966 O O . ILE A 1 391 ? 16.071 8.415 5.376 1.00 94.81 391 ILE A O 1
ATOM 2970 N N . PHE A 1 392 ? 18.259 8.967 5.391 1.00 95.88 392 PHE A N 1
ATOM 2971 C CA . PHE A 1 392 ? 18.301 9.303 3.977 1.00 95.88 392 PHE A CA 1
ATOM 2972 C C . PHE A 1 392 ? 18.221 8.070 3.080 1.00 95.88 392 PHE A C 1
ATOM 2974 O O . PHE A 1 392 ? 18.862 7.048 3.342 1.00 95.88 392 PHE A O 1
ATOM 2981 N N . GLY A 1 393 ? 17.463 8.196 1.992 1.00 96.75 393 GLY A N 1
ATOM 2982 C CA . GLY A 1 393 ? 17.361 7.205 0.933 1.00 96.75 393 GLY A CA 1
ATOM 2983 C C . GLY A 1 393 ? 18.696 7.029 0.217 1.00 96.75 393 GLY A C 1
ATOM 2984 O O . GLY A 1 393 ? 19.175 7.958 -0.443 1.00 96.75 393 GLY A O 1
ATOM 2985 N N . LYS A 1 394 ? 19.291 5.836 0.330 1.00 97.12 394 LYS A N 1
ATOM 2986 C CA . LYS A 1 394 ? 20.566 5.495 -0.316 1.00 97.12 394 LYS A CA 1
ATOM 2987 C C . LYS A 1 394 ? 20.473 4.222 -1.134 1.00 97.12 394 LYS A C 1
ATOM 2989 O O . LYS A 1 394 ? 19.813 3.253 -0.749 1.00 97.12 394 LYS A O 1
ATOM 2994 N N . TRP A 1 395 ? 21.196 4.227 -2.245 1.00 97.56 395 TRP A N 1
ATOM 2995 C CA . TRP A 1 395 ? 21.308 3.082 -3.130 1.00 97.56 395 TRP A CA 1
ATOM 2996 C C . TRP A 1 395 ? 22.727 2.919 -3.661 1.00 97.56 395 TRP A C 1
ATOM 2998 O O . TRP A 1 395 ? 23.533 3.852 -3.635 1.00 97.56 395 TRP A O 1
ATOM 3008 N N . LYS A 1 396 ? 23.030 1.708 -4.130 1.00 97.44 396 LYS A N 1
ATOM 3009 C CA . LYS A 1 396 ? 24.314 1.374 -4.741 1.00 97.44 396 LYS A CA 1
ATOM 3010 C C . LYS A 1 396 ? 24.166 0.449 -5.940 1.00 97.44 396 LYS A C 1
ATOM 3012 O O . LYS A 1 396 ? 23.209 -0.324 -6.013 1.00 97.44 396 LYS A O 1
ATOM 3017 N N . GLN A 1 397 ? 25.141 0.506 -6.838 1.00 97.19 397 GLN A N 1
ATOM 3018 C CA . GLN A 1 397 ? 25.265 -0.393 -7.983 1.00 97.19 397 GLN A CA 1
ATOM 3019 C C . GLN A 1 397 ? 26.721 -0.451 -8.460 1.00 97.19 397 GLN A C 1
ATOM 3021 O O . GLN A 1 397 ? 27.475 0.516 -8.329 1.00 97.19 397 GLN A O 1
ATOM 3026 N N . ASN A 1 398 ? 27.102 -1.581 -9.050 1.00 95.19 398 ASN A N 1
ATOM 3027 C CA . ASN A 1 398 ? 28.333 -1.734 -9.815 1.00 95.19 398 ASN A CA 1
ATOM 3028 C C . ASN A 1 398 ? 27.960 -2.167 -11.234 1.00 95.19 398 ASN A C 1
ATOM 3030 O O . ASN A 1 398 ? 27.271 -3.165 -11.389 1.00 95.19 398 ASN A O 1
ATOM 3034 N N . ILE A 1 399 ? 28.380 -1.426 -12.256 1.00 93.81 399 ILE A N 1
ATOM 3035 C CA . ILE A 1 399 ? 28.112 -1.770 -13.655 1.00 93.81 399 ILE A CA 1
ATOM 3036 C C . ILE A 1 399 ? 29.448 -2.061 -14.319 1.00 93.81 399 ILE A C 1
ATOM 3038 O O . ILE A 1 399 ? 30.200 -1.142 -14.628 1.00 93.81 399 ILE A O 1
ATOM 3042 N N . ASP A 1 400 ? 29.764 -3.339 -14.522 1.00 89.19 400 ASP A N 1
ATOM 3043 C CA . ASP A 1 400 ? 30.980 -3.752 -15.240 1.00 89.19 400 ASP A CA 1
ATOM 3044 C C . ASP A 1 400 ? 32.287 -3.133 -14.690 1.00 89.19 400 ASP A C 1
ATOM 3046 O O . ASP A 1 400 ? 33.228 -2.856 -15.431 1.00 89.19 400 ASP A O 1
ATOM 3050 N N . GLY A 1 401 ? 32.356 -2.922 -13.370 1.00 87.50 401 GLY A N 1
ATOM 3051 C CA . GLY A 1 401 ? 33.495 -2.303 -12.685 1.00 87.50 401 GLY A CA 1
ATOM 3052 C C . GLY A 1 401 ? 33.341 -0.801 -12.434 1.00 87.50 401 GLY A C 1
ATOM 3053 O O . GLY A 1 401 ? 34.118 -0.241 -11.660 1.00 87.50 401 GLY A O 1
ATOM 3054 N N . GLU A 1 402 ? 32.340 -0.148 -13.029 1.00 94.56 402 GLU A N 1
ATOM 3055 C CA . GLU A 1 402 ? 31.984 1.234 -12.730 1.00 94.56 402 GLU A CA 1
ATOM 3056 C C . GLU A 1 402 ? 31.143 1.326 -11.449 1.00 94.56 402 GLU A C 1
ATOM 3058 O O . GLU A 1 402 ? 30.075 0.724 -11.337 1.00 94.56 402 GLU A O 1
ATOM 3063 N N . GLN A 1 403 ? 31.624 2.094 -10.469 1.00 95.31 403 GLN A N 1
ATOM 3064 C CA . GLN A 1 403 ? 31.042 2.132 -9.126 1.00 95.31 403 GLN A CA 1
ATOM 3065 C C . GLN A 1 403 ? 30.122 3.334 -8.895 1.00 95.31 403 GLN A C 1
ATOM 3067 O O . GLN A 1 403 ? 30.546 4.486 -9.003 1.00 95.31 403 GLN A O 1
ATOM 3072 N N . PHE A 1 404 ? 28.898 3.049 -8.447 1.00 95.50 404 PHE A N 1
ATOM 3073 C CA . PHE A 1 404 ? 27.888 4.018 -8.022 1.00 95.50 404 PHE A CA 1
ATOM 3074 C C . PHE A 1 404 ? 27.471 3.725 -6.572 1.00 95.50 404 PHE A C 1
ATOM 3076 O O . PHE A 1 404 ? 26.365 3.257 -6.333 1.00 95.50 404 PHE A O 1
ATOM 3083 N N . ASN A 1 405 ? 28.361 3.931 -5.590 1.00 91.81 405 ASN A N 1
ATOM 3084 C CA . ASN A 1 405 ? 28.118 3.517 -4.192 1.00 91.81 405 ASN A CA 1
ATOM 3085 C C . ASN A 1 405 ? 27.541 4.605 -3.267 1.00 91.81 405 ASN A C 1
ATOM 3087 O O . ASN A 1 405 ? 27.249 4.309 -2.113 1.00 91.81 405 ASN A O 1
ATOM 3091 N N . ASP A 1 406 ? 27.397 5.845 -3.739 1.00 90.00 406 ASP A N 1
ATOM 3092 C CA . ASP A 1 406 ? 26.809 6.957 -2.969 1.00 90.00 406 ASP A CA 1
ATOM 3093 C C . ASP A 1 406 ? 25.576 7.528 -3.684 1.00 90.00 406 ASP A C 1
ATOM 3095 O O . ASP A 1 406 ? 25.425 8.734 -3.878 1.00 90.00 406 ASP A O 1
ATOM 3099 N N . GLY A 1 407 ? 24.712 6.629 -4.158 1.00 94.38 407 GLY A N 1
ATOM 3100 C CA . GLY A 1 407 ? 23.465 7.011 -4.795 1.00 94.38 407 GLY A CA 1
ATOM 3101 C C . GLY A 1 407 ? 22.465 7.567 -3.787 1.00 94.38 407 GLY A C 1
ATOM 3102 O O . GLY A 1 407 ? 22.311 7.032 -2.688 1.00 94.38 407 GLY A O 1
ATOM 3103 N N . THR A 1 408 ? 21.757 8.628 -4.165 1.00 94.31 408 THR A N 1
ATOM 3104 C CA . THR A 1 408 ? 20.629 9.191 -3.411 1.00 94.31 408 THR A CA 1
ATOM 3105 C C . THR A 1 408 ? 19.316 8.829 -4.087 1.00 94.31 408 THR A C 1
ATOM 3107 O O . THR A 1 408 ? 19.247 8.804 -5.319 1.00 94.31 408 THR A O 1
ATOM 3110 N N . VAL A 1 409 ? 18.282 8.550 -3.291 1.00 94.31 409 VAL A N 1
ATOM 3111 C CA . VAL A 1 409 ? 16.930 8.296 -3.799 1.00 94.31 409 VAL A CA 1
ATOM 3112 C C . VAL A 1 409 ? 15.871 9.013 -2.964 1.00 94.31 409 VAL A C 1
ATOM 3114 O O . VAL A 1 409 ? 15.769 8.799 -1.758 1.00 94.31 409 VAL A O 1
ATOM 3117 N N . ASP A 1 410 ? 15.070 9.846 -3.623 1.00 92.00 410 ASP A N 1
ATOM 3118 C CA . ASP A 1 410 ? 13.847 10.430 -3.070 1.00 92.00 410 ASP A CA 1
ATOM 3119 C C . ASP A 1 410 ? 12.650 9.523 -3.410 1.00 92.00 410 ASP A C 1
ATOM 3121 O O . ASP A 1 410 ? 12.282 9.397 -4.579 1.00 92.00 410 ASP A O 1
ATOM 3125 N N . ILE A 1 411 ? 12.032 8.886 -2.406 1.00 92.25 411 ILE A N 1
ATOM 3126 C CA . ILE A 1 411 ? 10.882 7.982 -2.604 1.00 92.25 411 ILE A CA 1
ATOM 3127 C C . ILE A 1 411 ? 9.625 8.617 -2.022 1.00 92.25 411 ILE A C 1
ATOM 3129 O O . ILE A 1 411 ? 9.575 8.924 -0.836 1.00 92.25 411 ILE A O 1
ATOM 3133 N N . ILE A 1 412 ? 8.584 8.776 -2.832 1.00 88.62 412 ILE A N 1
ATOM 3134 C CA . ILE A 1 412 ? 7.293 9.336 -2.429 1.00 88.62 412 ILE A CA 1
ATOM 3135 C C . ILE A 1 412 ? 6.277 8.207 -2.281 1.00 88.62 412 ILE A C 1
ATOM 3137 O O . ILE A 1 412 ? 6.136 7.375 -3.180 1.00 88.62 412 ILE A O 1
ATOM 3141 N N . LYS A 1 413 ? 5.542 8.217 -1.168 1.00 89.00 413 LYS A N 1
ATOM 3142 C CA . LYS A 1 413 ? 4.395 7.349 -0.913 1.00 89.00 413 LYS A CA 1
ATOM 3143 C C . LYS A 1 413 ? 3.105 8.042 -1.358 1.00 89.00 413 LYS A C 1
ATOM 3145 O O . LYS A 1 413 ? 2.810 9.165 -0.947 1.00 89.00 413 LYS A O 1
ATOM 3150 N N . THR A 1 414 ? 2.324 7.376 -2.198 1.00 84.56 414 THR A N 1
ATOM 3151 C CA . THR A 1 414 ? 1.024 7.857 -2.685 1.00 84.56 414 THR A CA 1
ATOM 3152 C C . THR A 1 414 ? -0.017 6.745 -2.653 1.00 84.56 414 THR A C 1
ATOM 3154 O O . THR A 1 414 ? 0.287 5.589 -2.372 1.00 84.56 414 THR A O 1
ATOM 3157 N N . ASP A 1 415 ? -1.271 7.096 -2.952 1.00 80.50 415 ASP A N 1
ATOM 3158 C CA . ASP A 1 415 ? -2.360 6.131 -3.076 1.00 80.50 415 ASP A CA 1
ATOM 3159 C C . ASP A 1 415 ? -2.557 5.303 -1.790 1.00 80.50 415 ASP A C 1
ATOM 3161 O O . ASP A 1 415 ? -2.498 4.079 -1.810 1.00 80.50 415 ASP A O 1
ATOM 3165 N N . HIS A 1 416 ? -2.816 5.942 -0.646 1.00 80.81 416 HIS A N 1
ATOM 3166 C CA . HIS A 1 416 ? -3.143 5.208 0.586 1.00 80.81 416 HIS A CA 1
ATOM 3167 C C . HIS A 1 416 ? -4.368 4.293 0.375 1.00 80.81 416 HIS A C 1
ATOM 3169 O O . HIS A 1 416 ? -5.256 4.587 -0.437 1.00 80.81 416 HIS A O 1
ATOM 3175 N N . ALA A 1 417 ? -4.401 3.154 1.063 1.00 85.69 417 ALA A N 1
ATOM 3176 C CA . ALA A 1 417 ? -5.568 2.278 1.128 1.00 85.69 417 ALA A CA 1
ATOM 3177 C C . ALA A 1 417 ? -6.345 2.508 2.428 1.00 85.69 417 ALA A C 1
ATOM 3179 O O . ALA A 1 417 ? -5.774 2.888 3.446 1.00 85.69 417 ALA A O 1
ATOM 3180 N N . THR A 1 418 ? -7.647 2.234 2.403 1.00 84.88 418 THR A N 1
ATOM 3181 C CA . THR A 1 418 ? -8.496 2.270 3.604 1.00 84.88 418 THR A CA 1
ATOM 3182 C C . THR A 1 418 ? -9.157 0.911 3.815 1.00 84.88 418 THR A C 1
ATOM 3184 O O . THR A 1 418 ? -8.876 -0.051 3.094 1.00 84.88 418 THR A O 1
ATOM 3187 N N . TYR A 1 419 ? -10.051 0.818 4.798 1.00 86.81 419 TYR A N 1
ATOM 3188 C CA . TYR A 1 419 ? -10.845 -0.383 5.034 1.00 86.81 419 TYR A CA 1
ATOM 3189 C C . TYR A 1 419 ? -11.668 -0.803 3.801 1.00 86.81 419 TYR A C 1
ATOM 3191 O O . TYR A 1 419 ? -11.947 -0.005 2.900 1.00 86.81 419 TYR A O 1
ATOM 3199 N N . LEU A 1 420 ? -12.068 -2.074 3.788 1.00 91.06 420 LEU A N 1
ATOM 3200 C CA . LEU A 1 420 ? -12.933 -2.657 2.769 1.00 91.06 420 LEU A CA 1
ATOM 3201 C C . LEU A 1 420 ? -14.320 -2.888 3.373 1.00 91.06 420 LEU A C 1
ATOM 3203 O O . LEU A 1 420 ? -14.490 -3.773 4.210 1.00 91.06 420 LEU A O 1
ATOM 3207 N N . ASP A 1 421 ? -15.311 -2.081 2.983 1.00 89.38 421 ASP A N 1
ATOM 3208 C CA . ASP A 1 421 ? -16.683 -2.202 3.494 1.00 89.38 421 ASP A CA 1
ATOM 3209 C C . ASP A 1 421 ? -17.244 -3.594 3.170 1.00 89.38 421 ASP A C 1
ATOM 3211 O O . ASP A 1 421 ? -17.357 -3.977 1.999 1.00 89.38 421 ASP A O 1
ATOM 3215 N N . LYS A 1 422 ? -17.650 -4.337 4.208 1.00 89.44 422 LYS A N 1
ATOM 3216 C CA . LYS A 1 422 ? -18.221 -5.687 4.083 1.00 89.44 422 LYS A CA 1
ATOM 3217 C C . LYS A 1 422 ? -19.506 -5.737 3.252 1.00 89.44 422 LYS A C 1
ATOM 3219 O O . LYS A 1 422 ? -19.914 -6.804 2.803 1.00 89.44 422 LYS A O 1
ATOM 3224 N N . LYS A 1 423 ? -20.166 -4.598 3.015 1.00 89.25 423 LYS A N 1
ATOM 3225 C CA . LYS A 1 423 ? -21.302 -4.509 2.083 1.00 89.25 423 LYS A CA 1
ATOM 3226 C C . LYS A 1 423 ? -20.890 -4.788 0.639 1.00 89.25 423 LYS A C 1
ATOM 3228 O O . LYS A 1 423 ? -21.744 -5.199 -0.139 1.00 89.25 423 LYS A O 1
ATOM 3233 N N . ILE A 1 424 ? -19.622 -4.564 0.293 1.00 93.12 424 ILE A N 1
ATOM 3234 C CA . ILE A 1 424 ? -19.058 -4.775 -1.046 1.00 93.12 424 ILE A CA 1
ATOM 3235 C C . ILE A 1 424 ? -18.046 -5.921 -1.017 1.00 93.12 424 ILE A C 1
ATOM 3237 O O . ILE A 1 424 ? -18.147 -6.865 -1.799 1.00 93.12 424 ILE A O 1
ATOM 3241 N N . PHE A 1 425 ? -17.071 -5.853 -0.113 1.00 94.94 425 PHE A N 1
ATOM 3242 C CA . PHE A 1 425 ? -15.982 -6.815 -0.027 1.00 94.94 425 PHE A CA 1
ATOM 3243 C C . PHE A 1 425 ? -16.354 -7.970 0.907 1.00 94.94 425 PHE A C 1
ATOM 3245 O O . PHE A 1 425 ? -16.023 -7.961 2.089 1.00 94.94 425 PHE A O 1
ATOM 3252 N N . LYS A 1 426 ? -17.100 -8.950 0.385 1.00 94.38 426 LYS A N 1
ATOM 3253 C CA . LYS A 1 426 ? -17.609 -10.095 1.157 1.00 94.38 426 LYS A CA 1
ATOM 3254 C C . LYS A 1 426 ? -16.658 -11.289 1.105 1.00 94.38 426 LYS A C 1
ATOM 3256 O O . LYS A 1 426 ? -16.499 -11.891 0.041 1.00 94.38 426 LYS A O 1
ATOM 3261 N N . THR A 1 427 ? -16.096 -11.668 2.245 1.00 93.75 427 THR A N 1
ATOM 3262 C CA . THR A 1 427 ? -15.239 -12.847 2.440 1.00 93.75 427 THR A CA 1
ATOM 3263 C C . THR A 1 427 ? -15.935 -13.855 3.349 1.00 93.75 427 THR A C 1
ATOM 3265 O O . THR A 1 427 ? -16.898 -13.529 4.044 1.00 93.75 427 THR A O 1
ATOM 3268 N N . LYS A 1 428 ? -15.428 -15.090 3.403 1.00 90.56 428 LYS A N 1
ATOM 3269 C CA . LYS A 1 428 ? -15.918 -16.094 4.358 1.00 90.56 428 LYS A CA 1
ATOM 3270 C C . LYS A 1 428 ? -15.854 -15.596 5.810 1.00 90.56 428 LYS A C 1
ATOM 3272 O O . LYS A 1 428 ? -16.728 -15.923 6.615 1.00 90.56 428 LYS A O 1
ATOM 3277 N N . ASP A 1 429 ? -14.858 -14.788 6.148 1.00 85.94 429 ASP A N 1
ATOM 3278 C CA . ASP A 1 429 ? -14.635 -14.340 7.522 1.00 85.94 429 ASP A CA 1
ATOM 3279 C C . ASP A 1 429 ? -15.536 -13.171 7.913 1.00 85.94 429 ASP A C 1
ATOM 3281 O O . ASP A 1 429 ? -15.829 -13.016 9.099 1.00 85.94 429 ASP A O 1
ATOM 3285 N N . ASN A 1 430 ? -16.043 -12.403 6.938 1.00 86.88 430 ASN A N 1
ATOM 3286 C CA . ASN A 1 430 ? -16.828 -11.201 7.216 1.00 86.88 430 ASN A CA 1
ATOM 3287 C C . ASN A 1 430 ? -18.343 -11.276 6.948 1.00 86.88 430 ASN A C 1
ATOM 3289 O O . ASN A 1 430 ? -19.065 -10.314 7.229 1.00 86.88 430 ASN A O 1
ATOM 3293 N N . VAL A 1 431 ? -18.835 -12.427 6.484 1.00 87.56 431 VAL A N 1
ATOM 3294 C CA . VAL A 1 431 ? -20.272 -12.708 6.320 1.00 87.56 431 VAL A CA 1
ATOM 3295 C C . VAL A 1 431 ? -20.823 -13.593 7.444 1.00 87.56 431 VAL A C 1
ATOM 3297 O O . VAL A 1 431 ? -20.078 -14.328 8.107 1.00 87.56 431 VAL A O 1
ATOM 3300 N N . ALA A 1 432 ? -22.136 -13.540 7.672 1.00 86.81 432 ALA A N 1
ATOM 3301 C CA . ALA A 1 432 ? -22.808 -14.416 8.630 1.00 86.81 432 ALA A CA 1
ATOM 3302 C C . ALA A 1 432 ? -22.939 -15.854 8.092 1.00 86.81 432 ALA A C 1
ATOM 3304 O O . ALA A 1 432 ? -22.848 -16.111 6.891 1.00 86.81 432 ALA A O 1
ATOM 3305 N N . LYS A 1 433 ? -23.153 -16.826 8.987 1.00 88.69 433 LYS A N 1
ATOM 3306 C CA . LYS A 1 433 ? -23.459 -18.207 8.584 1.00 88.69 433 LYS A CA 1
ATOM 3307 C C . LYS A 1 433 ? -24.728 -18.222 7.721 1.00 88.69 433 LYS A C 1
ATOM 3309 O O . LYS A 1 433 ? -25.722 -17.601 8.082 1.00 88.69 433 LYS A O 1
ATOM 3314 N N . GLY A 1 434 ? -24.687 -18.929 6.594 1.00 91.12 434 GLY A N 1
ATOM 3315 C CA . GLY A 1 434 ? -25.763 -18.965 5.600 1.00 91.12 434 GLY A CA 1
ATOM 3316 C C . GLY A 1 434 ? -25.702 -17.856 4.542 1.00 91.12 434 GLY A C 1
ATOM 3317 O O . GLY A 1 434 ? -26.386 -17.965 3.525 1.00 91.12 434 GLY A O 1
ATOM 3318 N N . GLU A 1 435 ? -24.862 -16.831 4.710 1.00 92.00 435 GLU A N 1
ATOM 3319 C CA . GLU A 1 435 ? -24.668 -15.793 3.694 1.00 92.00 435 GLU A CA 1
ATOM 3320 C C . GLU A 1 435 ? -23.633 -16.203 2.639 1.00 92.00 435 GLU A C 1
ATOM 3322 O O . GLU A 1 435 ? -22.701 -16.975 2.896 1.00 92.00 435 GLU A O 1
ATOM 3327 N N . LYS A 1 436 ? -23.799 -15.661 1.428 1.00 95.19 436 LYS A N 1
ATOM 3328 C CA . LYS A 1 436 ? -22.840 -15.813 0.332 1.00 95.19 436 LYS A CA 1
ATOM 3329 C C . LYS A 1 436 ? -21.712 -14.793 0.418 1.00 95.19 436 LYS A C 1
ATOM 3331 O O . LYS A 1 436 ? -21.921 -13.654 0.840 1.00 95.19 436 LYS A O 1
ATOM 3336 N N . TYR A 1 437 ? -20.544 -15.187 -0.071 1.00 95.81 437 TYR A N 1
ATOM 3337 C CA . TYR A 1 437 ? -19.365 -14.337 -0.172 1.00 95.81 437 TYR A CA 1
ATOM 3338 C C . TYR A 1 437 ? -18.765 -14.358 -1.587 1.00 95.81 437 TYR A C 1
ATOM 3340 O O . TYR A 1 437 ? -18.977 -15.300 -2.354 1.00 95.81 437 TYR A O 1
ATOM 3348 N N . ILE A 1 438 ? -18.053 -13.281 -1.936 1.00 97.38 438 ILE A N 1
ATOM 3349 C CA . ILE A 1 438 ? -17.518 -13.015 -3.282 1.00 97.38 438 ILE A CA 1
ATOM 3350 C C . ILE A 1 438 ? -16.062 -13.469 -3.398 1.00 97.38 438 ILE A C 1
ATOM 3352 O O . ILE A 1 438 ? -15.680 -14.024 -4.428 1.00 97.38 438 ILE A O 1
ATOM 3356 N N . PHE A 1 439 ? -15.255 -13.223 -2.364 1.00 96.81 439 PHE A N 1
ATOM 3357 C CA . PHE A 1 439 ? -13.807 -13.427 -2.410 1.00 96.81 439 PHE A CA 1
ATOM 3358 C C . PHE A 1 439 ? -13.417 -14.809 -1.861 1.00 96.81 439 PHE A C 1
ATOM 3360 O O . PHE A 1 439 ? -13.957 -15.211 -0.827 1.00 96.81 439 PHE A O 1
ATOM 3367 N N . PRO A 1 440 ? -12.521 -15.550 -2.541 1.00 97.19 440 PRO A N 1
ATOM 3368 C CA . PRO A 1 440 ? -11.632 -15.089 -3.608 1.00 97.19 440 PRO A CA 1
ATOM 3369 C C . PRO A 1 440 ? -12.345 -14.990 -4.967 1.00 97.19 440 PRO A C 1
ATOM 3371 O O . PRO A 1 440 ? -13.070 -15.899 -5.368 1.00 97.19 440 PRO A O 1
ATOM 3374 N N . LEU A 1 441 ? -12.139 -13.875 -5.673 1.00 98.06 441 LEU A N 1
ATOM 3375 C CA . LEU A 1 441 ? -12.780 -13.561 -6.953 1.00 98.06 441 LEU A CA 1
ATOM 3376 C C . LEU A 1 441 ? -11.852 -13.923 -8.112 1.00 98.06 441 LEU A C 1
ATOM 3378 O O . LEU A 1 441 ? -10.792 -13.318 -8.249 1.00 98.06 441 LEU A O 1
ATOM 3382 N N . TYR A 1 442 ? -12.282 -14.847 -8.971 1.00 98.12 442 TYR A N 1
ATOM 3383 C CA . TYR A 1 442 ? -11.589 -15.200 -10.212 1.00 98.12 442 TYR A CA 1
ATOM 3384 C C . TYR A 1 442 ? -12.178 -14.410 -11.378 1.00 98.12 442 TYR A C 1
ATOM 3386 O O . TYR A 1 442 ? -13.392 -14.410 -11.580 1.00 98.12 442 TYR A O 1
ATOM 3394 N N . ALA A 1 443 ? -11.327 -13.753 -12.160 1.00 97.56 443 ALA A N 1
ATOM 3395 C CA . ALA A 1 443 ? -11.751 -12.894 -13.259 1.00 97.56 443 ALA A CA 1
ATOM 3396 C C . ALA A 1 443 ? -10.745 -12.926 -14.414 1.00 97.56 443 ALA A C 1
ATOM 3398 O O . ALA A 1 443 ? -9.568 -13.190 -14.210 1.00 97.56 443 ALA A O 1
ATOM 3399 N N . THR A 1 444 ? -11.196 -12.633 -15.630 1.00 97.69 444 THR A N 1
ATOM 3400 C CA . THR A 1 444 ? -10.348 -12.467 -16.816 1.00 97.69 444 THR A CA 1
ATOM 3401 C C . THR A 1 444 ? -10.579 -11.095 -17.422 1.00 97.69 444 THR A C 1
ATOM 3403 O O . THR A 1 444 ? -11.705 -10.749 -17.782 1.00 97.69 444 THR A O 1
ATOM 3406 N N . LEU A 1 445 ? -9.497 -10.327 -17.509 1.00 97.69 445 LEU A N 1
ATOM 3407 C CA . LEU A 1 445 ? -9.444 -8.991 -18.080 1.00 97.69 445 LEU A CA 1
ATOM 3408 C C . LEU A 1 445 ? -9.005 -9.080 -19.545 1.00 97.69 445 LEU A C 1
ATOM 3410 O O . LEU A 1 445 ? -7.996 -9.718 -19.848 1.00 97.69 445 LEU A O 1
ATOM 3414 N N . ASP A 1 446 ? -9.721 -8.404 -20.439 1.00 97.06 446 ASP A N 1
ATOM 3415 C CA . ASP A 1 446 ? -9.299 -8.217 -21.828 1.00 97.06 446 ASP A CA 1
ATOM 3416 C C . ASP A 1 446 ? -8.503 -6.909 -21.942 1.00 97.06 446 ASP A C 1
ATOM 3418 O O . ASP A 1 446 ? -9.051 -5.810 -21.822 1.00 97.06 446 ASP A O 1
ATOM 3422 N N . VAL A 1 447 ? -7.191 -7.028 -22.146 1.00 97.25 447 VAL A N 1
ATOM 3423 C CA . VAL A 1 447 ? -6.250 -5.905 -22.193 1.00 97.25 447 VAL A CA 1
ATOM 3424 C C . VAL A 1 447 ? -5.968 -5.522 -23.643 1.00 97.25 447 VAL A C 1
ATOM 3426 O O . VAL A 1 447 ? -5.500 -6.340 -24.437 1.00 97.25 447 VAL A O 1
ATOM 3429 N N . LYS A 1 448 ? -6.246 -4.269 -23.998 1.00 96.12 448 LYS A N 1
ATOM 3430 C CA . LYS A 1 448 ? -6.053 -3.700 -25.339 1.00 96.12 448 LYS A CA 1
ATOM 3431 C C . LYS A 1 448 ? -4.976 -2.627 -25.315 1.00 96.12 448 LYS A C 1
ATOM 3433 O O . LYS A 1 448 ? -4.780 -1.970 -24.296 1.00 96.12 448 LYS A O 1
ATOM 3438 N N . PHE A 1 449 ? -4.310 -2.446 -26.450 1.00 94.56 449 PHE A N 1
ATOM 3439 C CA . PHE A 1 449 ? -3.214 -1.497 -26.635 1.00 94.56 449 PHE A CA 1
ATOM 3440 C C . PHE A 1 449 ? -3.677 -0.316 -27.486 1.00 94.56 449 PHE A C 1
ATOM 3442 O O . PHE A 1 449 ? -4.400 -0.503 -28.469 1.00 94.56 449 PHE A O 1
ATOM 3449 N N . ASP A 1 450 ? -3.253 0.891 -27.117 1.00 90.94 450 ASP A N 1
ATOM 3450 C CA . ASP A 1 450 ? -3.467 2.068 -27.952 1.00 90.94 450 ASP A CA 1
ATOM 3451 C C . ASP A 1 450 ? -2.599 1.975 -29.215 1.00 90.94 450 ASP A C 1
ATOM 3453 O O . ASP A 1 450 ? -1.480 1.456 -29.201 1.00 90.94 450 ASP A O 1
ATOM 3457 N N . LYS A 1 451 ? -3.093 2.523 -30.328 1.00 86.69 451 LYS A N 1
ATOM 3458 C CA . LYS A 1 451 ? -2.267 2.683 -31.526 1.00 86.69 451 LYS A CA 1
ATOM 3459 C C . LYS A 1 451 ? -1.284 3.833 -31.307 1.00 86.69 451 LYS A C 1
ATOM 3461 O O . LYS A 1 451 ? -1.703 4.972 -31.115 1.00 86.69 451 LYS A O 1
ATOM 3466 N N . VAL A 1 452 ? 0.013 3.551 -31.390 1.00 81.94 452 VAL A N 1
ATOM 3467 C CA . VAL A 1 452 ? 1.058 4.584 -31.332 1.00 81.94 452 VAL A CA 1
ATOM 3468 C C . VAL A 1 452 ? 1.104 5.362 -32.649 1.00 81.94 452 VAL A C 1
ATOM 3470 O O . VAL A 1 452 ? 1.040 4.777 -33.734 1.00 81.94 452 VAL A O 1
ATOM 3473 N N . ALA A 1 453 ? 1.199 6.691 -32.567 1.00 78.56 453 ALA A N 1
ATOM 3474 C CA . ALA A 1 453 ? 1.310 7.549 -33.743 1.00 78.56 453 ALA A CA 1
ATOM 3475 C C . ALA A 1 453 ? 2.540 7.159 -34.585 1.00 78.56 453 ALA A C 1
ATOM 3477 O O . ALA A 1 453 ? 3.622 6.932 -34.052 1.00 78.56 453 ALA A O 1
ATOM 3478 N N . GLY A 1 454 ? 2.361 7.037 -35.903 1.00 74.50 454 GLY A N 1
ATOM 3479 C CA . GLY A 1 454 ? 3.423 6.614 -36.823 1.00 74.50 454 GLY A CA 1
ATOM 3480 C C . GLY A 1 454 ? 3.715 5.106 -36.855 1.00 74.50 454 GLY A C 1
ATOM 3481 O O . GLY A 1 454 ? 4.488 4.669 -37.704 1.00 74.50 454 GLY A O 1
ATOM 3482 N N . ALA A 1 455 ? 3.083 4.289 -36.004 1.00 78.50 455 ALA A N 1
ATOM 3483 C CA . ALA A 1 455 ? 3.242 2.836 -36.051 1.00 78.50 455 ALA A CA 1
ATOM 3484 C C . ALA A 1 455 ? 2.450 2.200 -37.210 1.00 78.50 455 ALA A C 1
ATOM 3486 O O . ALA A 1 455 ? 1.277 2.517 -37.442 1.00 78.50 455 ALA A O 1
ATOM 3487 N N . THR A 1 456 ? 3.083 1.254 -37.911 1.00 74.25 456 THR A N 1
ATOM 3488 C CA . THR A 1 456 ? 2.484 0.474 -39.010 1.00 74.25 456 THR A CA 1
ATOM 3489 C C . THR A 1 456 ? 1.813 -0.821 -38.542 1.00 74.25 456 THR A C 1
ATOM 3491 O O . THR A 1 456 ? 1.055 -1.420 -39.302 1.00 74.25 456 THR A O 1
ATOM 3494 N N . SER A 1 457 ? 2.046 -1.236 -37.294 1.00 76.12 457 SER A N 1
ATOM 3495 C CA . SER A 1 457 ? 1.488 -2.438 -36.667 1.00 76.12 457 SER A CA 1
ATOM 3496 C C . SER A 1 457 ? 0.806 -2.112 -35.330 1.00 76.12 457 SER A C 1
ATOM 3498 O O . SER A 1 457 ? 1.035 -1.062 -34.729 1.00 76.12 457 SER A O 1
ATOM 3500 N N . SER A 1 458 ? -0.069 -3.011 -34.873 1.00 82.56 458 SER A N 1
ATOM 3501 C CA . SER A 1 458 ? -0.763 -2.927 -33.582 1.00 82.56 458 SER A CA 1
ATOM 3502 C C . SER A 1 458 ? -0.552 -4.208 -32.785 1.00 82.56 458 SER A C 1
ATOM 3504 O O . SER A 1 458 ? -0.530 -5.295 -33.364 1.00 82.56 458 SER A O 1
ATOM 3506 N N . ILE A 1 459 ? -0.466 -4.096 -31.461 1.00 93.56 459 ILE A N 1
ATOM 3507 C CA . ILE A 1 459 ? -0.390 -5.263 -30.580 1.00 93.56 459 ILE A CA 1
ATOM 3508 C C . ILE A 1 459 ? -1.790 -5.870 -30.430 1.00 93.56 459 ILE A C 1
ATOM 3510 O O . ILE A 1 459 ? -2.768 -5.157 -30.197 1.00 93.56 459 ILE A O 1
ATOM 3514 N N . ALA A 1 460 ? -1.888 -7.192 -30.577 1.00 93.75 460 ALA A N 1
ATOM 3515 C CA . ALA A 1 460 ? -3.148 -7.907 -30.411 1.00 93.75 460 ALA A CA 1
ATOM 3516 C C . ALA A 1 460 ? -3.659 -7.818 -28.955 1.00 93.75 460 ALA A C 1
ATOM 3518 O O . ALA A 1 460 ? -2.851 -7.857 -28.019 1.00 93.75 460 ALA A O 1
ATOM 3519 N N . PRO A 1 461 ? -4.987 -7.747 -28.739 1.00 95.69 461 PRO A N 1
ATOM 3520 C CA . PRO A 1 461 ? -5.563 -7.835 -27.402 1.00 95.69 461 PRO A CA 1
ATOM 3521 C C . PRO A 1 461 ? -5.091 -9.091 -26.662 1.00 95.69 461 PRO A C 1
ATOM 3523 O O . PRO A 1 461 ? -4.989 -10.168 -27.250 1.00 95.69 461 PRO A O 1
ATOM 3526 N N . THR A 1 462 ? -4.809 -8.952 -25.370 1.00 96.81 462 THR A N 1
ATOM 3527 C CA . THR A 1 462 ? -4.286 -10.027 -24.520 1.00 96.81 462 THR A CA 1
ATOM 3528 C C . THR A 1 462 ? -5.224 -10.263 -23.344 1.00 96.81 462 THR A C 1
ATOM 3530 O O . THR A 1 462 ? -5.627 -9.318 -22.670 1.00 96.81 462 THR A O 1
ATOM 3533 N N . LYS A 1 463 ? -5.553 -11.528 -23.076 1.00 97.56 463 LYS A N 1
ATOM 3534 C CA . LYS A 1 463 ? -6.317 -11.921 -21.888 1.00 97.56 463 LYS A CA 1
ATOM 3535 C C . LYS A 1 463 ? -5.394 -12.096 -20.693 1.00 97.56 463 LYS A C 1
ATOM 3537 O O . LYS A 1 463 ? -4.380 -12.779 -20.804 1.00 97.56 463 LYS A O 1
ATOM 3542 N N . LEU A 1 464 ? -5.784 -11.529 -19.557 1.00 98.25 464 LEU A N 1
ATOM 3543 C CA . LEU A 1 464 ? -5.112 -11.694 -18.273 1.00 98.25 464 LEU A CA 1
ATOM 3544 C C . LEU A 1 464 ? -6.118 -12.194 -17.237 1.00 98.25 464 LEU A C 1
ATOM 3546 O O . LEU A 1 464 ? -7.004 -11.449 -16.818 1.00 98.25 464 LEU A O 1
ATOM 3550 N N . SER A 1 465 ? -5.982 -13.446 -16.812 1.00 98.38 465 SER A N 1
ATOM 3551 C CA . SER A 1 465 ? -6.766 -13.979 -15.701 1.00 98.38 465 SER A CA 1
ATOM 3552 C C . SER A 1 465 ? -6.101 -13.633 -14.371 1.00 98.38 465 SER A C 1
ATOM 3554 O O . SER A 1 465 ? -4.892 -13.796 -14.195 1.00 98.38 465 SER A O 1
ATOM 3556 N N . ILE A 1 466 ? -6.909 -13.151 -13.431 1.00 98.44 466 ILE A N 1
ATOM 3557 C CA . ILE A 1 466 ? -6.503 -12.693 -12.106 1.00 98.44 466 ILE A CA 1
ATOM 3558 C C . ILE A 1 466 ? -7.352 -13.347 -11.017 1.00 98.44 466 ILE A C 1
ATOM 3560 O O . ILE A 1 466 ? -8.481 -13.784 -11.261 1.00 98.44 466 ILE A O 1
ATOM 3564 N N . VAL A 1 467 ? -6.818 -13.349 -9.800 1.00 98.56 467 VAL A N 1
ATOM 3565 C CA . VAL A 1 467 ? -7.560 -13.645 -8.574 1.00 98.56 467 VAL A CA 1
ATOM 3566 C C . VAL A 1 467 ? -7.372 -12.496 -7.602 1.00 98.56 467 VAL A C 1
ATOM 3568 O O . VAL A 1 467 ? -6.240 -12.074 -7.373 1.00 98.56 467 VAL A O 1
ATOM 3571 N N . ILE A 1 468 ? -8.469 -12.008 -7.031 1.00 98.44 468 ILE A N 1
ATOM 3572 C CA . ILE A 1 468 ? -8.442 -11.128 -5.860 1.00 98.44 468 ILE A CA 1
ATOM 3573 C C . ILE A 1 468 ? -8.751 -11.997 -4.650 1.00 98.44 468 ILE A C 1
ATOM 3575 O O . ILE A 1 468 ? -9.826 -12.599 -4.598 1.00 98.44 468 ILE A O 1
ATOM 3579 N N . ASP A 1 469 ? -7.812 -12.103 -3.718 1.00 96.62 469 ASP A N 1
ATOM 3580 C CA . ASP A 1 469 ? -7.971 -12.941 -2.531 1.00 96.62 469 ASP A CA 1
ATOM 3581 C C . ASP A 1 469 ? -8.806 -12.262 -1.431 1.00 96.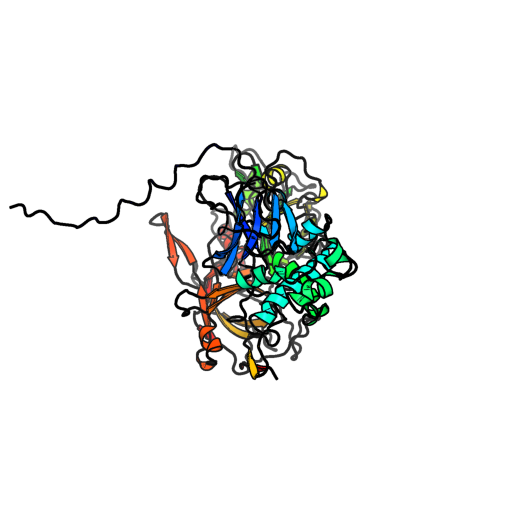62 469 ASP A C 1
ATOM 3583 O O . ASP A 1 469 ? -9.268 -11.127 -1.561 1.00 96.62 469 ASP A O 1
ATOM 3587 N N . GLU A 1 470 ? -9.024 -12.975 -0.333 1.00 94.38 470 GLU A N 1
ATOM 3588 C CA . GLU A 1 470 ? -9.801 -12.536 0.826 1.00 94.38 470 GLU A CA 1
ATOM 3589 C C . GLU A 1 470 ? -9.118 -11.425 1.638 1.00 94.38 470 GLU A C 1
ATOM 3591 O O . GLU A 1 470 ? -9.769 -10.766 2.449 1.00 94.38 470 GLU A O 1
ATOM 3596 N N . ASN A 1 471 ? -7.825 -11.181 1.419 1.00 93.44 471 ASN A N 1
ATOM 3597 C CA . ASN A 1 471 ? -7.110 -10.038 1.983 1.00 93.44 471 ASN A CA 1
ATOM 3598 C C . ASN A 1 471 ? -7.162 -8.822 1.056 1.00 93.44 471 ASN A C 1
ATOM 3600 O O . ASN A 1 471 ? -6.848 -7.719 1.498 1.00 93.44 471 ASN A O 1
ATOM 3604 N N . GLY A 1 472 ? -7.591 -9.006 -0.194 1.00 95.75 472 GLY A N 1
ATOM 3605 C CA . GLY A 1 472 ? -7.635 -7.973 -1.215 1.00 95.75 472 GLY A CA 1
ATOM 3606 C C . GLY A 1 472 ? -6.345 -7.860 -2.027 1.00 95.75 472 GLY A C 1
ATOM 3607 O O . GLY A 1 472 ? -6.164 -6.873 -2.737 1.00 95.75 472 GLY A O 1
ATOM 3608 N N . ASP A 1 473 ? -5.449 -8.840 -1.953 1.00 97.25 473 ASP A N 1
ATOM 3609 C CA . ASP A 1 473 ? -4.275 -8.889 -2.817 1.00 97.25 473 ASP A CA 1
ATOM 3610 C C . ASP A 1 473 ? -4.620 -9.539 -4.159 1.00 97.25 473 ASP A C 1
ATOM 3612 O O . ASP A 1 473 ? -5.491 -10.405 -4.263 1.00 97.25 473 ASP A O 1
ATOM 3616 N N . ILE A 1 474 ? -3.978 -9.050 -5.221 1.00 98.31 474 ILE A N 1
ATOM 3617 C CA . ILE A 1 474 ? -4.263 -9.444 -6.600 1.00 98.31 474 ILE A CA 1
ATOM 3618 C C . ILE A 1 474 ? -3.098 -10.267 -7.128 1.00 98.31 474 ILE A C 1
ATOM 3620 O O . ILE A 1 474 ? -1.938 -9.839 -7.110 1.00 98.31 474 ILE A O 1
ATOM 3624 N N . ARG A 1 475 ? -3.431 -11.436 -7.663 1.00 97.69 475 ARG A N 1
ATOM 3625 C CA . ARG A 1 475 ? -2.488 -12.356 -8.292 1.00 97.69 475 ARG A CA 1
ATOM 3626 C C . ARG A 1 475 ? -2.936 -12.786 -9.668 1.00 97.69 475 ARG A C 1
ATOM 3628 O O . ARG A 1 475 ? -4.099 -12.622 -10.026 1.00 97.69 475 ARG A O 1
ATOM 3635 N N . THR A 1 476 ? -2.027 -13.384 -10.417 1.00 98.00 476 THR A N 1
ATOM 3636 C CA . THR A 1 476 ? -2.376 -14.081 -11.653 1.00 98.00 476 THR A CA 1
ATOM 3637 C C . THR A 1 476 ? -3.181 -15.357 -11.397 1.00 98.00 476 THR A C 1
ATOM 3639 O O . THR A 1 476 ? -3.151 -15.944 -10.309 1.00 98.00 476 THR A O 1
ATOM 3642 N N . ASN A 1 477 ? -3.870 -15.796 -12.448 1.00 97.81 477 ASN A N 1
ATOM 3643 C CA . ASN A 1 477 ? -4.424 -17.134 -12.610 1.00 97.81 477 ASN A CA 1
ATOM 3644 C C . ASN A 1 477 ? -3.930 -17.719 -13.944 1.00 97.81 477 ASN A C 1
ATOM 3646 O O . ASN A 1 477 ? -4.677 -17.792 -14.920 1.00 97.81 477 ASN A O 1
ATOM 3650 N N . LEU A 1 478 ? -2.636 -18.033 -14.012 1.00 97.62 478 LEU A N 1
ATOM 3651 C CA . LEU A 1 478 ? -1.993 -18.590 -15.203 1.00 97.62 478 LEU A CA 1
ATOM 3652 C C . LEU A 1 478 ? -2.462 -20.024 -15.465 1.00 97.62 478 LEU A C 1
ATOM 3654 O O . LEU A 1 478 ? -2.735 -20.772 -14.526 1.00 97.62 478 LEU A O 1
ATOM 3658 N N . ALA A 1 479 ? -2.532 -20.408 -16.738 1.00 96.06 479 ALA A N 1
ATOM 3659 C CA . ALA A 1 479 ? -2.838 -21.778 -17.138 1.00 96.06 479 ALA A CA 1
ATOM 3660 C C . ALA A 1 479 ? -1.594 -22.682 -17.085 1.00 96.06 479 ALA A C 1
ATOM 3662 O O . ALA A 1 479 ? -0.454 -22.214 -17.093 1.00 96.06 479 ALA A O 1
ATOM 3663 N N . THR A 1 480 ? -1.812 -23.999 -17.079 1.00 92.50 480 THR A N 1
ATOM 3664 C CA . THR A 1 480 ? -0.748 -25.021 -17.038 1.00 92.50 480 THR A CA 1
ATOM 3665 C C . THR A 1 480 ? 0.168 -25.011 -18.262 1.00 92.50 480 THR A C 1
ATOM 3667 O O . THR A 1 480 ? 1.300 -25.477 -18.177 1.00 92.50 480 THR A O 1
ATOM 3670 N N . ASP A 1 481 ? -0.287 -24.451 -19.384 1.00 90.69 481 ASP A N 1
ATOM 3671 C CA . ASP A 1 481 ? 0.497 -24.254 -20.608 1.00 90.69 481 ASP A CA 1
ATOM 3672 C C . ASP A 1 481 ? 1.258 -22.913 -20.639 1.00 90.69 481 ASP A C 1
ATOM 3674 O O . ASP A 1 481 ? 1.829 -22.546 -21.665 1.00 90.69 481 ASP A O 1
ATOM 3678 N N . GLY A 1 482 ? 1.264 -22.171 -19.526 1.00 86.38 482 GLY A N 1
ATOM 3679 C CA . GLY A 1 482 ? 1.942 -20.882 -19.396 1.00 86.38 482 GLY A CA 1
ATOM 3680 C C . GLY A 1 482 ? 1.176 -19.698 -19.989 1.00 86.38 482 GLY A C 1
ATOM 3681 O O . GLY A 1 482 ? 1.690 -18.579 -19.975 1.00 86.38 482 GLY A O 1
ATOM 3682 N N . LYS A 1 483 ? -0.052 -19.889 -20.498 1.00 94.50 483 LYS A N 1
ATOM 3683 C CA . LYS A 1 483 ? -0.881 -18.764 -20.954 1.00 94.50 483 LYS A CA 1
ATOM 3684 C C . LYS A 1 483 ? -1.290 -17.865 -19.788 1.00 94.50 483 LYS A C 1
ATOM 3686 O O . LYS A 1 483 ? -1.592 -18.326 -18.688 1.00 94.50 483 LYS A O 1
ATOM 3691 N N . LEU A 1 484 ? -1.415 -16.570 -20.087 1.00 97.19 484 LEU A N 1
ATOM 3692 C CA . LEU A 1 484 ? -1.853 -15.539 -19.138 1.00 97.19 484 LEU A CA 1
ATOM 3693 C C . LEU A 1 484 ? -3.327 -15.642 -18.726 1.00 97.19 484 LEU A C 1
ATOM 3695 O O . LEU A 1 484 ? -3.774 -14.879 -17.872 1.00 97.19 484 LEU A O 1
ATOM 3699 N N . SER A 1 485 ? -4.081 -16.572 -19.313 1.00 96.00 485 SER A N 1
ATOM 3700 C CA . SER A 1 485 ? -5.491 -16.781 -19.015 1.00 96.00 485 SER A CA 1
ATOM 3701 C C . SER A 1 485 ? -5.809 -18.242 -18.723 1.00 96.00 485 SER A C 1
ATOM 3703 O O . SER A 1 485 ? -5.423 -19.107 -19.508 1.00 96.00 485 SER A O 1
ATOM 3705 N N . SER A 1 486 ? -6.586 -18.488 -17.670 1.00 96.19 486 SER A N 1
ATOM 3706 C CA . SER A 1 486 ? -7.040 -19.810 -17.234 1.00 96.19 486 SER A CA 1
ATOM 3707 C C . SER A 1 486 ? -8.537 -19.788 -16.934 1.00 96.19 486 SER A C 1
ATOM 3709 O O . SER A 1 486 ? -9.064 -18.807 -16.403 1.00 96.19 486 SER A O 1
ATOM 3711 N N . ASP A 1 487 ? -9.218 -20.884 -17.260 1.00 94.94 487 ASP A N 1
ATOM 3712 C CA . ASP A 1 487 ? -10.624 -21.131 -16.935 1.00 94.94 487 ASP A CA 1
ATOM 3713 C C . ASP A 1 487 ? -10.809 -21.971 -15.659 1.00 94.94 487 ASP A C 1
ATOM 3715 O O . ASP A 1 487 ? -11.943 -22.273 -15.288 1.00 94.94 487 ASP A O 1
ATOM 3719 N N . GLN A 1 488 ? -9.708 -22.328 -14.990 1.00 96.12 488 GLN A N 1
ATOM 3720 C CA . GLN A 1 488 ? -9.686 -23.088 -13.743 1.00 96.12 488 GLN A CA 1
ATOM 3721 C C . GLN A 1 488 ? -9.641 -22.159 -12.525 1.00 96.12 488 GLN A C 1
ATOM 3723 O O . GLN A 1 488 ? -9.137 -21.038 -12.602 1.00 96.12 488 GLN A O 1
ATOM 3728 N N . CYS A 1 489 ? -10.123 -22.650 -11.381 1.00 96.62 489 CYS A N 1
ATOM 3729 C CA . CYS A 1 489 ? -10.144 -21.914 -10.113 1.00 96.62 489 CYS A CA 1
ATOM 3730 C C . CYS A 1 489 ? -9.336 -22.652 -9.021 1.00 96.62 489 CYS A C 1
ATOM 3732 O O . CYS A 1 489 ? -9.937 -23.091 -8.037 1.00 96.62 489 CYS A O 1
ATOM 3734 N N . PRO A 1 490 ? -8.017 -22.869 -9.202 1.00 96.12 490 PRO A N 1
ATOM 3735 C CA . PRO A 1 490 ? -7.210 -23.662 -8.277 1.00 96.12 490 PRO A CA 1
ATOM 3736 C C . PRO A 1 490 ? -6.867 -22.897 -6.992 1.00 96.12 490 PRO A C 1
ATOM 3738 O O . PRO A 1 490 ? -6.615 -21.688 -7.017 1.00 96.12 490 PRO A O 1
ATOM 3741 N N . ASP A 1 491 ? -6.788 -23.615 -5.873 1.00 94.62 491 ASP A N 1
ATOM 3742 C CA . ASP A 1 491 ? -6.317 -23.052 -4.604 1.00 94.62 491 ASP A CA 1
ATOM 3743 C C . ASP A 1 491 ? -4.825 -22.691 -4.686 1.00 94.62 491 ASP A C 1
ATOM 3745 O O . ASP A 1 491 ? -4.090 -23.237 -5.506 1.00 94.62 491 ASP A O 1
ATOM 3749 N N . ILE A 1 492 ? -4.369 -21.761 -3.843 1.00 95.50 492 ILE A N 1
ATOM 3750 C CA . ILE A 1 492 ? -2.990 -21.249 -3.835 1.00 95.50 492 ILE A CA 1
ATOM 3751 C C . ILE A 1 492 ? -2.273 -21.676 -2.555 1.00 95.50 492 ILE A C 1
ATOM 3753 O O . ILE A 1 492 ? -2.802 -21.503 -1.458 1.00 95.50 492 ILE A O 1
ATOM 3757 N N . ASP A 1 493 ? -1.050 -22.188 -2.680 1.00 94.88 493 ASP A N 1
ATOM 3758 C CA . ASP A 1 493 ? -0.139 -22.300 -1.544 1.00 94.88 493 ASP A CA 1
ATOM 3759 C C . ASP A 1 493 ? 0.440 -20.905 -1.236 1.00 94.88 493 ASP A C 1
ATOM 3761 O O . ASP A 1 493 ? 1.167 -20.348 -2.065 1.00 94.88 493 ASP A O 1
ATOM 3765 N N . PRO A 1 494 ? 0.155 -20.306 -0.065 1.00 89.19 494 PRO A N 1
ATOM 3766 C CA . PRO A 1 494 ? 0.611 -18.955 0.256 1.00 89.19 494 PRO A CA 1
ATOM 3767 C C . PRO A 1 494 ? 2.136 -18.845 0.420 1.00 89.19 494 PRO A C 1
ATOM 3769 O O . PRO A 1 494 ? 2.671 -17.737 0.318 1.00 89.19 494 PRO A O 1
ATOM 3772 N N . VAL A 1 495 ? 2.836 -19.963 0.658 1.00 89.56 495 VAL A N 1
ATOM 3773 C CA . VAL A 1 495 ? 4.289 -20.009 0.877 1.00 89.56 495 VAL A CA 1
ATOM 3774 C C . VAL A 1 495 ? 5.033 -20.088 -0.449 1.00 89.56 495 VAL A C 1
ATOM 3776 O O . VAL A 1 495 ? 5.886 -19.248 -0.730 1.00 89.56 495 VAL A O 1
ATOM 3779 N N . THR A 1 496 ? 4.717 -21.084 -1.278 1.00 93.06 496 THR A N 1
ATOM 3780 C CA . THR A 1 496 ? 5.398 -21.279 -2.572 1.00 93.06 496 THR A CA 1
ATOM 3781 C C . THR A 1 496 ? 4.807 -20.420 -3.686 1.00 93.06 496 THR A C 1
ATOM 3783 O O . THR A 1 496 ? 5.452 -20.184 -4.708 1.00 93.06 496 THR A O 1
ATOM 3786 N N . TYR A 1 497 ? 3.580 -19.936 -3.491 1.00 93.81 497 TYR A N 1
ATOM 3787 C CA . TYR A 1 497 ? 2.799 -19.217 -4.490 1.00 93.81 497 TYR A CA 1
ATOM 3788 C C . TYR A 1 497 ? 2.554 -20.021 -5.774 1.00 93.81 497 TYR A C 1
ATOM 3790 O O . TYR A 1 497 ? 2.348 -19.461 -6.853 1.00 93.81 497 TYR A O 1
ATOM 3798 N N . LYS A 1 498 ? 2.557 -21.351 -5.637 1.00 96.81 498 LYS A N 1
ATOM 3799 C CA . LYS A 1 498 ? 2.090 -22.290 -6.652 1.00 96.81 498 LYS A CA 1
ATOM 3800 C C . LYS A 1 498 ? 0.656 -22.684 -6.365 1.00 96.81 498 LYS A C 1
ATOM 3802 O O . LYS A 1 498 ? 0.272 -22.859 -5.209 1.00 96.81 498 LYS A O 1
ATOM 3807 N N . ASP A 1 499 ? -0.135 -22.800 -7.416 1.00 96.69 499 ASP A N 1
ATOM 3808 C CA . ASP A 1 499 ? -1.504 -23.270 -7.277 1.00 96.69 499 ASP A CA 1
ATOM 3809 C C . ASP A 1 499 ? -1.586 -24.800 -7.149 1.00 96.69 499 ASP A C 1
ATOM 3811 O O . ASP A 1 499 ? -0.594 -25.519 -7.296 1.00 96.69 499 ASP A O 1
ATOM 3815 N N . SER A 1 500 ? -2.787 -25.313 -6.881 1.00 96.69 500 SER A N 1
ATOM 3816 C CA . SER A 1 500 ? -3.051 -26.748 -6.736 1.00 96.69 500 SER A CA 1
ATOM 3817 C C . SER A 1 500 ? -2.823 -27.562 -8.019 1.00 96.69 500 SER A C 1
ATOM 3819 O O . SER A 1 500 ? -2.839 -28.789 -7.962 1.00 96.69 500 SER A O 1
ATOM 3821 N N . ASN A 1 501 ? -2.599 -26.907 -9.164 1.00 95.94 501 ASN A N 1
ATOM 3822 C CA . ASN A 1 501 ? -2.196 -27.536 -10.425 1.00 95.94 501 ASN A CA 1
ATOM 3823 C C . ASN A 1 501 ? -0.668 -27.493 -10.631 1.00 95.94 501 ASN A C 1
ATOM 3825 O O . ASN A 1 501 ? -0.170 -27.940 -11.664 1.00 95.94 501 ASN A O 1
ATOM 3829 N N . GLY A 1 502 ? 0.084 -26.959 -9.665 1.00 95.94 502 GLY A N 1
ATOM 3830 C CA . GLY A 1 502 ? 1.538 -26.830 -9.702 1.00 95.94 502 GLY A CA 1
ATOM 3831 C C . GLY A 1 502 ? 2.049 -25.622 -10.491 1.00 95.94 502 GLY A C 1
ATOM 3832 O O . GLY A 1 502 ? 3.260 -25.519 -10.706 1.00 95.94 502 GLY A O 1
ATOM 3833 N N . VAL A 1 503 ? 1.171 -24.707 -10.915 1.00 97.25 503 VAL A N 1
ATOM 3834 C CA . VAL A 1 503 ? 1.545 -23.534 -11.716 1.00 97.25 503 VAL A CA 1
ATOM 3835 C C . VAL A 1 503 ? 2.013 -22.409 -10.802 1.00 97.25 503 VAL A C 1
ATOM 3837 O O . VAL A 1 503 ? 1.339 -22.055 -9.836 1.00 97.25 503 VAL A O 1
ATOM 3840 N N . GLN A 1 504 ? 3.172 -21.826 -11.114 1.00 96.62 504 GLN A N 1
ATOM 3841 C CA . GLN A 1 504 ? 3.665 -20.639 -10.420 1.00 96.62 504 GLN A CA 1
ATOM 3842 C C . GLN A 1 504 ? 2.761 -19.448 -10.732 1.00 96.62 504 GLN A C 1
ATOM 3844 O O . GLN A 1 504 ? 2.641 -19.042 -11.886 1.00 96.62 504 GLN A O 1
ATOM 3849 N N . GLN A 1 505 ? 2.166 -18.865 -9.698 1.00 96.94 505 GLN A N 1
ATOM 3850 C CA . GLN A 1 505 ? 1.421 -17.619 -9.814 1.00 96.94 505 GLN A CA 1
ATOM 3851 C C . GLN A 1 505 ? 2.316 -16.439 -9.418 1.00 96.94 505 GLN A C 1
ATOM 3853 O O . GLN A 1 505 ? 3.403 -16.621 -8.862 1.00 96.94 505 GLN A O 1
ATOM 3858 N N . TYR A 1 506 ? 1.874 -15.220 -9.718 1.00 96.81 506 TYR A N 1
ATOM 3859 C CA . TYR A 1 506 ? 2.617 -13.991 -9.446 1.00 96.81 506 TYR A CA 1
ATOM 3860 C C . TYR A 1 506 ? 1.717 -12.972 -8.760 1.00 96.81 506 TYR A C 1
ATOM 3862 O O . TYR A 1 506 ? 0.576 -12.761 -9.175 1.00 96.81 506 TYR A O 1
ATOM 3870 N N . ARG A 1 507 ? 2.232 -12.340 -7.698 1.00 96.75 507 ARG A N 1
ATOM 3871 C CA . ARG A 1 507 ? 1.595 -11.164 -7.096 1.00 96.75 507 ARG A CA 1
ATOM 3872 C C . ARG A 1 507 ? 1.729 -10.026 -8.092 1.00 96.75 507 ARG A C 1
ATOM 3874 O O . ARG A 1 507 ? 2.830 -9.763 -8.565 1.00 96.75 507 ARG A O 1
ATOM 3881 N N . ILE A 1 508 ? 0.619 -9.380 -8.411 1.00 97.31 508 ILE A N 1
ATOM 3882 C CA . ILE A 1 508 ? 0.584 -8.299 -9.402 1.00 97.31 508 ILE A CA 1
ATOM 3883 C C . ILE A 1 508 ? -0.121 -7.057 -8.881 1.00 97.31 508 ILE A C 1
ATOM 3885 O O . ILE A 1 508 ? -0.124 -6.048 -9.573 1.00 97.31 508 ILE A O 1
ATOM 3889 N N . GLY A 1 509 ? -0.753 -7.096 -7.708 1.00 96.31 509 GLY A N 1
ATOM 3890 C CA . GLY A 1 509 ? -1.570 -5.973 -7.285 1.00 96.31 509 GLY A CA 1
ATOM 3891 C C . GLY A 1 509 ? -2.197 -6.085 -5.908 1.00 96.31 509 GLY A C 1
ATOM 3892 O O . GLY A 1 509 ? -1.972 -7.038 -5.166 1.00 96.31 509 GLY A O 1
ATOM 3893 N N . THR A 1 510 ? -3.023 -5.094 -5.592 1.00 96.94 510 THR A N 1
ATOM 3894 C CA . THR A 1 510 ? -3.843 -5.045 -4.378 1.00 96.94 510 THR A CA 1
ATOM 3895 C C . THR A 1 510 ? -5.049 -4.123 -4.579 1.00 96.94 510 THR A C 1
ATOM 3897 O O . THR A 1 510 ? -5.083 -3.304 -5.506 1.00 96.94 510 THR A O 1
ATOM 3900 N N . VAL A 1 511 ? -6.050 -4.244 -3.712 1.00 95.12 511 VAL A N 1
ATOM 3901 C CA . VAL A 1 511 ? -7.236 -3.382 -3.687 1.00 95.12 511 VAL A CA 1
ATOM 3902 C C . VAL A 1 511 ? -7.033 -2.175 -2.765 1.00 95.12 511 VAL A C 1
ATOM 3904 O O . VAL A 1 511 ? -6.556 -2.295 -1.636 1.00 95.12 511 VAL A O 1
ATOM 3907 N N . GLY A 1 512 ? -7.439 -0.992 -3.225 1.00 89.81 512 GLY A N 1
ATOM 3908 C CA . GLY A 1 512 ? -7.271 0.271 -2.499 1.00 89.81 512 GLY A CA 1
ATOM 3909 C C . GLY A 1 512 ? -8.354 0.517 -1.447 1.00 89.81 512 GLY A C 1
ATOM 3910 O O . GLY A 1 512 ? -8.094 0.464 -0.253 1.00 89.81 512 GLY A O 1
ATOM 3911 N N . THR A 1 513 ? -9.579 0.802 -1.876 1.00 86.19 513 THR A N 1
ATOM 3912 C CA . THR A 1 513 ? -10.730 1.050 -0.992 1.00 86.19 513 THR A CA 1
ATOM 3913 C C . THR A 1 513 ? -12.021 0.602 -1.675 1.00 86.19 513 THR A C 1
ATOM 3915 O O . THR A 1 513 ? -12.038 0.368 -2.887 1.00 86.19 513 THR A O 1
ATOM 3918 N N . THR A 1 514 ? -13.100 0.448 -0.916 1.00 89.50 514 THR A N 1
ATOM 3919 C CA . THR A 1 514 ? -14.449 0.256 -1.458 1.00 89.50 514 THR A CA 1
ATOM 3920 C C . THR A 1 514 ? -15.103 1.596 -1.778 1.00 89.50 514 THR A C 1
ATOM 3922 O O . THR A 1 514 ? -14.898 2.580 -1.078 1.00 89.50 514 THR A O 1
ATOM 3925 N N . ASN A 1 515 ? -15.947 1.630 -2.802 1.00 86.19 515 ASN A N 1
ATOM 3926 C CA . ASN A 1 515 ? -16.696 2.813 -3.207 1.00 86.19 515 ASN A CA 1
ATOM 3927 C C . ASN A 1 515 ? -18.158 2.456 -3.473 1.00 86.19 515 ASN A C 1
ATOM 3929 O O . ASN A 1 515 ? -18.437 1.512 -4.215 1.00 86.19 515 ASN A O 1
ATOM 3933 N N . THR A 1 516 ? -19.069 3.240 -2.896 1.00 84.25 516 THR A N 1
ATOM 3934 C CA . THR A 1 516 ? -20.512 3.161 -3.152 1.00 84.25 516 THR A CA 1
ATOM 3935 C C . THR A 1 516 ? -20.986 4.513 -3.667 1.00 84.25 516 THR A C 1
ATOM 3937 O O . THR A 1 516 ? -20.841 5.508 -2.960 1.00 84.25 516 THR A O 1
ATOM 3940 N N . SER A 1 517 ? -21.561 4.573 -4.870 1.00 79.31 517 SER A N 1
ATOM 3941 C CA . SER A 1 517 ? -22.193 5.808 -5.349 1.00 79.31 517 SER A CA 1
ATOM 3942 C C . SER A 1 517 ? -23.419 6.164 -4.500 1.00 79.31 517 SER A C 1
ATOM 3944 O O . SER A 1 517 ? -24.064 5.290 -3.919 1.00 79.31 517 SER A O 1
ATOM 3946 N N . ALA A 1 518 ? -23.786 7.448 -4.453 1.00 75.00 518 ALA A N 1
ATOM 3947 C CA . ALA A 1 518 ? -24.932 7.920 -3.666 1.00 75.00 518 ALA A CA 1
ATOM 3948 C C . ALA A 1 518 ? -26.256 7.219 -4.043 1.00 75.00 518 ALA A C 1
ATOM 3950 O O . ALA A 1 518 ? -27.085 6.937 -3.181 1.00 75.00 518 ALA A O 1
ATOM 3951 N N . ASP A 1 519 ? -26.432 6.884 -5.324 1.00 75.69 519 ASP A N 1
ATOM 3952 C CA . ASP A 1 519 ? -27.585 6.148 -5.855 1.00 75.69 519 ASP A CA 1
ATOM 3953 C C . ASP A 1 519 ? -27.440 4.614 -5.773 1.00 75.69 519 ASP A C 1
ATOM 3955 O O . ASP A 1 519 ? -28.323 3.886 -6.226 1.00 75.69 519 ASP A O 1
ATOM 3959 N N . LYS A 1 520 ? -26.330 4.124 -5.201 1.00 73.88 520 LYS A N 1
ATOM 3960 C CA . LYS A 1 520 ? -25.956 2.708 -5.047 1.00 73.88 520 LYS A CA 1
ATOM 3961 C C . LYS A 1 520 ? -25.872 1.911 -6.355 1.00 73.88 520 LYS A C 1
ATOM 3963 O O . LYS A 1 520 ? -25.852 0.684 -6.310 1.00 73.88 520 LYS A O 1
ATOM 3968 N N . ARG A 1 521 ? -25.806 2.578 -7.513 1.00 73.56 521 ARG A N 1
ATOM 3969 C CA . ARG A 1 521 ? -25.634 1.924 -8.825 1.00 73.56 521 ARG A CA 1
ATOM 3970 C C . ARG A 1 521 ? -24.189 1.507 -9.100 1.00 73.56 521 ARG A C 1
ATOM 3972 O O . ARG A 1 521 ? -23.941 0.639 -9.934 1.00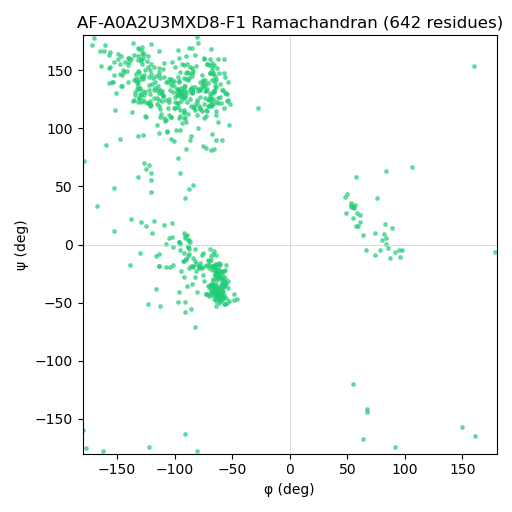 73.56 521 ARG A O 1
ATOM 3979 N N . GLU A 1 522 ? -23.234 2.102 -8.395 1.00 82.75 522 GLU A N 1
ATOM 3980 C CA . GLU A 1 522 ? -21.840 1.683 -8.384 1.00 82.75 522 GLU A CA 1
ATOM 3981 C C . GLU A 1 522 ? -21.490 1.143 -6.997 1.00 82.75 522 GLU A C 1
ATOM 3983 O O . GLU A 1 522 ? -21.517 1.880 -6.012 1.00 82.75 522 GLU A O 1
ATOM 3988 N N . GLN A 1 523 ? -21.146 -0.143 -6.931 1.00 91.12 523 GLN A N 1
ATOM 3989 C CA . GLN A 1 523 ? -20.652 -0.805 -5.727 1.00 91.12 523 GLN A CA 1
ATOM 3990 C C . GLN A 1 523 ? -19.348 -1.504 -6.077 1.00 91.12 523 GLN A C 1
ATOM 3992 O O . GLN A 1 523 ? -19.338 -2.606 -6.620 1.00 91.12 523 GLN A O 1
ATOM 3997 N N . SER A 1 524 ? -18.240 -0.816 -5.837 1.00 92.81 524 SER A N 1
ATOM 3998 C CA . SER A 1 524 ? -16.964 -1.141 -6.466 1.00 92.81 524 SER A CA 1
ATOM 3999 C C . SER A 1 524 ? -15.795 -1.216 -5.495 1.00 92.81 524 SER A C 1
ATOM 4001 O O . SER A 1 524 ? -15.849 -0.660 -4.400 1.00 92.81 524 SER A O 1
ATOM 4003 N N . ILE A 1 525 ? -14.715 -1.854 -5.937 1.00 94.00 525 ILE A N 1
ATOM 4004 C CA . ILE A 1 525 ? -13.400 -1.826 -5.289 1.00 94.00 525 ILE A CA 1
ATOM 4005 C C . ILE A 1 525 ? -12.392 -1.134 -6.198 1.00 94.00 525 ILE A C 1
ATOM 4007 O O . ILE A 1 525 ? -12.363 -1.417 -7.393 1.00 94.00 525 ILE A O 1
ATOM 4011 N N . TYR A 1 526 ? -11.552 -0.254 -5.655 1.00 92.31 526 TYR A N 1
ATOM 4012 C CA . TYR A 1 526 ? -10.400 0.263 -6.395 1.00 92.31 526 TYR A CA 1
ATOM 4013 C C . TYR A 1 526 ? -9.342 -0.828 -6.531 1.00 92.31 526 TYR A C 1
ATOM 4015 O O . TYR A 1 526 ? -9.008 -1.470 -5.538 1.00 92.31 526 TYR A O 1
ATOM 4023 N N . ILE A 1 527 ? -8.786 -1.004 -7.726 1.00 94.06 527 ILE A N 1
ATOM 4024 C CA . ILE A 1 527 ? -7.715 -1.968 -7.994 1.00 94.06 527 ILE A CA 1
ATOM 4025 C C . ILE A 1 527 ? -6.441 -1.249 -8.427 1.00 94.06 527 ILE A C 1
ATOM 4027 O O . ILE A 1 527 ? -6.494 -0.235 -9.126 1.00 94.06 527 ILE A O 1
ATOM 4031 N N . ARG A 1 528 ? -5.297 -1.795 -8.017 1.00 94.00 528 ARG A N 1
ATOM 4032 C CA . ARG A 1 528 ? -3.960 -1.332 -8.394 1.00 94.00 528 ARG A CA 1
ATOM 4033 C C . ARG A 1 528 ? -3.154 -2.533 -8.839 1.00 94.00 528 ARG A C 1
ATOM 4035 O O . ARG A 1 528 ? -3.072 -3.506 -8.094 1.00 94.00 528 ARG A O 1
ATOM 4042 N N . MET A 1 529 ? -2.586 -2.478 -10.036 1.00 95.62 529 MET A N 1
ATOM 4043 C CA . MET A 1 529 ? -1.785 -3.562 -10.589 1.00 95.62 529 MET A CA 1
ATOM 4044 C C . MET A 1 529 ? -0.507 -3.034 -11.231 1.00 95.62 529 MET A C 1
ATOM 4046 O O . MET A 1 529 ? -0.514 -1.998 -11.900 1.00 95.62 529 MET A O 1
ATOM 4050 N N . LEU A 1 530 ? 0.573 -3.784 -11.043 1.00 95.31 530 LEU A N 1
ATOM 4051 C CA . LEU A 1 530 ? 1.874 -3.561 -11.642 1.00 95.31 530 LEU A CA 1
ATOM 4052 C C . LEU A 1 530 ? 2.432 -4.904 -12.121 1.00 95.31 530 LEU A C 1
ATOM 4054 O O . LEU A 1 530 ? 2.709 -5.800 -11.327 1.00 95.31 530 LEU A O 1
ATOM 4058 N N . LEU A 1 531 ? 2.568 -5.052 -13.434 1.00 96.12 531 LEU A N 1
ATOM 4059 C CA . LEU A 1 531 ? 3.058 -6.271 -14.065 1.00 96.12 531 LEU A CA 1
ATOM 4060 C C . LEU A 1 531 ? 4.557 -6.106 -14.316 1.00 96.12 531 LEU A C 1
ATOM 4062 O O . LEU A 1 531 ? 4.960 -5.440 -15.262 1.00 96.12 531 LEU A O 1
ATOM 4066 N N . SER A 1 532 ? 5.389 -6.662 -13.438 1.00 92.50 532 SER A N 1
ATOM 4067 C CA . SER A 1 532 ? 6.842 -6.439 -13.419 1.00 92.50 532 SER A CA 1
ATOM 4068 C C . SER A 1 532 ? 7.646 -7.732 -13.585 1.00 92.50 532 SER A C 1
ATOM 4070 O O . SER A 1 532 ? 8.450 -8.096 -12.726 1.00 92.50 532 SER A O 1
ATOM 4072 N N . SER A 1 533 ? 7.381 -8.476 -14.658 1.00 92.38 533 SER A N 1
ATOM 4073 C CA . SER A 1 533 ? 8.090 -9.717 -14.965 1.00 92.38 533 SER A CA 1
ATOM 4074 C C . SER A 1 533 ? 8.007 -10.053 -16.459 1.00 92.38 533 SER A C 1
ATOM 4076 O O . SER A 1 533 ? 6.920 -9.977 -17.043 1.00 92.38 533 SER A O 1
ATOM 4078 N N . PRO A 1 534 ? 9.104 -10.535 -17.076 1.00 91.75 534 PRO A N 1
ATOM 4079 C CA . PRO A 1 534 ? 9.106 -10.960 -18.477 1.00 91.75 534 PRO A CA 1
ATOM 4080 C C . PRO A 1 534 ? 8.071 -12.043 -18.811 1.00 91.75 534 PRO A C 1
ATOM 4082 O O . PRO A 1 534 ? 7.658 -12.152 -19.965 1.00 91.75 534 PRO A O 1
ATOM 4085 N N . VAL A 1 535 ? 7.603 -12.810 -17.815 1.00 93.31 535 VAL A N 1
ATOM 4086 C CA . VAL A 1 535 ? 6.543 -13.822 -17.987 1.00 93.31 535 VAL A CA 1
ATOM 4087 C C . VAL A 1 535 ? 5.247 -13.227 -18.557 1.00 93.31 535 VAL A C 1
ATOM 4089 O O . VAL A 1 535 ? 4.464 -13.932 -19.185 1.00 93.31 535 VAL A O 1
ATOM 4092 N N . PHE A 1 536 ? 5.031 -11.918 -18.392 1.00 96.31 536 PHE A N 1
ATOM 4093 C CA . PHE A 1 536 ? 3.853 -11.210 -18.890 1.00 96.31 536 PHE A CA 1
ATOM 4094 C C . PHE A 1 536 ? 3.947 -10.801 -20.370 1.00 96.31 536 PHE A C 1
ATOM 4096 O O . PHE A 1 536 ? 2.981 -10.264 -20.919 1.00 96.31 536 PHE A O 1
ATOM 4103 N N . GLY A 1 537 ? 5.078 -11.043 -21.042 1.00 94.94 537 GLY A N 1
ATOM 4104 C CA . GLY A 1 537 ? 5.253 -10.753 -22.466 1.00 94.94 537 GLY A CA 1
ATOM 4105 C C . GLY A 1 537 ? 4.9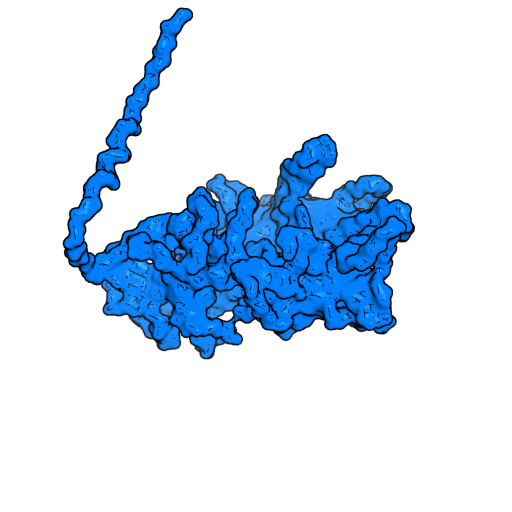47 -9.291 -22.812 1.00 94.94 537 GLY A C 1
ATOM 4106 O O . GLY A 1 537 ? 5.568 -8.370 -22.284 1.00 94.94 537 GLY A O 1
ATOM 4107 N N . ASN A 1 538 ? 3.965 -9.055 -23.688 1.00 95.56 538 ASN A N 1
ATOM 4108 C CA . ASN A 1 538 ? 3.562 -7.697 -24.084 1.00 95.56 538 ASN A CA 1
ATOM 4109 C C . ASN A 1 538 ? 2.950 -6.871 -22.942 1.00 95.56 538 ASN A C 1
ATOM 4111 O O . ASN A 1 538 ? 2.894 -5.648 -23.054 1.00 95.56 538 ASN A O 1
ATOM 4115 N N . LEU A 1 539 ? 2.499 -7.516 -21.862 1.00 97.19 539 LEU A N 1
ATOM 4116 C CA . LEU A 1 539 ? 1.974 -6.846 -20.673 1.00 97.19 539 LEU A CA 1
ATOM 4117 C C . LEU A 1 539 ? 3.064 -6.512 -19.644 1.00 97.19 539 LEU A C 1
ATOM 4119 O O . LEU A 1 539 ? 2.768 -5.924 -18.604 1.00 97.19 539 LEU A O 1
ATOM 4123 N N . ASP A 1 540 ? 4.324 -6.862 -19.907 1.00 96.25 540 ASP A N 1
ATOM 4124 C CA . ASP A 1 540 ? 5.407 -6.540 -18.990 1.00 96.25 540 ASP A CA 1
ATOM 4125 C C . ASP A 1 540 ? 5.671 -5.020 -18.931 1.00 96.25 540 ASP A C 1
ATOM 4127 O O . ASP A 1 540 ? 5.947 -4.356 -19.931 1.00 96.25 540 ASP A O 1
ATOM 4131 N N . GLY A 1 541 ? 5.603 -4.459 -17.725 1.00 94.06 541 GLY A N 1
ATOM 4132 C CA . GLY A 1 541 ? 5.691 -3.030 -17.418 1.00 94.06 541 GLY A CA 1
ATOM 4133 C C . GLY A 1 541 ? 4.341 -2.326 -17.246 1.00 94.06 541 GLY A C 1
ATOM 4134 O O . GLY A 1 541 ? 4.332 -1.149 -16.882 1.00 94.06 541 GLY A O 1
ATOM 4135 N N . VAL A 1 542 ? 3.214 -3.015 -17.474 1.00 94.88 542 VAL A N 1
ATOM 4136 C CA . VAL A 1 542 ? 1.874 -2.424 -17.336 1.00 94.88 542 VAL A CA 1
ATOM 4137 C C . VAL A 1 542 ? 1.620 -1.977 -15.895 1.00 94.88 542 VAL A C 1
ATOM 4139 O O . VAL A 1 542 ? 1.714 -2.760 -14.952 1.00 94.88 542 VAL A O 1
ATOM 4142 N N . ALA A 1 543 ? 1.253 -0.708 -15.759 1.00 92.88 543 ALA A N 1
ATOM 4143 C CA . ALA A 1 543 ? 0.844 -0.012 -14.554 1.00 92.88 543 ALA A CA 1
ATOM 4144 C C . ALA A 1 543 ? -0.628 0.407 -14.694 1.00 92.88 543 ALA A C 1
ATOM 4146 O O . ALA A 1 543 ? -1.000 1.138 -15.617 1.00 92.88 543 ALA A O 1
ATOM 4147 N N . ALA A 1 544 ? -1.479 -0.056 -13.783 1.00 91.69 544 ALA A N 1
ATOM 4148 C CA . ALA A 1 544 ? -2.923 0.139 -13.850 1.00 91.69 544 ALA A CA 1
ATOM 4149 C C . ALA A 1 544 ? -3.474 0.547 -12.476 1.00 91.69 544 ALA A C 1
ATOM 4151 O O . ALA A 1 544 ? -3.263 -0.152 -11.488 1.00 91.69 544 ALA A O 1
ATOM 4152 N N . GLY A 1 545 ? -4.176 1.681 -12.399 1.00 87.00 545 GLY A N 1
ATOM 4153 C CA . GLY A 1 545 ? -4.750 2.188 -11.143 1.00 87.00 545 GLY A CA 1
ATOM 4154 C C . GLY A 1 545 ? -3.728 2.781 -10.164 1.00 87.00 545 GLY A C 1
ATOM 4155 O O . GLY A 1 545 ? -4.079 3.063 -9.020 1.00 87.00 545 GLY A O 1
ATOM 4156 N N . ILE A 1 546 ? -2.486 2.975 -10.611 1.00 81.12 546 ILE A N 1
ATOM 4157 C CA . ILE A 1 546 ? -1.417 3.692 -9.903 1.00 81.12 546 ILE A CA 1
ATOM 4158 C C . ILE A 1 546 ? -1.135 5.015 -10.634 1.00 81.12 546 ILE A C 1
ATOM 4160 O O . ILE A 1 546 ? -1.374 5.105 -11.841 1.00 81.12 546 ILE A O 1
ATOM 4164 N N . GLN A 1 547 ? -0.674 6.058 -9.933 1.00 64.38 547 GLN A N 1
ATOM 4165 C CA . GLN A 1 547 ? -0.473 7.397 -10.518 1.00 64.38 547 GLN A CA 1
ATOM 4166 C C . GLN A 1 547 ? 0.999 7.706 -10.878 1.00 64.38 547 GLN A C 1
ATOM 4168 O O . GLN A 1 547 ? 1.686 8.326 -10.071 1.00 64.38 547 GLN A O 1
ATOM 4173 N N . PRO A 1 548 ? 1.496 7.393 -12.094 1.00 49.81 548 PRO A N 1
ATOM 4174 C CA . PRO A 1 548 ? 2.831 7.828 -12.513 1.00 49.81 548 PRO A CA 1
ATOM 4175 C C . PRO A 1 548 ? 2.863 9.237 -13.138 1.00 49.81 548 PRO A C 1
ATOM 4177 O O . PRO A 1 548 ? 3.928 9.826 -13.239 1.00 49.81 548 PRO A O 1
ATOM 4180 N N . SER A 1 549 ? 1.735 9.800 -13.597 1.00 45.66 549 SER A N 1
ATOM 4181 C CA . SER A 1 549 ? 1.654 11.196 -14.113 1.00 45.66 549 SER A CA 1
ATOM 4182 C C . SER A 1 549 ? 0.266 11.623 -14.618 1.00 45.66 549 SER A C 1
ATOM 4184 O O . SER A 1 549 ? 0.066 12.790 -14.945 1.00 45.66 549 SER A O 1
ATOM 4186 N N . GLN A 1 550 ? -0.715 10.718 -14.683 1.00 46.41 550 GLN A N 1
ATOM 4187 C CA . GLN A 1 550 ? -2.090 11.018 -15.089 1.00 46.41 550 GLN A CA 1
ATOM 4188 C C . GLN A 1 550 ? -3.045 10.220 -14.202 1.00 46.41 550 GLN A C 1
ATOM 4190 O O . GLN A 1 550 ? -2.765 9.076 -13.847 1.00 46.41 550 GLN A O 1
ATOM 4195 N N . SER A 1 551 ? -4.146 10.847 -13.795 1.00 50.41 551 SER A N 1
ATOM 4196 C CA . SER A 1 551 ? -5.133 10.285 -12.878 1.00 50.41 551 SER A CA 1
ATOM 4197 C C . SER A 1 551 ? -5.802 9.059 -13.513 1.00 50.41 551 SER A C 1
ATOM 4199 O O . SER A 1 551 ? -6.801 9.204 -14.211 1.00 50.41 551 SER A O 1
ATOM 4201 N N . THR A 1 552 ? -5.248 7.864 -13.312 1.00 60.94 552 THR A N 1
ATOM 4202 C CA . THR A 1 552 ? -5.952 6.609 -13.582 1.00 60.94 552 THR A CA 1
ATOM 4203 C C . THR A 1 552 ? -6.389 6.058 -12.239 1.00 60.94 552 THR A C 1
ATOM 4205 O O . THR A 1 552 ? -5.561 5.673 -11.419 1.00 60.94 552 THR A O 1
ATOM 4208 N N . SER A 1 553 ? -7.692 6.075 -11.964 1.00 76.38 553 SER A N 1
ATOM 4209 C CA . SER A 1 553 ? -8.228 5.120 -10.998 1.00 76.38 553 SER A CA 1
ATOM 4210 C C . SER A 1 553 ? -8.974 4.053 -11.755 1.00 76.38 553 SER A C 1
ATOM 4212 O O . SER A 1 553 ? -9.692 4.342 -12.717 1.00 76.38 553 SER A O 1
ATOM 4214 N N . LEU A 1 554 ? -8.789 2.834 -11.286 1.00 89.56 554 LEU A N 1
ATOM 4215 C CA . LEU A 1 554 ? -9.454 1.661 -11.790 1.00 89.56 554 LEU A CA 1
ATOM 4216 C C . LEU A 1 554 ? -10.303 1.072 -10.682 1.00 89.56 554 LEU A C 1
ATOM 4218 O O . LEU A 1 554 ? -9.863 0.969 -9.538 1.00 89.56 554 LEU A O 1
ATOM 4222 N N . ARG A 1 555 ? -11.530 0.710 -11.036 1.00 91.81 555 ARG A N 1
ATOM 4223 C CA . ARG A 1 555 ? -12.525 0.156 -10.130 1.00 91.81 555 ARG A CA 1
ATOM 4224 C C . ARG A 1 555 ? -13.168 -1.073 -10.752 1.00 91.81 555 ARG A C 1
ATOM 4226 O O . ARG A 1 555 ? -13.500 -1.050 -11.931 1.00 91.81 555 ARG A O 1
ATOM 4233 N N . LEU A 1 556 ? -13.394 -2.120 -9.967 1.00 95.00 556 LEU A N 1
ATOM 4234 C CA . LEU A 1 556 ? -14.252 -3.239 -10.361 1.00 95.00 556 LEU A CA 1
ATOM 4235 C C . LEU A 1 556 ? -15.618 -3.067 -9.713 1.00 95.00 556 LEU A C 1
ATOM 4237 O O . LEU A 1 556 ? -15.708 -3.070 -8.488 1.00 95.00 556 LEU A O 1
ATOM 4241 N N . ASN A 1 557 ? -16.667 -2.911 -10.518 1.00 94.69 557 ASN A N 1
ATOM 4242 C CA . ASN A 1 557 ? -18.047 -2.840 -10.051 1.00 94.69 557 ASN A CA 1
ATOM 4243 C C . ASN A 1 557 ? -18.607 -4.253 -9.843 1.00 94.69 557 ASN A C 1
ATOM 4245 O O . ASN A 1 557 ? -18.738 -5.024 -10.793 1.00 94.69 557 ASN A O 1
ATOM 4249 N N . LEU A 1 558 ? -18.956 -4.565 -8.596 1.00 95.69 558 LEU A N 1
ATOM 4250 C CA . LEU A 1 558 ? -19.385 -5.882 -8.126 1.00 95.69 558 LEU A CA 1
ATOM 4251 C C . LEU A 1 558 ? -20.906 -5.986 -7.945 1.00 95.69 558 LEU A C 1
ATOM 4253 O O . LEU A 1 558 ? -21.385 -6.998 -7.437 1.00 95.69 558 LEU A O 1
ATOM 4257 N N . MET A 1 559 ? -21.675 -4.968 -8.349 1.00 93.06 559 MET A N 1
ATOM 4258 C CA . MET A 1 559 ? -23.125 -4.880 -8.118 1.00 93.06 559 MET A CA 1
ATOM 4259 C C . MET A 1 559 ? -23.889 -6.161 -8.501 1.00 93.06 559 MET A C 1
ATOM 4261 O O . MET A 1 559 ? -24.736 -6.616 -7.737 1.00 93.06 559 MET A O 1
ATOM 4265 N N . ASN A 1 560 ? -23.568 -6.780 -9.640 1.00 93.94 560 ASN A N 1
ATOM 4266 C CA . ASN A 1 560 ? -24.220 -8.022 -10.067 1.00 93.94 560 ASN A CA 1
ATOM 4267 C C . ASN A 1 560 ? -23.947 -9.187 -9.104 1.00 93.94 560 ASN A C 1
ATOM 4269 O O . ASN A 1 560 ? -24.865 -9.926 -8.758 1.00 93.94 560 ASN A O 1
ATOM 4273 N N . LEU A 1 561 ? -22.706 -9.331 -8.626 1.00 96.00 561 LEU A N 1
ATOM 4274 C CA . LEU A 1 561 ? -22.338 -10.374 -7.663 1.00 96.00 561 LEU A CA 1
ATOM 4275 C C . LEU A 1 561 ? -22.988 -10.145 -6.299 1.00 96.00 561 LEU A C 1
ATOM 4277 O O . LEU A 1 561 ? -23.383 -11.100 -5.640 1.00 96.00 561 LEU A O 1
ATOM 4281 N N . LEU A 1 562 ? -23.162 -8.884 -5.901 1.00 94.12 562 LEU A N 1
ATOM 4282 C CA . LEU A 1 562 ? -23.878 -8.516 -4.677 1.00 94.12 562 LEU A CA 1
ATOM 4283 C C . LEU A 1 562 ? -25.382 -8.831 -4.739 1.00 94.12 562 LEU A C 1
ATOM 4285 O O . LEU A 1 562 ? -26.019 -8.922 -3.691 1.00 94.12 562 LEU A O 1
ATOM 4289 N N . GLN A 1 563 ? -25.930 -9.022 -5.942 1.00 93.31 563 GLN A N 1
ATOM 4290 C CA . GLN A 1 563 ? -27.310 -9.441 -6.212 1.00 93.31 563 GLN A CA 1
ATOM 4291 C C . GLN A 1 563 ? -27.413 -10.928 -6.594 1.00 93.31 563 GLN A C 1
ATOM 4293 O O . GLN A 1 563 ? -28.398 -11.343 -7.202 1.00 93.31 563 GLN A O 1
ATOM 4298 N N . ASP A 1 564 ? -26.390 -11.732 -6.290 1.00 93.31 564 ASP A N 1
ATOM 4299 C CA . ASP A 1 564 ? -26.303 -13.153 -6.644 1.00 93.31 564 ASP A CA 1
ATOM 4300 C C . ASP A 1 564 ? -26.369 -13.460 -8.156 1.00 93.31 564 ASP A C 1
ATOM 4302 O O . ASP A 1 564 ? -26.558 -14.610 -8.565 1.00 93.31 564 ASP A O 1
ATOM 4306 N N . ASN A 1 565 ? -26.165 -12.458 -9.015 1.00 93.38 565 ASN A N 1
ATOM 4307 C CA . ASN A 1 565 ? -26.222 -12.587 -10.466 1.00 93.38 565 ASN A CA 1
ATOM 4308 C C . ASN A 1 565 ? -24.824 -12.774 -11.076 1.00 93.38 565 ASN A C 1
ATOM 4310 O O . ASN A 1 565 ? -24.283 -11.885 -11.733 1.00 93.38 565 ASN A O 1
ATOM 4314 N N . VAL A 1 566 ? -24.250 -13.968 -10.912 1.00 92.06 566 VAL A N 1
ATOM 4315 C CA . VAL A 1 566 ? -22.938 -14.319 -11.499 1.00 92.06 566 VAL A CA 1
ATOM 4316 C C . VAL A 1 566 ? -22.946 -14.210 -13.031 1.00 92.06 566 VAL A C 1
ATOM 4318 O O . VAL A 1 566 ? -21.968 -13.765 -13.624 1.00 92.06 566 VAL A O 1
ATOM 4321 N N . LYS A 1 567 ? -24.070 -14.546 -13.683 1.00 88.31 567 LYS A N 1
ATOM 4322 C CA . LYS A 1 567 ? -24.219 -14.474 -15.150 1.00 88.31 567 LYS A CA 1
ATOM 4323 C C . LYS A 1 567 ? -24.145 -13.047 -15.694 1.00 88.31 567 LYS A C 1
ATOM 4325 O O . LYS A 1 567 ? -23.785 -12.868 -16.851 1.00 88.31 567 LYS A O 1
ATOM 4330 N N . GLY A 1 568 ? -24.481 -12.051 -14.875 1.00 85.88 568 GLY A N 1
ATOM 4331 C CA . GLY A 1 568 ? -24.333 -10.640 -15.223 1.00 85.88 568 GLY A CA 1
ATOM 4332 C C . GLY A 1 568 ? -22.875 -10.183 -15.325 1.00 85.88 568 GLY A C 1
ATOM 4333 O O . GLY A 1 568 ? -22.631 -9.096 -15.841 1.00 85.88 568 GLY A O 1
ATOM 4334 N N . GLY A 1 569 ? -21.914 -10.986 -14.849 1.00 90.44 569 GLY A N 1
ATOM 4335 C CA . GLY A 1 569 ? -20.494 -10.639 -14.837 1.00 90.44 569 GLY A CA 1
ATOM 4336 C C . GLY A 1 569 ? -20.187 -9.429 -13.953 1.00 90.44 569 GLY A C 1
ATOM 4337 O O . GLY A 1 569 ? -21.024 -8.984 -13.164 1.00 90.44 569 GLY A O 1
ATOM 4338 N N . ILE A 1 570 ? -18.981 -8.885 -14.092 1.00 95.12 570 ILE A N 1
ATOM 4339 C CA . ILE A 1 570 ? -18.575 -7.631 -13.443 1.00 95.12 570 ILE A CA 1
ATOM 4340 C C . ILE A 1 570 ? -18.034 -6.656 -14.485 1.00 95.12 570 ILE A C 1
ATOM 4342 O O . ILE A 1 570 ? -17.705 -7.046 -15.607 1.00 95.12 570 ILE A O 1
ATOM 4346 N N . PHE A 1 571 ? -17.934 -5.385 -14.104 1.00 94.12 571 PHE A N 1
ATOM 4347 C CA . PHE A 1 571 ? -17.434 -4.337 -14.990 1.00 94.12 571 PHE A CA 1
ATOM 4348 C C . PHE A 1 571 ? -16.182 -3.697 -14.423 1.00 94.12 571 PHE A C 1
ATOM 4350 O O . PHE A 1 571 ? -16.087 -3.470 -13.215 1.00 94.12 571 PHE A O 1
ATOM 4357 N N . ILE A 1 572 ? -15.255 -3.350 -15.306 1.00 94.06 572 ILE A N 1
ATOM 4358 C CA . ILE A 1 572 ? -14.100 -2.529 -14.977 1.00 94.06 572 ILE A CA 1
ATOM 4359 C C . ILE A 1 572 ? -14.363 -1.093 -15.418 1.00 94.06 572 ILE A C 1
ATOM 4361 O O . ILE A 1 572 ? -14.685 -0.803 -16.569 1.00 94.06 572 ILE A O 1
ATOM 4365 N N . LEU A 1 573 ? -14.275 -0.188 -14.456 1.00 90.56 573 LEU A N 1
ATOM 4366 C CA . LEU A 1 573 ? -14.522 1.233 -14.609 1.00 90.56 573 LEU A CA 1
ATOM 4367 C C . LEU A 1 573 ? -13.213 1.975 -14.390 1.00 90.56 573 LEU A C 1
ATOM 4369 O O . LEU A 1 573 ? -12.377 1.580 -13.578 1.00 90.56 573 LEU A O 1
ATOM 4373 N N . GLY A 1 574 ? -13.048 3.097 -15.069 1.00 85.25 574 GLY A N 1
ATOM 4374 C CA . GLY A 1 574 ? -11.940 3.986 -14.790 1.00 85.25 574 GLY A CA 1
ATOM 4375 C C . GLY A 1 574 ? -12.092 5.303 -15.506 1.00 85.25 574 GLY A C 1
ATOM 4376 O O . GLY A 1 574 ? -13.060 5.529 -16.233 1.00 85.25 574 GLY A O 1
ATOM 4377 N N . TYR A 1 575 ? -11.133 6.179 -15.263 1.00 74.56 575 TYR A N 1
ATOM 4378 C CA . TYR A 1 575 ? -11.030 7.437 -15.970 1.00 74.56 575 TYR A CA 1
ATOM 4379 C C . TYR A 1 575 ? -9.611 7.639 -16.483 1.00 74.56 575 TYR A C 1
ATOM 4381 O O . TYR A 1 575 ? -8.641 7.189 -15.871 1.00 74.56 575 TYR A O 1
ATOM 4389 N N . ARG A 1 576 ? -9.509 8.322 -17.619 1.00 70.75 576 ARG A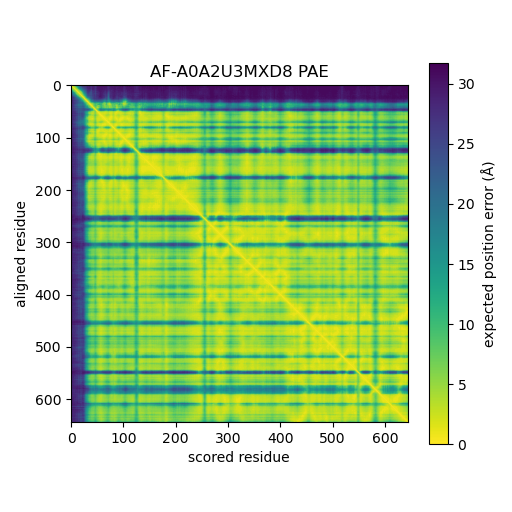 N 1
ATOM 4390 C CA . ARG A 1 576 ? -8.255 8.745 -18.232 1.00 70.75 576 ARG A CA 1
ATOM 4391 C C . ARG A 1 576 ? -8.323 10.233 -18.485 1.00 70.75 576 ARG A C 1
ATOM 4393 O O . ARG A 1 576 ? -9.257 10.712 -19.129 1.00 70.75 576 ARG A O 1
ATOM 4400 N N . THR A 1 577 ? -7.299 10.925 -18.015 1.00 67.50 577 THR A N 1
ATOM 4401 C CA . THR A 1 577 ? -7.142 12.363 -18.193 1.00 67.50 577 THR A CA 1
ATOM 4402 C C . THR A 1 577 ? -5.991 12.627 -19.148 1.00 67.50 577 THR A C 1
ATOM 4404 O O . THR A 1 577 ? -4.907 12.098 -18.928 1.00 67.50 577 THR A O 1
ATOM 4407 N N . TYR A 1 578 ? -6.201 13.437 -20.179 1.00 67.38 578 TYR A N 1
ATOM 4408 C CA . TYR A 1 578 ? -5.149 13.855 -21.109 1.00 67.38 578 TYR A CA 1
ATOM 4409 C C . TYR A 1 578 ? -5.276 15.342 -21.434 1.00 67.38 578 TYR A C 1
ATOM 4411 O O . TYR A 1 578 ? -6.330 15.940 -21.222 1.00 67.38 578 TYR A O 1
ATOM 4419 N N . ILE A 1 579 ? -4.190 15.942 -21.915 1.00 67.75 579 ILE A N 1
ATOM 4420 C CA . ILE A 1 579 ? -4.201 17.311 -22.426 1.00 67.75 579 ILE A CA 1
ATOM 4421 C C . ILE A 1 579 ? -4.501 17.220 -23.919 1.00 67.75 579 ILE A C 1
ATOM 4423 O O . ILE A 1 579 ? -3.863 16.455 -24.635 1.00 67.75 579 ILE A O 1
ATOM 4427 N N . ASP A 1 580 ? -5.513 17.947 -24.369 1.00 68.12 580 ASP A N 1
ATOM 4428 C CA . ASP A 1 580 ? -5.768 18.151 -25.787 1.00 68.12 580 ASP A CA 1
ATOM 4429 C C . ASP A 1 580 ? -4.737 19.143 -26.328 1.00 68.12 580 ASP A C 1
ATOM 4431 O O . ASP A 1 580 ? -4.802 20.332 -26.018 1.00 68.12 580 ASP A O 1
ATOM 4435 N N . ASP A 1 581 ? -3.795 18.657 -27.133 1.00 64.81 581 ASP A N 1
ATOM 4436 C CA . ASP A 1 581 ? -2.697 19.457 -27.688 1.00 64.81 581 ASP A CA 1
ATOM 4437 C C . ASP A 1 581 ? -3.183 20.647 -28.535 1.00 64.81 581 ASP A C 1
ATOM 4439 O O . ASP A 1 581 ? -2.478 21.646 -28.666 1.00 64.81 581 ASP A O 1
ATOM 4443 N N . SER A 1 582 ? -4.401 20.580 -29.086 1.00 72.56 582 SER A N 1
ATOM 4444 C CA . SER A 1 582 ? -4.966 21.654 -29.910 1.00 72.56 582 SER A CA 1
ATOM 4445 C C . SER A 1 582 ? -5.595 22.781 -29.089 1.00 72.56 582 SER A C 1
ATOM 4447 O O . SER A 1 582 ? -5.633 23.929 -29.534 1.00 72.56 582 SER A O 1
ATOM 4449 N N . THR A 1 583 ? -6.080 22.475 -27.881 1.00 76.56 583 THR A N 1
ATOM 4450 C CA . THR A 1 583 ? -6.778 23.442 -27.017 1.00 76.56 583 THR A CA 1
ATOM 4451 C C . THR A 1 583 ? -6.057 23.728 -25.701 1.00 76.56 583 THR A C 1
ATOM 4453 O O . THR A 1 583 ? -6.465 24.631 -24.969 1.00 76.56 583 THR A O 1
ATOM 4456 N N . GLY A 1 584 ? -5.014 22.962 -25.371 1.00 73.06 584 GLY A N 1
ATOM 4457 C CA . GLY A 1 584 ? -4.322 22.976 -24.081 1.00 73.06 584 GLY A CA 1
ATOM 4458 C C . GLY A 1 584 ? -5.203 22.551 -22.900 1.00 73.06 584 GLY A C 1
ATOM 4459 O O . GLY A 1 584 ? -4.802 22.712 -21.747 1.00 73.06 584 GLY A O 1
ATOM 4460 N N . LYS A 1 585 ? -6.423 22.055 -23.151 1.00 75.56 585 LYS A N 1
ATOM 4461 C CA . LYS A 1 585 ? -7.387 21.716 -22.100 1.00 75.56 585 LYS A CA 1
ATOM 4462 C C . LYS A 1 585 ? -7.198 20.291 -21.614 1.00 75.56 585 LYS A C 1
ATOM 4464 O O . LYS A 1 585 ? -7.016 19.362 -22.392 1.00 75.56 585 LYS A O 1
ATOM 4469 N N . THR A 1 586 ? -7.363 20.116 -20.312 1.00 74.94 586 THR A N 1
ATOM 4470 C CA . THR A 1 586 ? -7.475 18.802 -19.689 1.00 74.94 586 THR A CA 1
ATOM 4471 C C . THR A 1 586 ? -8.835 18.182 -20.012 1.00 74.94 586 THR A C 1
ATOM 4473 O O . THR A 1 586 ? -9.871 18.690 -19.581 1.00 74.94 586 THR A O 1
ATOM 4476 N N . LEU A 1 587 ? -8.837 17.074 -20.747 1.00 69.44 587 LEU A N 1
ATOM 4477 C CA . LEU A 1 587 ? -10.010 16.250 -21.026 1.00 69.44 587 LEU A CA 1
ATOM 4478 C C . LEU A 1 587 ? -10.017 15.021 -20.117 1.00 69.44 587 LEU A C 1
ATOM 4480 O O . LEU A 1 587 ? -8.975 14.412 -19.885 1.00 69.44 587 LEU A O 1
ATOM 4484 N N . VAL A 1 588 ? -11.200 14.638 -19.627 1.00 72.81 588 VAL A N 1
ATOM 4485 C CA . VAL A 1 588 ? -11.414 13.436 -18.807 1.00 72.81 588 VAL A CA 1
ATOM 4486 C C . VAL A 1 588 ? -12.363 12.500 -19.547 1.00 72.81 588 VAL A C 1
ATOM 4488 O O . VAL A 1 588 ? -13.461 12.892 -19.933 1.00 72.81 588 VAL A O 1
ATOM 4491 N N . THR A 1 589 ? -11.946 11.254 -19.739 1.00 73.12 589 THR A N 1
ATOM 4492 C CA . THR A 1 589 ? -12.743 10.188 -20.367 1.00 73.12 589 THR A CA 1
ATOM 4493 C C . THR A 1 589 ? -12.980 9.061 -19.376 1.00 73.12 589 THR A C 1
ATOM 4495 O O . THR A 1 589 ? -12.160 8.845 -18.491 1.00 73.12 589 THR A O 1
ATOM 4498 N N . THR A 1 590 ? -14.074 8.315 -19.522 1.00 79.94 590 THR A N 1
ATOM 4499 C CA . THR A 1 590 ? -14.443 7.187 -18.645 1.00 79.94 590 THR A CA 1
ATOM 4500 C C . THR A 1 590 ? -13.893 5.848 -19.148 1.00 79.94 590 THR A C 1
ATOM 4502 O O . THR A 1 590 ? -14.588 4.832 -19.133 1.00 79.94 590 THR A O 1
ATOM 4505 N N . VAL A 1 591 ? -12.656 5.848 -19.653 1.00 84.75 591 VAL A N 1
ATOM 4506 C CA . VAL A 1 591 ? -12.005 4.650 -20.197 1.00 84.75 591 VAL A CA 1
ATOM 4507 C C . VAL A 1 591 ? -11.096 4.032 -19.127 1.00 84.75 591 VAL A C 1
ATOM 4509 O O . VAL A 1 591 ? -10.170 4.713 -18.669 1.00 84.75 591 VAL A O 1
ATOM 4512 N N . PRO A 1 592 ? -11.301 2.760 -18.731 1.00 90.25 592 PRO A N 1
ATOM 4513 C CA . PRO A 1 592 ? -10.424 2.061 -17.792 1.00 90.25 592 PRO A CA 1
ATOM 4514 C C . PRO A 1 592 ? -9.060 1.831 -18.449 1.00 90.25 592 PRO A C 1
ATOM 4516 O O . PRO A 1 592 ? -8.875 0.889 -19.213 1.00 90.25 592 PRO A O 1
ATOM 4519 N N . SER A 1 593 ? -8.118 2.734 -18.197 1.00 89.94 593 SER A N 1
ATOM 4520 C CA . SER A 1 593 ? -6.858 2.816 -18.943 1.00 89.94 593 SER A CA 1
ATOM 4521 C C . SER A 1 593 ? -5.665 2.366 -18.112 1.00 89.94 593 SER A C 1
ATOM 4523 O O . SER A 1 593 ? -5.686 2.443 -16.884 1.00 89.94 593 SER A O 1
ATOM 4525 N N . TRP A 1 594 ? -4.609 1.942 -18.793 1.00 92.12 594 TRP A N 1
ATOM 4526 C CA . TRP A 1 594 ? -3.329 1.577 -18.196 1.00 92.12 594 TRP A CA 1
ATOM 4527 C C . TRP A 1 594 ? -2.180 2.250 -18.957 1.00 92.12 594 TRP A C 1
ATOM 4529 O O . TRP A 1 594 ? -2.331 2.669 -20.110 1.00 92.12 594 TRP A O 1
ATOM 4539 N N . THR A 1 595 ? -1.025 2.373 -18.307 1.00 91.06 595 THR A N 1
ATOM 4540 C CA . THR A 1 595 ? 0.199 2.926 -18.904 1.00 91.06 595 THR A CA 1
ATOM 4541 C C . THR A 1 595 ? 1.375 1.982 -18.696 1.00 91.06 595 THR A C 1
ATOM 4543 O O . THR A 1 595 ? 1.314 1.067 -17.882 1.00 91.06 595 THR A O 1
ATOM 4546 N N . ASN A 1 596 ? 2.454 2.181 -19.442 1.00 93.81 596 ASN A N 1
ATOM 4547 C CA . ASN A 1 596 ? 3.715 1.485 -19.228 1.00 93.81 596 ASN A CA 1
ATOM 4548 C C . ASN A 1 596 ? 4.844 2.525 -19.237 1.00 93.81 596 ASN A C 1
ATOM 4550 O O . ASN A 1 596 ? 5.319 2.895 -20.316 1.00 93.81 596 ASN A O 1
ATOM 4554 N N . PRO A 1 597 ? 5.233 3.048 -18.056 1.00 89.69 597 PRO A N 1
ATOM 4555 C CA . PRO A 1 597 ? 6.306 4.030 -17.930 1.00 89.69 597 PRO A CA 1
ATOM 4556 C C . PRO A 1 597 ? 7.580 3.646 -18.686 1.00 89.69 597 PRO A C 1
ATOM 4558 O O . PRO A 1 597 ? 8.067 4.445 -19.482 1.00 89.69 597 PRO A O 1
ATOM 4561 N N . TYR A 1 598 ? 8.054 2.404 -18.546 1.00 94.38 598 TYR A N 1
ATOM 4562 C CA . TYR A 1 598 ? 9.242 1.927 -19.261 1.00 94.38 598 TYR A CA 1
ATOM 4563 C C . TYR A 1 598 ? 9.109 2.081 -20.787 1.00 94.38 598 TYR A C 1
ATOM 4565 O O . TYR A 1 598 ? 9.961 2.690 -21.437 1.00 94.38 598 TYR A O 1
ATOM 4573 N N . ALA A 1 599 ? 8.005 1.597 -21.361 1.00 95.00 599 ALA A N 1
ATOM 4574 C CA . ALA A 1 599 ? 7.753 1.713 -22.797 1.00 95.00 599 ALA A CA 1
ATOM 4575 C C . ALA A 1 599 ? 7.573 3.170 -23.258 1.00 95.00 599 ALA A C 1
ATOM 4577 O O . ALA A 1 599 ? 8.002 3.525 -24.356 1.00 95.00 599 ALA A O 1
ATOM 4578 N N . LYS A 1 600 ? 6.988 4.032 -22.417 1.00 91.75 600 LYS A N 1
ATOM 4579 C CA . LYS A 1 600 ? 6.871 5.471 -22.690 1.00 91.75 600 LYS A CA 1
ATOM 4580 C C . LYS A 1 600 ? 8.248 6.130 -22.790 1.00 91.75 600 LYS A C 1
ATOM 4582 O O . LYS A 1 600 ? 8.480 6.918 -23.702 1.00 91.75 600 LYS A O 1
ATOM 4587 N N . PHE A 1 601 ? 9.180 5.788 -21.906 1.00 92.50 601 PHE A N 1
ATOM 4588 C CA . PHE A 1 601 ? 10.551 6.285 -22.010 1.00 92.50 601 PHE A CA 1
ATOM 4589 C C . PHE A 1 601 ? 11.305 5.717 -23.205 1.00 92.50 601 PHE A C 1
ATOM 4591 O O . PHE A 1 601 ? 12.071 6.441 -23.839 1.00 92.50 601 PHE A O 1
ATOM 4598 N N . GLN A 1 602 ? 11.050 4.459 -23.567 1.00 95.62 602 GLN A N 1
ATOM 4599 C CA . GLN A 1 602 ? 11.598 3.909 -24.801 1.00 95.62 602 GLN A CA 1
ATOM 4600 C C . GLN A 1 602 ? 11.090 4.687 -26.021 1.00 95.62 602 GLN A C 1
ATOM 4602 O O . GLN A 1 602 ? 11.865 4.967 -26.932 1.00 95.62 602 GLN A O 1
ATOM 4607 N N . HIS A 1 603 ? 9.811 5.081 -26.034 1.00 92.81 603 HIS A N 1
ATOM 4608 C CA . HIS A 1 603 ? 9.261 5.936 -27.083 1.00 92.81 603 HIS A CA 1
ATOM 4609 C C . HIS A 1 603 ? 9.976 7.294 -27.146 1.00 92.81 603 HIS A C 1
ATOM 4611 O O . HIS A 1 603 ? 10.415 7.673 -28.227 1.00 92.81 603 HIS A O 1
ATOM 4617 N N . ILE A 1 604 ? 10.171 7.965 -26.002 1.00 91.75 604 ILE A N 1
ATOM 4618 C CA . ILE A 1 604 ? 10.903 9.243 -25.916 1.00 91.75 604 ILE A CA 1
ATOM 4619 C C . ILE A 1 604 ? 12.305 9.118 -26.525 1.00 91.75 604 ILE A C 1
ATOM 4621 O O . ILE A 1 604 ? 12.664 9.914 -27.394 1.00 91.75 604 ILE A O 1
ATOM 4625 N N . TYR A 1 605 ? 13.067 8.094 -26.125 1.00 94.31 605 TYR A N 1
ATOM 4626 C CA . TYR A 1 605 ? 14.388 7.814 -26.690 1.00 94.31 605 TYR A CA 1
ATOM 4627 C C . TYR A 1 605 ? 14.316 7.597 -28.209 1.00 94.31 605 TYR A C 1
ATOM 4629 O O . TYR A 1 605 ? 15.091 8.192 -28.954 1.00 94.31 605 TYR A O 1
ATOM 4637 N N . ASN A 1 606 ? 13.361 6.795 -28.686 1.00 93.50 606 ASN A N 1
ATOM 4638 C CA . ASN A 1 606 ? 13.239 6.466 -30.106 1.00 93.50 606 ASN A CA 1
ATOM 4639 C C . ASN A 1 606 ? 12.896 7.663 -31.003 1.00 93.50 606 ASN A C 1
ATOM 4641 O O . ASN A 1 606 ? 13.176 7.624 -32.198 1.00 93.50 606 ASN A O 1
ATOM 4645 N N . THR A 1 607 ? 12.236 8.685 -30.456 1.00 90.69 607 THR A N 1
ATOM 4646 C CA . THR A 1 607 ? 11.801 9.870 -31.212 1.00 90.69 607 THR A CA 1
ATOM 4647 C C . THR A 1 607 ? 12.803 11.021 -31.203 1.00 90.69 607 THR A C 1
ATOM 4649 O O . THR A 1 607 ? 12.577 12.010 -31.894 1.00 90.69 607 THR A O 1
ATOM 4652 N N . ALA A 1 608 ? 13.885 10.931 -30.427 1.00 90.19 608 ALA A N 1
ATOM 4653 C CA . ALA A 1 608 ? 14.906 11.973 -30.402 1.00 90.19 608 ALA A CA 1
ATOM 4654 C C . ALA A 1 608 ? 15.758 11.945 -31.687 1.00 90.19 608 ALA A C 1
ATOM 4656 O O . ALA A 1 608 ? 16.152 10.873 -32.144 1.00 90.19 608 ALA A O 1
ATOM 4657 N N . GLU A 1 609 ? 16.047 13.127 -32.248 1.00 79.81 609 GLU A N 1
ATOM 4658 C CA . GLU A 1 609 ? 16.599 13.310 -33.607 1.00 79.81 609 GLU A CA 1
ATOM 4659 C C . GLU A 1 609 ? 17.915 12.555 -33.871 1.00 79.81 609 GLU A C 1
ATOM 4661 O O . GLU A 1 609 ? 18.131 12.076 -34.983 1.00 79.81 609 GLU A O 1
ATOM 4666 N N . ASP A 1 610 ? 18.759 12.386 -32.850 1.00 83.69 610 ASP A N 1
ATOM 4667 C CA . ASP A 1 610 ? 20.091 11.775 -32.973 1.00 83.69 610 ASP A CA 1
ATOM 4668 C C . ASP A 1 610 ? 20.134 10.269 -32.658 1.00 83.69 610 ASP A C 1
ATOM 4670 O O . ASP A 1 610 ? 21.202 9.647 -32.703 1.00 83.69 610 ASP A O 1
ATOM 4674 N N . ASN A 1 611 ? 19.000 9.656 -32.311 1.00 89.81 611 ASN A N 1
ATOM 4675 C CA . ASN A 1 611 ? 18.968 8.261 -31.883 1.00 89.81 611 ASN A CA 1
ATOM 4676 C C . ASN A 1 611 ? 18.611 7.309 -33.025 1.00 89.81 611 ASN A C 1
ATOM 4678 O O . ASN A 1 611 ? 17.710 7.541 -33.826 1.00 89.81 611 ASN A O 1
ATOM 4682 N N . THR A 1 612 ? 19.297 6.166 -33.061 1.00 89.25 612 THR A N 1
ATOM 4683 C CA . THR A 1 612 ? 18.974 5.068 -33.979 1.00 89.25 612 THR A CA 1
ATOM 4684 C C . THR A 1 612 ? 18.288 3.942 -33.215 1.00 89.25 612 THR A C 1
ATOM 4686 O O . THR A 1 612 ? 18.921 3.254 -32.417 1.00 89.25 612 THR A O 1
ATOM 4689 N N . SER A 1 613 ? 16.999 3.723 -33.478 1.00 91.50 613 SER A N 1
ATOM 4690 C CA . SER A 1 613 ? 16.217 2.670 -32.816 1.00 91.50 613 SER A CA 1
ATOM 4691 C C . SER A 1 613 ? 16.225 1.353 -33.584 1.00 91.50 613 SER A C 1
ATOM 4693 O O . SER A 1 613 ? 15.852 1.303 -34.763 1.00 91.50 613 SER A O 1
ATOM 4695 N N . THR A 1 614 ? 16.544 0.263 -32.885 1.00 93.38 614 THR A N 1
ATOM 4696 C CA . THR A 1 614 ? 16.356 -1.106 -33.386 1.00 93.38 614 THR A CA 1
ATOM 4697 C C . THR A 1 614 ? 14.866 -1.456 -33.493 1.00 93.38 614 THR A C 1
ATOM 4699 O O . THR A 1 614 ? 14.003 -0.742 -32.975 1.00 93.38 614 THR A O 1
ATOM 4702 N N . GLN A 1 615 ? 14.537 -2.567 -34.161 1.00 91.44 615 GLN A N 1
ATOM 4703 C CA . GLN A 1 615 ? 13.147 -3.031 -34.221 1.00 91.44 615 GLN A CA 1
ATOM 4704 C C . GLN A 1 615 ? 12.610 -3.399 -32.830 1.00 91.44 615 GLN A C 1
ATOM 4706 O O . GLN A 1 615 ? 11.503 -3.005 -32.490 1.00 91.44 615 GLN A O 1
ATOM 4711 N N . GLU A 1 616 ? 13.422 -4.047 -31.995 1.00 91.81 616 GLU A N 1
ATOM 4712 C CA . GLU A 1 616 ? 13.061 -4.383 -30.612 1.00 91.81 616 GLU A CA 1
ATOM 4713 C C . GLU A 1 616 ? 12.703 -3.135 -29.789 1.00 91.81 616 GLU A C 1
ATOM 4715 O O . GLU A 1 616 ? 11.671 -3.097 -29.121 1.00 91.81 616 GLU A O 1
ATOM 4720 N N . MET A 1 617 ? 13.503 -2.069 -29.900 1.00 94.19 617 MET A N 1
ATOM 4721 C CA . MET A 1 617 ? 13.220 -0.791 -29.239 1.00 94.19 617 MET A CA 1
ATOM 4722 C C . MET A 1 617 ? 11.897 -0.181 -29.713 1.00 94.19 617 MET A C 1
ATOM 4724 O O . MET A 1 617 ? 11.155 0.399 -28.915 1.00 94.19 617 MET A O 1
ATOM 4728 N N . LYS A 1 618 ? 11.585 -0.298 -31.009 1.00 92.38 618 LYS A N 1
ATOM 4729 C CA . LYS A 1 618 ? 10.305 0.159 -31.568 1.00 92.38 618 LYS A CA 1
ATOM 4730 C C . LYS A 1 618 ? 9.144 -0.684 -31.040 1.00 92.38 618 LYS A C 1
ATOM 4732 O O . LYS A 1 618 ? 8.131 -0.113 -30.650 1.00 92.38 618 LYS A O 1
ATOM 4737 N N . ASP A 1 619 ? 9.311 -2.001 -30.947 1.00 92.94 619 ASP A N 1
ATOM 4738 C CA . ASP A 1 619 ? 8.288 -2.929 -30.453 1.00 92.94 619 ASP A CA 1
ATOM 4739 C C . ASP A 1 619 ? 7.979 -2.722 -28.962 1.00 92.94 619 ASP A C 1
ATOM 4741 O O . ASP A 1 619 ? 6.822 -2.821 -28.546 1.00 92.94 619 ASP A O 1
ATOM 4745 N N . ILE A 1 620 ? 8.987 -2.382 -28.150 1.00 94.31 620 ILE A N 1
ATOM 4746 C CA . ILE A 1 620 ? 8.792 -1.980 -26.749 1.00 94.31 620 ILE A CA 1
ATOM 4747 C C . ILE A 1 620 ? 7.959 -0.695 -26.682 1.00 94.31 620 ILE A C 1
ATOM 4749 O O . ILE A 1 620 ? 6.983 -0.642 -25.934 1.00 94.31 620 ILE A O 1
ATOM 4753 N N . ALA A 1 621 ? 8.286 0.318 -27.490 1.00 93.94 621 ALA A N 1
ATOM 4754 C CA . ALA A 1 621 ? 7.581 1.603 -27.496 1.00 93.94 621 ALA A CA 1
ATOM 4755 C C . ALA A 1 621 ? 6.089 1.488 -27.875 1.00 93.94 621 ALA A C 1
ATOM 4757 O O . ALA A 1 621 ? 5.280 2.311 -27.444 1.00 93.94 621 ALA A O 1
ATOM 4758 N N . LEU A 1 622 ? 5.688 0.441 -28.610 1.00 94.38 622 LEU A N 1
ATOM 4759 C CA . LEU A 1 622 ? 4.275 0.164 -28.908 1.00 94.38 622 LEU A CA 1
ATOM 4760 C C . LEU A 1 622 ? 3.432 -0.148 -27.659 1.00 94.38 622 LEU A C 1
ATOM 4762 O O . LEU A 1 622 ? 2.207 -0.075 -27.710 1.00 94.38 622 LEU A O 1
ATOM 4766 N N . ARG A 1 623 ? 4.067 -0.482 -26.530 1.00 94.69 623 ARG A N 1
ATOM 4767 C CA . ARG A 1 623 ? 3.406 -0.908 -25.287 1.00 94.69 623 ARG A CA 1
ATOM 4768 C C . ARG A 1 623 ? 3.119 0.247 -24.326 1.00 94.69 623 ARG A C 1
ATOM 4770 O O . ARG A 1 623 ? 2.783 -0.017 -23.181 1.00 94.69 623 ARG A O 1
ATOM 4777 N N . GLN A 1 624 ? 3.277 1.507 -24.741 1.00 91.62 624 GLN A N 1
ATOM 4778 C CA . GLN A 1 624 ? 3.251 2.669 -23.837 1.00 91.62 624 GLN A CA 1
ATOM 4779 C C . GLN A 1 624 ? 1.918 2.909 -23.104 1.00 91.62 624 GLN A C 1
ATOM 4781 O O . GLN A 1 624 ? 1.919 3.441 -21.990 1.00 91.62 624 GLN A O 1
ATOM 4786 N N . SER A 1 625 ? 0.783 2.538 -23.703 1.00 91.50 625 SER A N 1
ATOM 4787 C CA . SER A 1 625 ? -0.542 2.714 -23.101 1.00 91.50 625 SER A CA 1
ATOM 4788 C C . SER A 1 625 ? -1.605 1.825 -23.737 1.00 91.50 625 SER A C 1
ATOM 4790 O O . SER A 1 625 ? -1.432 1.277 -24.829 1.00 91.50 625 SER A O 1
ATOM 4792 N N . GLY A 1 626 ? -2.744 1.735 -23.058 1.00 92.38 626 GLY A N 1
ATOM 4793 C CA . GLY A 1 626 ? -3.931 1.078 -23.571 1.00 92.38 626 GLY A CA 1
ATOM 4794 C C . GLY A 1 626 ? -5.089 1.133 -22.588 1.00 92.38 626 GLY A C 1
ATOM 4795 O O . GLY A 1 626 ? -5.133 1.977 -21.688 1.00 92.38 626 GLY A O 1
ATOM 4796 N N . TYR A 1 627 ? -6.043 0.225 -22.763 1.00 93.06 627 TYR A N 1
ATOM 4797 C CA . TYR A 1 627 ? -7.252 0.160 -21.952 1.00 93.06 627 TYR A CA 1
ATOM 4798 C C . TYR A 1 627 ? -7.743 -1.271 -21.745 1.00 93.06 627 TYR A C 1
ATOM 4800 O O . TYR A 1 627 ? -7.355 -2.195 -22.458 1.00 93.06 627 TYR A O 1
ATOM 4808 N N . PHE A 1 628 ? -8.596 -1.452 -20.744 1.00 94.69 628 PHE A N 1
ATOM 4809 C CA . PHE A 1 628 ? -9.321 -2.690 -20.498 1.00 94.69 628 PHE A CA 1
ATOM 4810 C C . PHE A 1 628 ? -10.676 -2.648 -21.207 1.00 94.69 628 PHE A C 1
ATOM 4812 O O . PHE A 1 628 ? -11.326 -1.602 -21.268 1.00 94.69 628 PHE A O 1
ATOM 4819 N N . GLU A 1 629 ? -11.137 -3.777 -21.734 1.00 94.25 629 GLU A N 1
ATOM 4820 C CA . GLU A 1 629 ? -12.541 -3.888 -22.128 1.00 94.25 629 GLU A CA 1
ATOM 4821 C C . GLU A 1 629 ? -13.437 -3.782 -20.889 1.00 94.25 629 GLU A C 1
ATOM 4823 O O . GLU A 1 629 ? -13.136 -4.366 -19.853 1.00 94.25 629 GLU A O 1
ATOM 4828 N N . GLY A 1 630 ? -14.529 -3.014 -20.978 1.00 90.88 630 GLY A N 1
ATOM 4829 C CA . GLY A 1 630 ? -15.365 -2.700 -19.814 1.00 90.88 630 GLY A CA 1
ATOM 4830 C C . GLY A 1 630 ? -16.020 -3.924 -19.167 1.00 90.88 630 GLY A C 1
ATOM 4831 O O . GLY A 1 630 ? -16.258 -3.918 -17.961 1.00 90.88 630 GLY A O 1
ATOM 4832 N N . ASN A 1 631 ? -16.283 -4.976 -19.946 1.00 93.56 631 ASN A N 1
ATOM 4833 C CA . ASN A 1 631 ? -16.802 -6.242 -19.439 1.00 93.56 631 ASN A CA 1
ATOM 4834 C C . ASN A 1 631 ? -15.654 -7.122 -18.947 1.00 93.56 631 ASN A C 1
ATOM 4836 O O . ASN A 1 631 ? -14.690 -7.352 -19.671 1.00 93.56 631 ASN A O 1
ATOM 4840 N N . VAL A 1 632 ? -15.797 -7.671 -17.745 1.00 95.62 632 VAL A N 1
ATOM 4841 C CA . VAL A 1 632 ? -14.842 -8.620 -17.173 1.00 95.62 632 VAL A CA 1
ATOM 4842 C C . VAL A 1 632 ? -15.485 -9.998 -17.116 1.00 95.62 632 VAL A C 1
ATOM 4844 O O . VAL A 1 632 ? -16.581 -10.177 -16.577 1.00 95.62 632 VAL A O 1
ATOM 4847 N N . THR A 1 633 ? -14.785 -10.987 -17.667 1.00 95.12 633 THR A N 1
ATOM 4848 C CA . THR A 1 633 ? -15.292 -12.358 -17.758 1.00 95.12 633 THR A CA 1
ATOM 4849 C C . THR A 1 633 ? -15.008 -13.116 -16.466 1.00 95.12 633 THR A C 1
ATOM 4851 O O . THR A 1 633 ? -13.875 -13.124 -15.989 1.00 95.12 633 THR A O 1
ATOM 4854 N N . LEU A 1 634 ? -16.011 -13.803 -15.918 1.00 96.88 634 LEU A N 1
ATOM 4855 C CA . LEU A 1 634 ? -15.829 -14.749 -14.814 1.00 96.88 634 LEU A CA 1
ATOM 4856 C C . LEU A 1 634 ? -15.688 -16.165 -15.397 1.00 96.88 634 LEU A C 1
ATOM 4858 O O . LEU A 1 634 ? -16.502 -16.534 -16.250 1.00 96.88 634 LEU A O 1
ATOM 4862 N N . PRO A 1 635 ? -14.677 -16.959 -15.000 1.00 95.31 635 PRO A N 1
ATOM 4863 C CA . PRO A 1 635 ? -14.520 -18.316 -15.513 1.00 95.31 635 PRO A CA 1
ATOM 4864 C C . PRO A 1 635 ? -15.666 -19.214 -15.028 1.00 95.31 635 PRO A C 1
ATOM 4866 O O . PRO A 1 635 ? -16.230 -18.991 -13.959 1.00 95.31 635 PRO A O 1
ATOM 4869 N N . ALA A 1 636 ? -15.997 -20.260 -15.789 1.00 94.00 636 ALA A N 1
ATOM 4870 C CA . ALA A 1 636 ? -17.137 -21.134 -15.488 1.00 94.00 636 ALA A CA 1
ATOM 4871 C C . ALA A 1 636 ? -17.027 -21.851 -14.126 1.00 94.00 636 ALA A C 1
ATOM 4873 O O . ALA A 1 636 ? -18.045 -22.195 -13.525 1.00 94.00 636 ALA A O 1
ATOM 4874 N N . CYS A 1 637 ? -15.804 -22.055 -13.627 1.00 94.88 637 CYS A N 1
ATOM 4875 C CA . CYS A 1 637 ? -15.546 -22.608 -12.299 1.00 94.88 637 CYS A CA 1
ATOM 4876 C C . CYS A 1 637 ? -15.912 -21.659 -11.147 1.00 94.88 637 CYS A C 1
ATOM 4878 O O . CYS A 1 637 ? -16.075 -22.117 -10.016 1.00 94.88 637 CYS A O 1
ATOM 4880 N N . TYR A 1 638 ? -16.023 -20.350 -11.398 1.00 97.00 638 TYR A N 1
ATOM 4881 C CA . TYR A 1 638 ? -16.293 -19.371 -10.353 1.00 97.00 638 TYR A CA 1
ATOM 4882 C C . TYR A 1 638 ? -17.773 -19.368 -9.971 1.00 97.00 638 TYR A C 1
ATOM 4884 O O . TYR A 1 638 ? -18.662 -19.195 -10.807 1.00 97.00 638 TYR A O 1
ATOM 4892 N N . GLN A 1 639 ? -18.034 -19.517 -8.675 1.00 95.50 639 GLN A N 1
ATOM 4893 C CA . GLN A 1 639 ? -19.366 -19.451 -8.089 1.00 95.50 639 GLN A CA 1
ATOM 4894 C C . GLN A 1 639 ? -19.305 -18.731 -6.745 1.00 95.50 639 GLN A C 1
ATOM 4896 O O . GLN A 1 639 ? -18.314 -18.835 -6.018 1.00 95.50 639 GLN A O 1
ATOM 4901 N N . LEU A 1 640 ? -20.394 -18.047 -6.390 1.00 96.44 640 LEU A N 1
ATOM 4902 C CA . LEU A 1 640 ? -20.565 -17.525 -5.037 1.00 96.44 640 LEU A CA 1
ATOM 4903 C C . LEU A 1 640 ? -20.712 -18.697 -4.068 1.00 96.44 640 LEU A C 1
ATOM 4905 O O . LEU A 1 640 ? -21.581 -19.554 -4.242 1.00 96.44 640 LEU A O 1
ATOM 4909 N N . LYS A 1 641 ? -19.867 -18.719 -3.041 1.00 95.00 641 LYS A N 1
ATOM 4910 C CA . LYS A 1 641 ? -19.873 -19.747 -1.997 1.00 95.00 641 LYS A CA 1
ATOM 4911 C C . LYS A 1 641 ? -20.691 -19.258 -0.802 1.00 95.00 641 LYS A C 1
ATOM 4913 O O . LYS A 1 641 ? -20.718 -18.062 -0.522 1.00 95.00 641 LYS A O 1
ATOM 4918 N N . THR A 1 642 ? -21.334 -20.178 -0.086 1.00 95.69 642 THR A N 1
ATOM 4919 C CA . THR A 1 642 ? -22.082 -19.891 1.150 1.00 95.69 642 THR A CA 1
ATOM 4920 C C . THR A 1 642 ? -21.247 -20.265 2.370 1.00 95.69 642 THR A C 1
ATOM 4922 O O . THR A 1 642 ? -20.638 -21.335 2.396 1.00 95.69 642 THR A O 1
ATOM 4925 N N . LYS A 1 643 ? -21.219 -19.407 3.397 1.00 93.3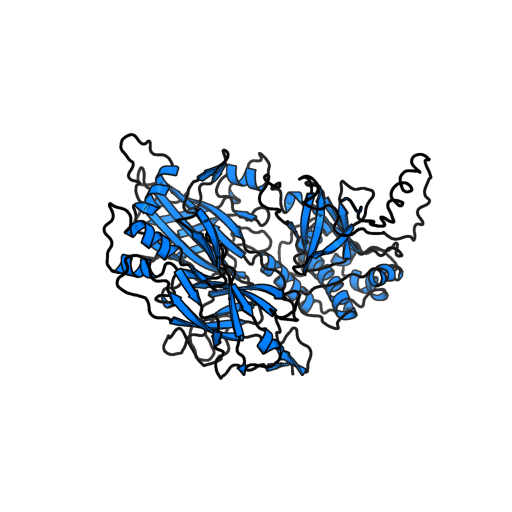8 643 LYS A N 1
ATOM 4926 C CA . LYS A 1 643 ? -20.569 -19.722 4.675 1.00 93.38 643 LYS A CA 1
ATOM 4927 C C . LYS A 1 643 ? -21.367 -20.796 5.421 1.00 93.38 643 LYS A C 1
ATOM 4929 O O . LYS A 1 643 ? -22.532 -20.573 5.754 1.00 93.38 643 LYS A O 1
ATOM 4934 N N . ILE A 1 644 ? -20.728 -21.940 5.669 1.00 89.38 644 ILE A N 1
ATOM 4935 C CA . ILE A 1 644 ? -21.301 -23.099 6.379 1.00 89.38 644 ILE A CA 1
ATOM 4936 C C . ILE A 1 644 ? -21.194 -22.926 7.892 1.00 89.38 644 ILE A C 1
ATOM 4938 O O . ILE A 1 644 ? -20.148 -22.425 8.358 1.00 89.38 644 ILE A O 1
#

Mean predicted aligned error: 8.77 Å

pLDDT: mean 85.43, std 16.22, range [27.09, 98.56]

InterPro domains:
  IPR061338 Putative pilus system protein FilF [NF050081] (4-641)

Sequence (644 aa):
MKTKLLLPFALTGLVSALTACGGESSHINENPYQGVVTSTNGCQASEGGNCQTFALDYPVAGLNFDCSSDTTNHFATAFDAGNIANGGCKVGDRIKFFIQGSQSSRTVNLGFVNLSKIRPEQVISGTKIRIAYLSLLDLATGLTDAEAKSMSMEDNTFKTLVGIIRVLQAVQVSNSNFQSDIQPITLTGALKDKLSTITSDIEAKDFLDGSYVEKLNPWLNISAIDEQAAQAVAKKLIYQANVATYSAGAANTSFLNTDIKGFMAKSQSQANSYSIAEMFLLTTRQGYTLGYATQWNGKPKLQTNDTLSDLASNLLIFQVSPKKFNLNTQDKWLDPLSYKTVKPLELQSPDKAENNISIYQGTLIADTAIPGTQDYYQRLINAKTTGDASIFGKWKQNIDGEQFNDGTVDIIKTDHATYLDKKIFKTKDNVAKGEKYIFPLYATLDVKFDKVAGATSSIAPTKLSIVIDENGDIRTNLATDGKLSSDQCPDIDPVTYKDSNGVQQYRIGTVGTTNTSADKREQSIYIRMLLSSPVFGNLDGVAAGIQPSQSTSLRLNLMNLLQDNVKGGIFILGYRTYIDDSTGKTLVTTVPSWTNPYAKFQHIYNTAEDNTSTQEMKDIALRQSGYFEGNVTLPACYQLKTKI

Secondary structure (DSSP, 8-state):
-------------SSSSSS------------TT----EEESBS-TTTTT-EEEEEESS-EET-EEEETT-SS-EEE-EE-TTS-EEEEEETTPEEEEEE--TT----EEEEEEEHHHH------TTT---PEEEPHHHHHHHHHTS----SSTTSHHHHHHHHHHHHHHHHHHHHHS--SS---EE--HHHHHGGGGSSS-B-HHHHHHSTHHHHHTTT--GGGS-HHHHHHHHHHHHHHHT-EEEEE-S--EEETTEEE--EEEE-SSSTT-EEEEEEEEEE-TTSEEEEEEEEEEE-PPPPTTPPP-GGGGGGHHHHS--EEEEEEEEE-SB-TTT-BB-S-EEEE-SS-GGG-EEEEE-B-BTTTEE-SSHHHHHHHTTS-PPPPGGGS-EEEEEETTEEEEEEEE-EEEE-------TTTS--TTTSPTT-EE-PSEEEEEEEEEPPPTT-S--PPPEEEEEEE-TTSEEEE---TTS-S--S----B-TTT-BBTTSPBP-EEEEEEEEEE-TTSS-EEEEEEEE--SGGGGGGTT-EESS-SSS---EEEE-HHHHTT-GGG-EEEEE-EEEEETTTTEEEEE---EEE-HHHHHHHHHHHSTT----HHHHHHHTTSEEEE-SEEBPPTT--PEEP-

Nearest PDB structures (foldseek):
  8ifg-assembly1_B  TM=1.383E-01  e=5.193E-02  Schizosaccharomyces pombe 972h-
  5wai-assembly2_E  TM=1.339E-01  e=1.410E-01  Homo sapiens
  3rbh-assembly1_A  TM=1.441E-01  e=3.872E+00  Pseudomonas aeruginosa
  4xnl-assembly1_A  TM=1.769E-01  e=6.904E+00  Pseudomonas aeruginosa PAO1
  8q2o-assembly1_A  TM=1.538E-01  e=5.594E+00  Pseudomonas aeruginosa PAO1

Foldseek 3Di:
DDDDDDDDDDDPPPDPPPPDDPDDPDPPPPPLQFKADADEAEDDCVPDQFKAKAWELQQEWQWKKDWQVDPDHIHTWDQDPFSTTMHIDTQQTKMWTWFAARRGSAIAGQAIAGLLQLFVFGPDPDDDRDYRYDYSLRSLCRQVVDFFPDLDCVTLSNLLSLLVLLVQQQQVCVVPVFAAERAHGYDDNVLRNQSNQFDHYHGSVCSRVVVCQVRCCSSTNSVVHDSVRSSVRSVLSLLLLVFFKKKWDQAFDQDPNFTQLTWKFDWPPDPQKIKTKIWIWGQASVQKIWTKMKMFIGHQDDDPPDDDDSRSSVNSLQVGFIFMFTFAIDGCCADSRFQWRPDWGWGAGPPDSLFTKTFRAAHCGSSWKTAQDQRVVCNRSVHNDGDDPRHFTAMWGADPNTTGHGIGHIMTTDQRAHTEHCLQQPDLNGDDFQDWGCPQPKWKWFWAFDFDPPDPDGDDIAIAIWTQHSSFWIKGDADPVLGRDDLDDFDADPPQCATPVRHRMGGFWGWGYWDADPVRPFTKIWIWGAADDCSCPLCHQKTFCHCPPWDWIKIKGCVCVSVQNVVVAIWIWIKTWDQDPVPRDIDIDGFRKIARPSLCSLLSNCPRPPDDDDPVSVSSVSSGMTGIDGGMDGRPNDHTDGND

Solvent-accessible surface area (backbone atoms only — not comparable to full-atom values): 34034 Å² total; per-residue (Å²): 133,95,75,84,85,87,75,88,86,81,85,92,81,85,88,83,86,84,86,83,86,82,88,72,94,67,84,72,76,68,58,84,59,50,31,54,72,63,46,75,27,55,49,50,66,86,65,78,76,49,36,41,39,34,33,39,61,61,27,45,19,42,44,30,38,36,34,68,86,44,90,83,60,40,20,20,22,36,62,49,98,80,66,46,10,26,33,23,33,51,70,73,28,40,36,39,38,33,46,56,4,50,64,5,58,30,40,40,58,42,28,42,40,53,45,48,68,52,45,34,59,71,72,63,86,92,79,59,91,72,69,36,79,42,46,62,59,48,27,20,22,33,42,64,76,37,80,52,87,46,101,39,80,86,26,64,24,36,30,26,28,26,43,54,46,28,54,53,35,29,55,35,29,78,75,67,75,46,80,68,72,65,59,82,39,74,52,45,62,75,63,31,26,41,33,51,61,35,92,64,65,42,48,58,66,28,40,66,74,51,52,45,44,67,54,38,39,72,58,40,60,30,81,78,45,57,65,68,60,27,44,52,48,48,52,48,49,46,27,30,72,60,15,24,37,39,36,24,44,42,52,49,45,77,58,94,91,31,61,42,57,14,22,33,26,56,40,80,73,43,90,77,28,33,38,31,26,32,36,47,33,40,32,19,45,88,43,39,35,36,20,36,34,34,36,30,72,47,62,54,85,74,63,94,90,63,77,94,50,80,61,45,52,49,48,26,59,53,74,34,77,65,43,64,21,35,26,70,75,40,63,48,35,52,35,75,76,77,32,30,43,76,35,60,46,62,30,36,36,81,85,43,76,75,44,25,42,36,41,57,37,20,24,49,46,48,84,37,33,18,29,36,39,66,53,41,40,20,52,55,58,61,41,99,58,88,71,64,81,69,41,30,13,28,29,34,35,36,55,97,84,44,35,24,73,78,17,32,26,30,35,41,52,40,69,73,38,55,50,52,47,58,91,70,57,23,21,68,75,66,45,56,76,72,37,68,24,59,35,62,38,55,37,32,42,42,39,37,55,45,80,52,88,93,56,92,71,75,71,75,71,43,58,42,14,32,31,35,41,73,78,34,33,25,27,47,33,52,27,92,87,68,40,50,47,40,62,73,78,68,56,69,40,88,84,83,35,26,30,75,83,69,39,74,47,45,84,32,30,24,52,34,36,51,47,68,44,96,84,61,82,42,33,27,35,30,39,31,37,40,35,41,44,78,90,50,55,86,48,42,46,35,35,27,30,55,74,89,86,46,67,25,51,28,30,43,34,42,50,36,53,76,67,75,32,66,90,72,32,39,34,46,40,21,29,38,50,47,68,39,87,91,74,72,43,81,45,80,42,79,45,26,39,34,37,8,66,60,22,41,45,31,36,52,16,54,69,33,92,90,50,86,64,54,70,68,50,50,60,44,26,49,46,28,34,28,35,48,50,47,64,32,46,61,36,86,65,61,71,79,46,62,32,124

Radius of gyration: 27.52 Å; Cα contacts (8 Å, |Δi|>4): 1534; chains: 1; bounding box: 81×77×78 Å